Protein AF-0000000085093735 (afdb_homodimer)

Radius of gyration: 30.44 Å; Cα contacts (8 Å, |Δi|>4): 1615; chains: 2; bounding box: 67×92×77 Å

Organism: Talaromyces marneffei (strain ATCC 18224 / CBS 334.59 / QM 7333) (NCBI:txid441960)

InterPro domains:
  IPR000909 Phosphatidylinositol-specific phospholipase C, X domain [PF00388] (88-224)
  IPR000909 Phosphatidylinositol-specific phospholipase C, X domain [SM00148] (54-224)
  IPR017946 PLC-like phosphodiesterase, TIM beta/alpha-barrel domain superfamily [G3DSA:3.20.20.190] (41-381)
  IPR017946 PLC-like phosphodiesterase, TIM beta/alpha-barrel domain superfamily [SSF51695] (45-380)
  IPR051057 Phosphoinositide phospholipase C domain-containing protein [PTHR13593] (45-375)

Foldseek 3Di:
DVVVVVVVVVVVVVVVVVVVVVVVLVVLQVLQCLQANNDDDDDDCQLAVLLVPDQQAFQLQDQAEEADLQRLQNQAPVQCVVCVVQLVLLVDDDDHSLQFHQANDHNNVCNNRNHAEYEFEWFAGSVRPFIAGDRQQRGRDPRNGPLSNVSSVLVSLVSHQLDEHEYEYAYHPNNGPPTDPALSRLVNVLPSCPPPSNVVAAQQAALDTGGSNSGGSHYAYEYQDDNVNDPPVSVVRGHHFYDYVVPDDPLALWDKDQRDPVVRAIEIEGDNAEQDDDAPDALQVSQVVLLVSQVVQQVVQQDPVQSRHAYYYESFYWHVPHVNTGGRLCQQFNPPDPSNVQGHSQSVVLVVLLPSAPGGRHYYHHGHCCPPVCSSVSSSRD/DVVVVVVVVVVVVVVVVVVVVVVVLVVLQVLQCLQANNDDDDDDCQLAVLLVPDQQAFQLQDQAEEADLQRLQNQAPVQCVVCVVQLVLLVADDDHSLQFHQANDHNNVCNNRNHAEYEFEWFAGSVRPFIAGDRQQRGRDPRNGPLSNVSSVLVSLVSHQLDEHEYEYAYHPNNGPPTDPALSRLVNVLPSCPPPSNVVAAQQAALDTGGSNSGGSHYAYEYQDDNVNDPPVSVVRGHHFYDYVVPDDPLALWDKDQRDPVVRAIEIEGDNAEQDDDAPDALQVSQVVLLVSQVVQQVVQQDPVQSRHAYYYESFYWHVPHVNTGGRLCQQFNPPDPSNVQGHSQSVVLVVLLPQAPGGRHYYHHGHCCPPVCSSVSSSRD

Sequence (764 aa):
MWKQLLTIMVLAASVQSSSLSKFALGKVLKDASSIFGEYFKSTNHFSDWMKNYPDDTLLVHMNIPGTHDSSTWNYTQATQNSLRGITNLNQVLLWTPLAYRCQELPFIHMLNMGVRAFDLRIAFDPTNTTLIFYHAQALLSQKAGLDIVLFGFYQWLDDHPSETIFLSIKYEGSTARHAQNNAAVQLSLYEVLTTPAAHAYFVQKKDELGTLGEARGKIILMRRFDLDQLPRWYTENLPGLHFSPNLWIDNGADFTLVYNTEKNLRAYIEDYFMIQTPFGSTVAENIQWKYNATVAHLKKAASSTYKGSLFWTFASSVNLLTLPPIWPQIQALGNGTEYTPNGGVNHMLVQFLKQQRGNRMGIVMFDFYDQPSDLIETFLSLMWKQLLTIMVLAASVQSSSLSKFALGKVLKDASSIFGEYFKSTNHFSDWMKNYPDDTLLVHMNIPGTHDSSTWNYTQATQNSLRGITNLNQVLLWTPLAYRCQELPFIHMLNMGVRAFDLRIAFDPTNTTLIFYHAQALLSQKAGLDIVLFGFYQWLDDHPSETIFLSIKYEGSTARHAQNNAAVQLSLYEVLTTPAAHAYFVQKKDELGTLGEARGKIILMRRFDLDQLPRWYTENLPGLHFSPNLWIDNGADFTLVYNTEKNLRAYIEDYFMIQTPFGSTVAENIQWKYNATVAHLKKAASSTYKGSLFWTFASSVNLLTLPPIWPQIQALGNGTEYTPNGGVNHMLVQFLKQQRGNRMGIVMFDFYDQPSDLIETFLSL

pLDDT: mean 94.49, std 11.69, range [28.7, 98.94]

Secondary structure (DSSP, 8-state):
-HHHHHHHHHHHHHHHHHHHHHHHHHHHHHHHHHHH-S-----STTTTGGGGS-TT-BGGGS-EEEETTGGGGG--HHHHHHTHHHHGGGT-----GGGT---SS-HHHHHHTT--EEEEEEEE-TTSSSEEEEETTEE--SS--HHHHHHHHHHHHHH-TT--EEEEEEEPPSSSTT----HHHHHHHHHHTTSHHHHHHB---BS---BHHHHTTSEEEEEE---TTS-HHHHHT--BEE--TTTSPTT-SSEEEEEETTTTEEEEEE---B--PPTT--HHHHHHHHHHHHHHHHHHHHSGGGTTSEEEEE---BBTTSSS-B-HHHHHH--SSTTSTT-SHHHHHHHHHHT-TT----EEEESSTT-STTHHHHHHT-/-HHHHHHHHHHHHHHHHHHHHHHHHHHHHHHHHHHH-S-----STTTTGGGGS-TT-BGGGS-EEEETTGGGGG--HHHHHHTHHHHGGGT-----GGGT---SS-HHHHHHTT--EEEEEEEE-TTSSSEEEEETTEE--SS--HHHHHHHHHHHHHH-TT--EEEEEEEPPSSSTT----HHHHHHHHHHTTSHHHHHHB---BS---BHHHHTTSEEEEEE---TTS-HHHHHT--BEE--TTTSPTT-SSEEEEEETTTTEEEEEE---B--PPTT--HHHHHHHHHHHHHHHHHHHHSGGGTTSEEEEE---BBTTSSS-B-HHHHHH--SSTTSTT-SHHHHHHHHHHT-TT----EEEESSTT-STTHHHHHHT-

Solvent-accessible surface area (backbone atoms only — not comparable to full-atom values): 39060 Å² total; per-residue (Å²): 122,64,68,60,54,53,52,50,53,54,49,49,47,56,55,50,53,52,47,50,19,45,43,32,31,52,49,38,40,59,48,10,20,76,44,34,29,78,81,73,91,70,86,51,72,41,38,50,51,52,58,78,51,62,46,78,41,48,50,46,59,38,66,38,43,21,27,42,52,36,62,26,27,64,44,39,66,68,46,50,60,72,42,37,78,44,52,54,68,21,63,60,83,76,78,62,39,59,73,56,26,28,28,74,56,31,47,52,52,40,38,48,59,41,39,34,32,38,30,42,31,31,36,63,39,82,74,65,77,45,49,17,40,38,52,51,56,44,73,61,42,88,73,28,24,55,74,38,35,51,51,48,56,52,50,50,23,67,76,33,48,58,31,55,34,37,42,33,41,28,70,46,59,71,44,26,72,81,63,65,91,41,45,68,53,37,50,51,51,51,52,57,62,61,33,73,58,34,58,72,34,32,42,71,51,60,36,60,83,57,31,43,51,76,30,36,38,22,30,44,39,33,29,38,47,71,45,81,67,47,64,67,63,62,54,71,69,46,53,16,34,55,45,43,58,90,74,55,64,82,58,25,50,70,46,75,48,73,41,21,76,92,77,63,38,43,35,41,35,26,45,39,33,67,59,80,66,64,86,74,58,52,70,43,55,52,27,48,52,46,39,48,43,41,49,54,48,36,54,52,39,46,32,77,88,46,56,85,32,37,31,42,36,38,62,39,35,34,31,72,86,41,79,73,58,36,30,31,54,35,32,21,51,22,77,83,42,84,70,22,77,66,39,11,31,40,45,48,44,44,59,56,46,70,72,37,64,80,44,34,48,18,34,39,21,28,34,38,53,75,42,51,78,55,37,50,58,50,60,68,64,57,123,65,67,61,52,54,50,48,51,54,51,48,47,59,54,49,55,53,46,51,21,46,42,32,31,51,50,39,40,58,48,8,20,75,43,35,29,78,80,74,91,68,87,52,72,42,40,51,52,50,60,79,51,62,46,78,40,47,51,48,59,37,66,39,44,22,26,40,52,35,61,24,28,63,44,39,66,68,46,52,60,73,41,38,78,46,50,56,68,21,64,61,83,78,77,63,40,58,73,55,28,27,28,73,55,32,47,52,53,41,38,48,58,41,40,34,31,37,30,43,31,31,37,62,40,80,71,67,77,44,49,18,39,38,51,52,56,44,74,60,43,91,73,30,25,54,73,37,34,50,50,48,56,51,52,50,23,65,75,33,49,59,31,55,36,37,42,33,42,28,69,45,60,69,46,26,72,82,63,68,91,40,45,67,54,38,48,52,52,51,53,55,62,62,33,74,56,34,59,70,34,33,42,72,51,61,35,59,84,57,29,43,50,77,30,36,38,20,30,43,41,33,32,39,48,69,44,80,69,49,63,66,65,62,55,72,72,48,52,17,34,56,44,44,57,91,74,54,64,81,58,25,51,70,46,77,47,70,40,22,75,91,78,65,40,41,34,42,35,25,44,42,33,66,58,80,68,62,85,73,57,51,71,43,54,52,27,47,52,48,40,50,43,40,50,54,45,37,52,52,39,44,32,79,89,45,57,85,32,38,32,41,37,38,62,40,35,33,31,72,85,40,78,73,56,36,32,32,54,36,33,23,51,20,78,82,42,85,70,21,75,67,38,10,31,40,46,48,43,43,62,56,45,72,72,36,63,79,45,36,48,18,33,38,22,29,33,38,54,74,44,52,79,56,36,50,59,49,60,68,65,58

Structure (mmCIF, N/CA/C/O backbone):
data_AF-0000000085093735-model_v1
#
loop_
_entity.id
_entity.type
_entity.pdbx_description
1 polymer 'Phosphatidylinositol-specific phospholipase C X domain-containing protein'
#
loop_
_atom_site.group_PDB
_atom_site.id
_atom_site.type_symbol
_atom_site.label_atom_id
_atom_site.label_alt_id
_atom_site.label_comp_id
_atom_site.label_asym_id
_atom_site.label_entity_id
_atom_site.label_seq_id
_atom_site.pdbx_PDB_ins_code
_atom_site.Cartn_x
_atom_site.Cartn_y
_atom_site.Cartn_z
_atom_site.occupancy
_atom_site.B_iso_or_equiv
_atom_site.auth_seq_id
_atom_site.auth_comp_id
_atom_site.auth_asym_id
_atom_site.auth_atom_id
_atom_site.pdbx_PDB_model_num
ATOM 1 N N . MET A 1 1 ? -42.156 19.672 6.887 1 29.56 1 MET A N 1
ATOM 2 C CA . MET A 1 1 ? -41.062 20.109 6.031 1 29.56 1 MET A CA 1
ATOM 3 C C . MET A 1 1 ? -39.719 19.703 6.629 1 29.56 1 MET A C 1
ATOM 5 O O . MET A 1 1 ? -38.688 19.719 5.934 1 29.56 1 MET A O 1
ATOM 9 N N . TRP A 1 2 ? -39.656 19.406 7.883 1 30.59 2 TRP A N 1
ATOM 10 C CA . TRP A 1 2 ? -38.469 19.062 8.625 1 30.59 2 TRP A CA 1
ATOM 11 C C . TRP A 1 2 ? -38.125 17.594 8.477 1 30.59 2 TRP A C 1
ATOM 13 O O . TRP A 1 2 ? -36.969 17.188 8.625 1 30.59 2 TRP A O 1
ATOM 23 N N . LYS A 1 3 ? -39.094 16.703 8.383 1 45.47 3 LYS A N 1
ATOM 24 C CA . LYS A 1 3 ? -38.812 15.273 8.211 1 45.47 3 LYS A CA 1
ATOM 25 C C . LYS A 1 3 ? -38.156 14.992 6.867 1 45.47 3 LYS A C 1
ATOM 27 O O . LYS A 1 3 ? -37.469 13.984 6.711 1 45.47 3 LYS A O 1
ATOM 32 N N . GLN A 1 4 ? -38.562 15.805 5.988 1 39.88 4 GLN A N 1
ATOM 33 C CA . GLN A 1 4 ? -38 15.586 4.66 1 39.88 4 GLN A CA 1
ATOM 34 C C . GLN A 1 4 ? -36.531 15.953 4.621 1 39.88 4 GLN A C 1
ATOM 36 O O . GLN A 1 4 ? -35.75 15.344 3.887 1 39.88 4 GLN A O 1
ATOM 41 N N . LEU A 1 5 ? -36.062 16.984 5.457 1 41.38 5 LEU A N 1
ATOM 42 C CA . LEU A 1 5 ? -34.656 17.375 5.41 1 41.38 5 LEU A CA 1
ATOM 43 C C . LEU A 1 5 ? -33.781 16.359 6.117 1 41.38 5 LEU A C 1
ATOM 45 O O . LEU A 1 5 ? -32.688 16.062 5.668 1 41.38 5 LEU A O 1
ATOM 49 N N . LEU A 1 6 ? -34.312 15.789 7.129 1 45.19 6 LEU A N 1
ATOM 50 C CA . LEU A 1 6 ? -33.562 14.781 7.871 1 45.19 6 LEU A CA 1
ATOM 51 C C . LEU A 1 6 ? -33.375 13.516 7.039 1 45.19 6 LEU A C 1
ATOM 53 O O . LEU A 1 6 ? -32.344 12.867 7.09 1 45.19 6 LEU A O 1
ATOM 57 N N . THR A 1 7 ? -34.344 13.234 6.324 1 44.53 7 THR A N 1
ATOM 58 C CA . THR A 1 7 ? -34.281 12.023 5.508 1 44.53 7 THR A CA 1
ATOM 59 C C . THR A 1 7 ? -33.312 12.195 4.359 1 44.53 7 THR A C 1
ATOM 61 O O . THR A 1 7 ? -32.594 11.25 4.004 1 44.53 7 THR A O 1
ATOM 64 N N . ILE A 1 8 ? -33.094 13.406 3.926 1 44.59 8 ILE A N 1
ATOM 65 C CA . ILE A 1 8 ? -32.188 13.664 2.807 1 44.59 8 ILE A CA 1
ATOM 66 C C . ILE A 1 8 ? -30.734 13.625 3.289 1 44.59 8 ILE A C 1
ATOM 68 O O . ILE A 1 8 ? -29.859 13.086 2.611 1 44.59 8 ILE A O 1
ATOM 72 N N . MET A 1 9 ? -30.516 14.047 4.523 1 42.81 9 MET A N 1
ATOM 73 C CA . MET A 1 9 ? -29.156 14.078 5.051 1 42.81 9 MET A CA 1
ATOM 74 C C . MET A 1 9 ? -28.672 12.672 5.391 1 42.81 9 MET A C 1
ATOM 76 O O . MET A 1 9 ? -27.5 12.336 5.156 1 42.81 9 MET A O 1
ATOM 80 N N . VAL A 1 10 ? -29.594 11.938 5.922 1 42.66 10 VAL A N 1
ATOM 81 C CA . VAL A 1 10 ? -29.25 10.555 6.242 1 42.66 10 VAL A CA 1
ATOM 82 C C . VAL A 1 10 ? -29.031 9.766 4.953 1 42.66 10 VAL A C 1
ATOM 84 O O . VAL A 1 10 ? -28.109 8.945 4.871 1 42.66 10 VAL A O 1
ATOM 87 N N . LEU A 1 11 ? -29.75 10.094 4.039 1 42.28 11 LEU A N 1
ATOM 88 C CA . LEU A 1 11 ? -29.594 9.383 2.773 1 42.28 11 LEU A CA 1
ATOM 89 C C . LEU A 1 11 ? -28.312 9.805 2.068 1 42.28 11 LEU A C 1
ATOM 91 O O . LEU A 1 11 ? -27.641 8.984 1.451 1 42.28 11 LEU A O 1
ATOM 95 N N . ALA A 1 12 ? -27.953 11.102 2.209 1 40.12 12 ALA A N 1
ATOM 96 C CA . ALA A 1 12 ? -26.719 11.57 1.574 1 40.12 12 ALA A CA 1
ATOM 97 C C . ALA A 1 12 ? -25.5 10.984 2.264 1 40.12 12 ALA A C 1
ATOM 99 O O . ALA A 1 12 ? -24.531 10.586 1.601 1 40.12 12 ALA A O 1
ATOM 100 N N . ALA A 1 13 ? -25.609 10.734 3.57 1 45.69 13 ALA A N 1
ATOM 101 C CA . ALA A 1 13 ? -24.5 10.156 4.316 1 45.69 13 ALA A CA 1
ATOM 102 C C . ALA A 1 13 ? -24.266 8.703 3.912 1 45.69 13 ALA A C 1
ATOM 104 O O . ALA A 1 13 ? -23.125 8.258 3.811 1 45.69 13 ALA A O 1
ATOM 105 N N . SER A 1 14 ? -25.375 7.977 3.795 1 44 14 SER A N 1
ATOM 106 C CA . SER A 1 14 ? -25.266 6.574 3.408 1 44 14 SER A CA 1
ATOM 107 C C . SER A 1 14 ? -24.703 6.43 1.997 1 44 14 SER A C 1
ATOM 109 O O . SER A 1 14 ? -23.906 5.535 1.73 1 44 14 SER A O 1
ATOM 111 N N . VAL A 1 15 ? -25.062 7.352 1.122 1 43.69 15 VAL A N 1
ATOM 112 C CA . VAL A 1 15 ? -24.625 7.312 -0.267 1 43.69 15 VAL A CA 1
ATOM 113 C C . VAL A 1 15 ? -23.156 7.73 -0.35 1 43.69 15 VAL A C 1
ATOM 115 O O . VAL A 1 15 ? -22.375 7.113 -1.075 1 43.69 15 VAL A O 1
ATOM 118 N N . GLN A 1 16 ? -22.656 8.672 0.521 1 47.81 16 GLN A N 1
ATOM 119 C CA . GLN A 1 16 ? -21.281 9.18 0.507 1 47.81 16 GLN A CA 1
ATOM 120 C C . GLN A 1 16 ? -20.312 8.156 1.086 1 47.81 16 GLN A C 1
ATOM 122 O O . GLN A 1 16 ? -19.219 7.965 0.556 1 47.81 16 GLN A O 1
ATOM 127 N N . SER A 1 17 ? -20.688 7.473 2.186 1 52.62 17 SER A N 1
ATOM 128 C CA . SER A 1 17 ? -19.859 6.406 2.742 1 52.62 17 SER A CA 1
ATOM 129 C C . SER A 1 17 ? -19.656 5.281 1.734 1 52.62 17 SER A C 1
ATOM 131 O O . SER A 1 17 ? -18.547 4.742 1.61 1 52.62 17 SER A O 1
ATOM 133 N N . SER A 1 18 ? -20.656 5.117 0.976 1 65.69 18 SER A N 1
ATOM 134 C CA . SER A 1 18 ? -20.578 4.086 -0.053 1 65.69 18 SER A CA 1
ATOM 135 C C . SER A 1 18 ? -19.594 4.473 -1.155 1 65.69 18 SER A C 1
ATOM 137 O O . SER A 1 18 ? -18.828 3.629 -1.638 1 65.69 18 SER A O 1
ATOM 139 N N . SER A 1 19 ? -19.406 5.75 -1.173 1 89.94 19 SER A N 1
ATOM 140 C CA . SER A 1 19 ? -18.531 6.215 -2.244 1 89.94 19 SER A CA 1
ATOM 141 C C . SER A 1 19 ? -17.062 6.102 -1.849 1 89.94 19 SER A C 1
ATOM 143 O O . SER A 1 19 ? -16.219 5.676 -2.652 1 89.94 19 SER A O 1
ATOM 145 N N . LEU A 1 20 ? -16.859 6.219 -0.49 1 96.5 20 LEU A N 1
ATOM 146 C CA . LEU A 1 20 ? -15.453 6.188 -0.087 1 96.5 20 LEU A CA 1
ATOM 147 C C . LEU A 1 20 ? -14.891 4.773 -0.168 1 96.5 20 LEU A C 1
ATOM 149 O O . LEU A 1 20 ? -13.75 4.574 -0.594 1 96.5 20 LEU A O 1
ATOM 153 N N . SER A 1 21 ? -15.766 3.82 0.222 1 97.25 21 SER A N 1
ATOM 154 C CA . SER A 1 21 ? -15.328 2.43 0.139 1 97.25 21 SER A CA 1
ATOM 155 C C . SER A 1 21 ? -15.047 2.021 -1.304 1 97.25 21 SER A C 1
ATOM 157 O O . SER A 1 21 ? -14.125 1.255 -1.568 1 97.25 21 SER A O 1
ATOM 159 N N . LYS A 1 22 ? -15.812 2.549 -2.176 1 97.31 22 LYS A N 1
ATOM 160 C CA . LYS A 1 22 ? -15.578 2.27 -3.59 1 97.31 22 LYS A CA 1
ATOM 161 C C . LYS A 1 22 ? -14.273 2.908 -4.066 1 97.31 22 LYS A C 1
ATOM 163 O O . LYS A 1 22 ? -13.539 2.312 -4.855 1 97.31 22 LYS A O 1
ATOM 168 N N . PHE A 1 23 ? -13.984 4.145 -3.592 1 97.81 23 PHE A N 1
ATOM 169 C CA . PHE A 1 23 ? -12.711 4.789 -3.904 1 97.81 23 PHE A CA 1
ATOM 170 C C . PHE A 1 23 ? -11.547 3.965 -3.383 1 97.81 23 PHE A C 1
ATOM 172 O O . PHE A 1 23 ? -10.516 3.834 -4.055 1 97.81 23 PHE A O 1
ATOM 179 N N . ALA A 1 24 ? -11.734 3.396 -2.195 1 98.06 24 ALA A N 1
ATOM 180 C CA . ALA A 1 24 ? -10.672 2.59 -1.6 1 98.06 24 ALA A CA 1
ATOM 181 C C . ALA A 1 24 ? -10.406 1.334 -2.426 1 98.06 24 ALA A C 1
ATOM 183 O O . ALA A 1 24 ? -9.25 0.978 -2.676 1 98.06 24 ALA A O 1
ATOM 184 N N . LEU A 1 25 ? -11.508 0.669 -2.814 1 98 25 LEU A N 1
ATOM 185 C CA . LEU A 1 25 ? -11.344 -0.514 -3.652 1 98 25 LEU A CA 1
ATOM 186 C C . LEU A 1 25 ? -10.688 -0.154 -4.977 1 98 25 LEU A C 1
ATOM 188 O O . LEU A 1 25 ? -9.773 -0.851 -5.434 1 98 25 LEU A O 1
ATOM 192 N N . GLY A 1 26 ? -11.156 0.934 -5.562 1 97.19 26 GLY A N 1
ATOM 193 C CA . GLY A 1 26 ? -10.531 1.399 -6.793 1 97.19 26 GLY A CA 1
ATOM 194 C C . GLY A 1 26 ? -9.039 1.647 -6.652 1 97.19 26 GLY A C 1
ATOM 195 O O . GLY A 1 26 ? -8.258 1.274 -7.527 1 97.19 26 GLY A O 1
ATOM 196 N N . LYS A 1 27 ? -8.656 2.246 -5.594 1 97 27 LYS A N 1
ATOM 197 C CA . LYS A 1 27 ? -7.25 2.527 -5.336 1 97 27 LYS A CA 1
ATOM 198 C C . LYS A 1 27 ? -6.449 1.235 -5.195 1 97 27 LYS A C 1
ATOM 200 O O . LYS A 1 27 ? -5.367 1.106 -5.77 1 97 27 LYS A O 1
ATOM 205 N N . VAL A 1 28 ? -6.988 0.309 -4.434 1 97.75 28 VAL A N 1
ATOM 206 C CA . VAL A 1 28 ? -6.309 -0.957 -4.18 1 97.75 28 VAL A CA 1
ATOM 207 C C . VAL A 1 28 ? -6.125 -1.713 -5.496 1 97.75 28 VAL A C 1
ATOM 209 O O . VAL A 1 28 ? -5.039 -2.238 -5.77 1 97.75 28 VAL A O 1
ATOM 212 N N . LEU A 1 29 ? -7.148 -1.714 -6.316 1 98.12 29 LEU A N 1
ATOM 213 C CA . LEU A 1 29 ? -7.074 -2.408 -7.598 1 98.12 29 LEU A CA 1
ATOM 214 C C . LEU A 1 29 ? -6.082 -1.726 -8.531 1 98.12 29 LEU A C 1
ATOM 216 O O . LEU A 1 29 ? -5.348 -2.396 -9.266 1 98.12 29 LEU A O 1
ATOM 220 N N . LYS A 1 30 ? -6.082 -0.409 -8.492 1 97.06 30 LYS A N 1
ATOM 221 C CA . LYS A 1 30 ? -5.109 0.325 -9.297 1 97.06 30 LYS A CA 1
ATOM 222 C C . LYS A 1 30 ? -3.682 0.005 -8.859 1 97.06 30 LYS A C 1
ATOM 224 O O . LYS A 1 30 ? -2.807 -0.215 -9.695 1 97.06 30 LYS A O 1
ATOM 229 N N . ASP A 1 31 ? -3.455 -0.003 -7.562 1 96.38 31 ASP A N 1
ATOM 230 C CA . ASP A 1 31 ? -2.129 -0.306 -7.035 1 96.38 31 ASP A CA 1
ATOM 231 C C . ASP A 1 31 ? -1.705 -1.728 -7.395 1 96.38 31 ASP A C 1
ATOM 233 O O . ASP A 1 31 ? -0.514 -2.002 -7.562 1 96.38 31 ASP A O 1
ATOM 237 N N . ALA A 1 32 ? -2.643 -2.646 -7.582 1 98.12 32 ALA A N 1
ATOM 238 C CA . ALA A 1 32 ? -2.369 -4.047 -7.887 1 98.12 32 ALA A CA 1
ATOM 239 C C . ALA A 1 32 ? -2.088 -4.246 -9.375 1 98.12 32 ALA A C 1
ATOM 241 O O . ALA A 1 32 ? -1.616 -5.305 -9.789 1 98.12 32 ALA A O 1
ATOM 242 N N . SER A 1 33 ? -2.324 -3.264 -10.203 1 98 33 SER A N 1
ATOM 243 C CA . SER A 1 33 ? -2.469 -3.438 -11.641 1 98 33 SER A CA 1
ATOM 244 C C . SER A 1 33 ? -1.146 -3.84 -12.289 1 98 33 SER A C 1
ATOM 246 O O . SER A 1 33 ? -1.131 -4.477 -13.344 1 98 33 SER A O 1
ATOM 248 N N . SER A 1 34 ? -0.032 -3.494 -11.633 1 97.12 34 SER A N 1
ATOM 249 C CA . SER A 1 34 ? 1.251 -3.846 -12.234 1 97.12 34 SER A CA 1
ATOM 250 C C . SER A 1 34 ? 1.486 -5.352 -12.188 1 97.12 34 SER A C 1
ATOM 252 O O . SER A 1 34 ? 2.34 -5.871 -12.914 1 97.12 34 SER A O 1
ATOM 254 N N . ILE A 1 35 ? 0.776 -6.043 -11.344 1 98.56 35 ILE A N 1
ATOM 255 C CA . ILE A 1 35 ? 0.849 -7.5 -11.289 1 98.56 35 ILE A CA 1
ATOM 256 C C . ILE A 1 35 ? -0.449 -8.102 -11.828 1 98.56 35 ILE A C 1
ATOM 258 O O . ILE A 1 35 ? -0.427 -8.93 -12.734 1 98.56 35 ILE A O 1
ATOM 262 N N . PHE A 1 36 ? -1.595 -7.574 -11.375 1 98.81 36 PHE A N 1
ATOM 263 C CA . PHE A 1 36 ? -2.895 -8.172 -11.648 1 98.81 36 PHE A CA 1
ATOM 264 C C . PHE A 1 36 ? -3.387 -7.785 -13.039 1 98.81 36 PHE A C 1
ATOM 266 O O . PHE A 1 36 ? -4.203 -8.492 -13.633 1 98.81 36 PHE A O 1
ATOM 273 N N . GLY A 1 37 ? -2.883 -6.707 -13.57 1 98.56 37 GLY A N 1
ATOM 274 C CA . GLY A 1 37 ? -3.477 -6.066 -14.734 1 98.56 37 GLY A CA 1
ATOM 275 C C . GLY A 1 37 ? -4.566 -5.074 -14.375 1 98.56 37 GLY A C 1
ATOM 276 O O . GLY A 1 37 ? -5.164 -5.16 -13.297 1 98.56 37 GLY A O 1
ATOM 277 N N . GLU A 1 38 ? -4.727 -4.07 -15.25 1 97.94 38 GLU A N 1
ATOM 278 C CA . GLU A 1 38 ? -5.867 -3.182 -15.047 1 97.94 38 GLU A CA 1
ATOM 279 C C . GLU A 1 38 ? -7.176 -3.967 -15.016 1 97.94 38 GLU A C 1
ATOM 281 O O . GLU A 1 38 ? -7.527 -4.641 -15.984 1 97.94 38 GLU A O 1
ATOM 286 N N . TYR A 1 39 ? -7.852 -3.809 -13.93 1 97.75 39 TYR A N 1
ATOM 287 C CA . TYR A 1 39 ? -9.047 -4.625 -13.734 1 97.75 39 TYR A CA 1
ATOM 288 C C . TYR A 1 39 ? -10.148 -4.211 -14.703 1 97.75 39 TYR A C 1
ATOM 290 O O . TYR A 1 39 ? -10.391 -3.018 -14.906 1 97.75 39 TYR A O 1
ATOM 298 N N . PHE A 1 40 ? -10.797 -5.125 -15.266 1 96.19 40 PHE A N 1
ATOM 299 C CA . PHE A 1 40 ? -12.016 -4.934 -16.047 1 96.19 40 PHE A CA 1
ATOM 300 C C . PHE A 1 40 ? -12.891 -6.18 -16 1 96.19 40 PHE A C 1
ATOM 302 O O . PHE A 1 40 ? -12.383 -7.305 -15.953 1 96.19 40 PHE A O 1
ATOM 309 N N . LYS A 1 41 ? -14.133 -5.977 -15.969 1 94.06 41 LYS A N 1
ATOM 310 C CA . LYS A 1 41 ? -15.062 -7.098 -15.977 1 94.06 41 LYS A CA 1
ATOM 311 C C . LYS A 1 41 ? -15.336 -7.574 -17.406 1 94.06 41 LYS A C 1
ATOM 313 O O . LYS A 1 41 ? -15.602 -6.766 -18.297 1 94.06 41 LYS A O 1
ATOM 318 N N . SER A 1 42 ? -15.117 -8.781 -17.578 1 93.5 42 SER A N 1
ATOM 319 C CA . SER A 1 42 ? -15.445 -9.438 -18.844 1 93.5 42 SER A CA 1
ATOM 320 C C . SER A 1 42 ? -16.188 -10.758 -18.594 1 93.5 42 SER A C 1
ATOM 322 O O . SER A 1 42 ? -15.82 -11.516 -17.703 1 93.5 42 SER A O 1
ATOM 324 N N . THR A 1 43 ? -17.312 -10.875 -19.359 1 93.56 43 THR A N 1
ATOM 325 C CA . THR A 1 43 ? -18.047 -12.133 -19.266 1 93.56 43 THR A CA 1
ATOM 326 C C . THR A 1 43 ? -18.094 -12.828 -20.609 1 93.56 43 THR A C 1
ATOM 328 O O . THR A 1 43 ? -18.531 -12.234 -21.609 1 93.56 43 THR A O 1
ATOM 331 N N . ASN A 1 44 ? -17.562 -13.984 -20.656 1 95.12 44 ASN A N 1
ATOM 332 C CA . ASN A 1 44 ? -17.547 -14.844 -21.844 1 95.12 44 ASN A CA 1
ATOM 333 C C . ASN A 1 44 ? -17.531 -16.328 -21.469 1 95.12 44 ASN A C 1
ATOM 335 O O . ASN A 1 44 ? -17.656 -16.672 -20.281 1 95.12 44 ASN A O 1
ATOM 339 N N . HIS A 1 45 ? -17.5 -17.172 -22.422 1 94.5 45 HIS A N 1
ATOM 340 C CA . HIS A 1 45 ? -17.547 -18.609 -22.219 1 94.5 45 HIS A CA 1
ATOM 341 C C . HIS A 1 45 ? -16.375 -19.078 -21.344 1 94.5 45 HIS A C 1
ATOM 343 O O . HIS A 1 45 ? -16.531 -19.969 -20.516 1 94.5 45 HIS A O 1
ATOM 349 N N . PHE A 1 46 ? -15.227 -18.484 -21.438 1 96.69 46 PHE A N 1
ATOM 350 C CA . PHE A 1 46 ? -14.023 -18.906 -20.719 1 96.69 46 PHE A CA 1
ATOM 351 C C . PHE A 1 46 ? -14.016 -18.328 -19.297 1 96.69 46 PHE A C 1
ATOM 353 O O . PHE A 1 46 ? -13.508 -18.969 -18.375 1 96.69 46 PHE A O 1
ATOM 360 N N . SER A 1 47 ? -14.609 -17.172 -19.109 1 97.44 47 SER A N 1
ATOM 361 C CA . SER A 1 47 ? -14.578 -16.531 -17.797 1 97.44 47 SER A CA 1
ATOM 362 C C . SER A 1 47 ? -15.539 -17.203 -16.828 1 97.44 47 SER A C 1
ATOM 364 O O . SER A 1 47 ? -15.398 -17.062 -15.609 1 97.44 47 SER A O 1
ATOM 366 N N . ASP A 1 48 ? -16.516 -17.984 -17.375 1 98 48 ASP A N 1
ATOM 367 C CA . ASP A 1 48 ? -17.516 -18.609 -16.5 1 98 48 ASP A CA 1
ATOM 368 C C . ASP A 1 48 ? -17.719 -20.078 -16.859 1 98 48 ASP A C 1
ATOM 370 O O . ASP A 1 48 ? -18.859 -20.578 -16.844 1 98 48 ASP A O 1
ATOM 374 N N . TRP A 1 49 ? -16.688 -20.75 -17.266 1 98.5 49 TRP A N 1
ATOM 375 C CA . TRP A 1 49 ? -16.828 -22.109 -17.766 1 98.5 49 TRP A CA 1
ATOM 376 C C . TRP A 1 49 ? -17.203 -23.078 -16.656 1 98.5 49 TRP A C 1
ATOM 378 O O . TRP A 1 49 ? -17.844 -24.094 -16.906 1 98.5 49 TRP A O 1
ATOM 388 N N . MET A 1 50 ? -16.922 -22.766 -15.422 1 98.62 50 MET A N 1
ATOM 389 C CA . MET A 1 50 ? -17.234 -23.688 -14.328 1 98.62 50 MET A CA 1
ATOM 390 C C . MET A 1 50 ? -18.734 -23.688 -14.023 1 98.62 50 MET A C 1
ATOM 392 O O . MET A 1 50 ? -19.234 -24.594 -13.359 1 98.62 50 MET A O 1
ATOM 396 N N . LYS A 1 51 ? -19.391 -22.688 -14.477 1 97.75 51 LYS A N 1
ATOM 397 C CA . LYS A 1 51 ? -20.844 -22.625 -14.297 1 97.75 51 LYS A CA 1
ATOM 398 C C . LYS A 1 51 ? -21.531 -23.844 -14.906 1 97.75 51 LYS A C 1
ATOM 400 O O . LYS A 1 51 ? -22.641 -24.203 -14.508 1 97.75 51 LYS A O 1
ATOM 405 N N . ASN A 1 52 ? -20.906 -24.453 -15.797 1 97.25 52 ASN A N 1
ATOM 406 C CA . ASN A 1 52 ? -21.469 -25.578 -16.531 1 97.25 52 ASN A CA 1
ATOM 407 C C . ASN A 1 52 ? -21.312 -26.891 -15.758 1 97.25 52 ASN A C 1
ATOM 409 O O . ASN A 1 52 ? -21.797 -27.938 -16.203 1 97.25 52 ASN A O 1
ATOM 413 N N . TYR A 1 53 ? -20.719 -26.906 -14.609 1 98.12 53 TYR A N 1
ATOM 414 C CA . TYR A 1 53 ? -20.531 -28.078 -13.773 1 98.12 53 TYR A CA 1
ATOM 415 C C . TYR A 1 53 ? -21.469 -28.062 -12.578 1 98.12 53 TYR A C 1
ATOM 417 O O . TYR A 1 53 ? -21.719 -27.016 -11.992 1 98.12 53 TYR A O 1
ATOM 425 N N . PRO A 1 54 ? -22 -29.203 -12.211 1 98.25 54 PRO A N 1
ATOM 426 C CA . PRO A 1 54 ? -22.859 -29.266 -11.023 1 98.25 54 PRO A CA 1
ATOM 427 C C . PRO A 1 54 ? -22.094 -29.016 -9.727 1 98.25 54 PRO A C 1
ATOM 429 O O . PRO A 1 54 ? -20.875 -29.234 -9.68 1 98.25 54 PRO A O 1
ATOM 432 N N . ASP A 1 55 ? -22.781 -28.656 -8.75 1 98.5 55 ASP A N 1
ATOM 433 C CA . ASP A 1 55 ? -22.203 -28.297 -7.453 1 98.5 55 ASP A CA 1
ATOM 434 C C . ASP A 1 55 ? -21.547 -29.516 -6.793 1 98.5 55 ASP A C 1
ATOM 436 O O . ASP A 1 55 ? -20.594 -29.375 -6.035 1 98.5 55 ASP A O 1
ATOM 440 N N . ASP A 1 56 ? -21.984 -30.625 -7.105 1 98.5 56 ASP A N 1
ATOM 441 C CA . ASP A 1 56 ? -21.5 -31.812 -6.418 1 98.5 56 ASP A CA 1
ATOM 442 C C . ASP A 1 56 ? -20.25 -32.375 -7.098 1 98.5 56 ASP A C 1
ATOM 444 O O . ASP A 1 56 ? -19.688 -33.375 -6.664 1 98.5 56 ASP A O 1
ATOM 448 N N . THR A 1 57 ? -19.797 -31.688 -8.156 1 98.25 57 THR A N 1
ATOM 449 C CA . THR A 1 57 ? -18.562 -32.094 -8.812 1 98.25 57 THR A CA 1
ATOM 450 C C . THR A 1 57 ? -17.391 -32.031 -7.824 1 98.25 57 THR A C 1
ATOM 452 O O . THR A 1 57 ? -17.156 -31.031 -7.176 1 98.25 57 THR A O 1
ATOM 455 N N . LEU A 1 58 ? -16.719 -33.219 -7.719 1 98.19 58 LEU A N 1
ATOM 456 C CA . LEU A 1 58 ? -15.523 -33.219 -6.887 1 98.19 58 LEU A CA 1
ATOM 457 C C . LEU A 1 58 ? -14.391 -32.469 -7.551 1 98.19 58 LEU A C 1
ATOM 459 O O . LEU A 1 58 ? -14.109 -32.656 -8.734 1 98.19 58 LEU A O 1
ATOM 463 N N . LEU A 1 59 ? -13.742 -31.609 -6.82 1 98.5 59 LEU A N 1
ATOM 464 C CA . LEU A 1 59 ? -12.68 -30.781 -7.367 1 98.5 59 LEU A CA 1
ATOM 465 C C . LEU A 1 59 ? -11.531 -31.625 -7.902 1 98.5 59 LEU A C 1
ATOM 467 O O . LEU A 1 59 ? -10.922 -31.297 -8.922 1 98.5 59 LEU A O 1
ATOM 471 N N . VAL A 1 60 ? -11.273 -32.812 -7.293 1 97.88 60 VAL A N 1
ATOM 472 C CA . VAL A 1 60 ? -10.164 -33.688 -7.695 1 97.88 60 VAL A CA 1
ATOM 473 C C . VAL A 1 60 ? -10.461 -34.312 -9.055 1 97.88 60 VAL A C 1
ATOM 475 O O . VAL A 1 60 ? -9.578 -34.875 -9.695 1 97.88 60 VAL A O 1
ATOM 478 N N . HIS A 1 61 ? -11.719 -34.156 -9.57 1 97.19 61 HIS A N 1
ATOM 479 C CA . HIS A 1 61 ? -12.102 -34.75 -10.852 1 97.19 61 HIS A CA 1
ATOM 480 C C . HIS A 1 61 ? -12.055 -33.719 -11.969 1 97.19 61 HIS A C 1
ATOM 482 O O . HIS A 1 61 ? -12.227 -34.062 -13.141 1 97.19 61 HIS A O 1
ATOM 488 N N . MET A 1 62 ? -11.727 -32.531 -11.625 1 97.94 62 MET A N 1
ATOM 489 C CA . MET A 1 62 ? -11.812 -31.469 -12.602 1 97.94 62 MET A CA 1
ATOM 490 C C . MET A 1 62 ? -10.477 -31.266 -13.312 1 97.94 62 MET A C 1
ATOM 492 O O . MET A 1 62 ? -9.43 -31.625 -12.773 1 97.94 62 MET A O 1
ATOM 496 N N . ASN A 1 63 ? -10.57 -30.828 -14.547 1 98.5 63 ASN A N 1
ATOM 497 C CA . ASN A 1 63 ? -9.414 -30.344 -15.289 1 98.5 63 ASN A CA 1
ATOM 498 C C . ASN A 1 63 ? -9.258 -28.828 -15.141 1 98.5 63 ASN A C 1
ATOM 500 O O . ASN A 1 63 ? -10.078 -28.062 -15.641 1 98.5 63 ASN A O 1
ATOM 504 N N . ILE A 1 64 ? -8.195 -28.406 -14.477 1 98.88 64 ILE A N 1
ATOM 505 C CA . ILE A 1 64 ? -8.008 -27.016 -14.094 1 98.88 64 ILE A CA 1
ATOM 506 C C . ILE A 1 64 ? -6.766 -26.453 -14.773 1 98.88 64 ILE A C 1
ATOM 508 O O . ILE A 1 64 ? -5.637 -26.797 -14.414 1 98.88 64 ILE A O 1
ATOM 512 N N . PRO A 1 65 ? -6.922 -25.578 -15.773 1 98.94 65 PRO A N 1
ATOM 513 C CA . PRO A 1 65 ? -5.742 -24.922 -16.344 1 98.94 65 PRO A CA 1
ATOM 514 C C . PRO A 1 65 ? -5.117 -23.906 -15.375 1 98.94 65 PRO A C 1
ATOM 516 O O . PRO A 1 65 ? -5.832 -23.141 -14.727 1 98.94 65 PRO A O 1
ATOM 519 N N . GLY A 1 66 ? -3.822 -23.922 -15.266 1 98.94 66 GLY A N 1
ATOM 520 C CA . GLY A 1 66 ? -3.074 -23.016 -14.414 1 98.94 66 GLY A CA 1
ATOM 521 C C . GLY A 1 66 ? -1.847 -22.438 -15.094 1 98.94 66 GLY A C 1
ATOM 522 O O . GLY A 1 66 ? -1.545 -22.781 -16.234 1 98.94 66 GLY A O 1
ATOM 523 N N . THR A 1 67 ? -1.217 -21.516 -14.391 1 98.94 67 THR A N 1
ATOM 524 C CA . THR A 1 67 ? -0.003 -20.891 -14.906 1 98.94 67 THR A CA 1
ATOM 525 C C . THR A 1 67 ? 1.122 -20.953 -13.883 1 98.94 67 THR A C 1
ATOM 527 O O . THR A 1 67 ? 0.886 -20.781 -12.68 1 98.94 67 THR A O 1
ATOM 530 N N . HIS A 1 68 ? 2.26 -21.344 -14.375 1 98.62 68 HIS A N 1
ATOM 531 C CA . HIS A 1 68 ? 3.49 -21.328 -13.594 1 98.62 68 HIS A CA 1
ATOM 532 C C . HIS A 1 68 ? 4.078 -19.938 -13.516 1 98.62 68 HIS A C 1
ATOM 534 O O . HIS A 1 68 ? 4.055 -19.188 -14.5 1 98.62 68 HIS A O 1
ATOM 540 N N . ASP A 1 69 ? 4.562 -19.547 -12.289 1 98.38 69 ASP A N 1
ATOM 541 C CA . ASP A 1 69 ? 5.129 -18.219 -12.117 1 98.38 69 ASP A CA 1
ATOM 542 C C . ASP A 1 69 ? 4.246 -17.156 -12.766 1 98.38 69 ASP A C 1
ATOM 544 O O . ASP A 1 69 ? 4.73 -16.344 -13.555 1 98.38 69 ASP A O 1
ATOM 548 N N . SER A 1 70 ? 3.125 -17.062 -12.305 1 98.69 70 SER A N 1
ATOM 549 C CA . SER A 1 70 ? 2.018 -16.406 -13 1 98.69 70 SER A CA 1
ATOM 550 C C . SER A 1 70 ? 2.225 -14.906 -13.07 1 98.69 70 SER A C 1
ATOM 552 O O . SER A 1 70 ? 1.717 -14.242 -13.977 1 98.69 70 SER A O 1
ATOM 554 N N . SER A 1 71 ? 2.982 -14.352 -12.188 1 98.56 71 SER A N 1
ATOM 555 C CA . SER A 1 71 ? 3.088 -12.898 -12.039 1 98.56 71 SER A CA 1
ATOM 556 C C . SER A 1 71 ? 4.16 -12.328 -12.961 1 98.56 71 SER A C 1
ATOM 558 O O . SER A 1 71 ? 4.402 -11.117 -12.961 1 98.56 71 SER A O 1
ATOM 560 N N . THR A 1 72 ? 4.777 -13.062 -13.828 1 98.69 72 THR A N 1
ATOM 561 C CA . THR A 1 72 ? 6.02 -12.664 -14.469 1 98.69 72 THR A CA 1
ATOM 562 C C . THR A 1 72 ? 5.738 -11.977 -15.805 1 98.69 72 THR A C 1
ATOM 564 O O . THR A 1 72 ? 6.668 -11.633 -16.547 1 98.69 72 THR A O 1
ATOM 567 N N . TRP A 1 73 ? 4.508 -11.688 -16.125 1 98.31 73 TRP A N 1
ATOM 568 C CA . TRP A 1 73 ? 4.117 -11.234 -17.453 1 98.31 73 TRP A CA 1
ATOM 569 C C . TRP A 1 73 ? 4.773 -9.898 -17.781 1 98.31 73 TRP A C 1
ATOM 571 O O . TRP A 1 73 ? 5.094 -9.625 -18.938 1 98.31 73 TRP A O 1
ATOM 581 N N . ASN A 1 74 ? 5.004 -9.102 -16.781 1 96.94 74 ASN A N 1
ATOM 582 C CA . ASN A 1 74 ? 5.426 -7.727 -17 1 96.94 74 ASN A CA 1
ATOM 583 C C . ASN A 1 74 ? 6.949 -7.609 -17.047 1 96.94 74 ASN A C 1
ATOM 585 O O . ASN A 1 74 ? 7.484 -6.512 -17.219 1 96.94 74 ASN A O 1
ATOM 589 N N . TYR A 1 75 ? 7.652 -8.664 -16.891 1 98.06 75 TYR A N 1
ATOM 590 C CA . TYR A 1 75 ? 9.086 -8.57 -16.656 1 98.06 75 TYR A CA 1
ATOM 591 C C . TYR A 1 75 ? 9.859 -8.523 -17.969 1 98.06 75 TYR A C 1
ATOM 593 O O . TYR A 1 75 ? 10.492 -9.508 -18.344 1 98.06 75 TYR A O 1
ATOM 601 N N . THR A 1 76 ? 9.93 -7.383 -18.594 1 97.62 76 THR A N 1
ATOM 602 C CA . THR A 1 76 ? 10.703 -7.07 -19.781 1 97.62 76 THR A CA 1
ATOM 603 C C . THR A 1 76 ? 12.008 -6.375 -19.422 1 97.62 76 THR A C 1
ATOM 605 O O . THR A 1 76 ? 12.266 -6.113 -18.234 1 97.62 76 THR A O 1
ATOM 608 N N . GLN A 1 77 ? 12.797 -6.137 -20.469 1 97.56 77 GLN A N 1
ATOM 609 C CA . GLN A 1 77 ? 14.016 -5.375 -20.219 1 97.56 77 GLN A CA 1
ATOM 610 C C . GLN A 1 77 ? 13.703 -3.988 -19.672 1 97.56 77 GLN A C 1
ATOM 612 O O . GLN A 1 77 ? 14.391 -3.504 -18.766 1 97.56 77 GLN A O 1
ATOM 617 N N . ALA A 1 78 ? 12.719 -3.381 -20.172 1 96.62 78 ALA A N 1
ATOM 618 C CA . ALA A 1 78 ? 12.312 -2.059 -19.703 1 96.62 78 ALA A CA 1
ATOM 619 C C . ALA A 1 78 ? 11.93 -2.096 -18.219 1 96.62 78 ALA A C 1
ATOM 621 O O . ALA A 1 78 ? 12.328 -1.217 -17.453 1 96.62 78 ALA A O 1
ATOM 622 N N . THR A 1 79 ? 11.156 -3.119 -17.844 1 96.06 79 THR A N 1
ATOM 623 C CA . THR A 1 79 ? 10.766 -3.277 -16.438 1 96.06 79 THR A CA 1
ATOM 624 C C . THR A 1 79 ? 11.984 -3.525 -15.562 1 96.06 79 THR A C 1
ATOM 626 O O . THR A 1 79 ? 12.133 -2.916 -14.5 1 96.06 79 THR A O 1
ATOM 629 N N . GLN A 1 80 ? 12.836 -4.383 -15.977 1 96.94 80 GLN A N 1
ATOM 630 C CA . GLN A 1 80 ? 14.055 -4.664 -15.234 1 96.94 80 GLN A CA 1
ATOM 631 C C . GLN A 1 80 ? 14.875 -3.395 -15.016 1 96.94 80 GLN A C 1
ATOM 633 O O . GLN A 1 80 ? 15.375 -3.15 -13.914 1 96.94 80 GLN A O 1
ATOM 638 N N . ASN A 1 81 ? 15.016 -2.594 -16.109 1 96.19 81 ASN A N 1
ATOM 639 C CA . ASN A 1 81 ? 15.75 -1.338 -16.016 1 96.19 81 ASN A CA 1
ATOM 640 C C . ASN A 1 81 ? 15.094 -0.365 -15.047 1 96.19 81 ASN A C 1
ATOM 642 O O . ASN A 1 81 ? 15.773 0.272 -14.234 1 96.19 81 ASN A O 1
ATOM 646 N N . SER A 1 82 ? 13.805 -0.297 -15.109 1 93.44 82 SER A N 1
ATOM 647 C CA . SER A 1 82 ? 13.07 0.665 -14.281 1 93.44 82 SER A CA 1
ATOM 648 C C . SER A 1 82 ? 13.148 0.298 -12.805 1 93.44 82 SER A C 1
ATOM 650 O O . SER A 1 82 ? 13.078 1.172 -11.938 1 93.44 82 SER A O 1
ATOM 652 N N . LEU A 1 83 ? 13.344 -0.954 -12.484 1 94.69 83 LEU A N 1
ATOM 653 C CA . LEU A 1 83 ? 13.344 -1.437 -11.109 1 94.69 83 LEU A CA 1
ATOM 654 C C . LEU A 1 83 ? 14.766 -1.626 -10.602 1 94.69 83 LEU A C 1
ATOM 656 O O . LEU A 1 83 ? 14.977 -2.08 -9.469 1 94.69 83 LEU A O 1
ATOM 660 N N . ARG A 1 84 ? 15.734 -1.228 -11.367 1 93.25 84 ARG A N 1
ATOM 661 C CA . ARG A 1 84 ? 17.141 -1.504 -11.047 1 93.25 84 ARG A CA 1
ATOM 662 C C . ARG A 1 84 ? 17.547 -0.832 -9.734 1 93.25 84 ARG A C 1
ATOM 664 O O . ARG A 1 84 ? 18.25 -1.421 -8.922 1 93.25 84 ARG A O 1
ATOM 671 N N . GLY A 1 85 ? 17.109 0.416 -9.555 1 88.38 85 GLY A N 1
ATOM 672 C CA . GLY A 1 85 ? 17.422 1.119 -8.32 1 88.38 85 GLY A CA 1
ATOM 673 C C . GLY A 1 85 ? 16.953 0.378 -7.082 1 88.38 85 GLY A C 1
ATOM 674 O O . GLY A 1 85 ? 17.641 0.383 -6.059 1 88.38 85 GLY A O 1
ATOM 675 N N . ILE A 1 86 ? 15.883 -0.297 -7.195 1 90.88 86 ILE A N 1
ATOM 676 C CA . ILE A 1 86 ? 15.305 -1.038 -6.086 1 90.88 86 ILE A CA 1
ATOM 677 C C . ILE A 1 86 ? 15.984 -2.395 -5.949 1 90.88 86 ILE A C 1
ATOM 679 O O . ILE A 1 86 ? 16.344 -2.811 -4.844 1 90.88 86 ILE A O 1
ATOM 683 N N . THR A 1 87 ? 16.156 -3.072 -7.055 1 93.31 87 THR A N 1
ATOM 684 C CA . THR A 1 87 ? 16.75 -4.406 -7.02 1 93.31 87 THR A CA 1
ATOM 685 C C . THR A 1 87 ? 18.203 -4.348 -6.562 1 93.31 87 THR A C 1
ATOM 687 O O . THR A 1 87 ? 18.719 -5.312 -5.992 1 93.31 87 THR A O 1
ATOM 690 N N . ASN A 1 88 ? 18.875 -3.223 -6.754 1 92.38 88 ASN A N 1
ATOM 691 C CA . ASN A 1 88 ? 20.25 -3.059 -6.285 1 92.38 88 ASN A CA 1
ATOM 692 C C . ASN A 1 88 ? 20.328 -3.125 -4.762 1 92.38 88 ASN A C 1
ATOM 694 O O . ASN A 1 88 ? 21.344 -3.547 -4.211 1 92.38 88 ASN A O 1
ATOM 698 N N . LEU A 1 89 ? 19.297 -2.77 -4.141 1 90.62 89 LEU A N 1
ATOM 699 C CA . LEU A 1 89 ? 19.266 -2.838 -2.686 1 90.62 89 LEU A CA 1
ATOM 700 C C . LEU A 1 89 ? 19.328 -4.285 -2.207 1 90.62 89 LEU A C 1
ATOM 702 O O . LEU A 1 89 ? 19.703 -4.555 -1.065 1 90.62 89 LEU A O 1
ATOM 706 N N . ASN A 1 90 ? 18.922 -5.211 -3.061 1 94.06 90 ASN A N 1
ATOM 707 C CA . ASN A 1 90 ? 18.922 -6.637 -2.746 1 94.06 90 ASN A CA 1
ATOM 708 C C . ASN A 1 90 ? 20.312 -7.246 -2.896 1 94.06 90 ASN A C 1
ATOM 710 O O . ASN A 1 90 ? 20.562 -8.352 -2.416 1 94.06 90 ASN A O 1
ATOM 714 N N . GLN A 1 91 ? 21.203 -6.594 -3.561 1 94.06 91 GLN A N 1
ATOM 715 C CA . GLN A 1 91 ? 22.609 -6.98 -3.703 1 94.06 91 GLN A CA 1
ATOM 716 C C . GLN A 1 91 ? 22.734 -8.359 -4.34 1 94.06 91 GLN A C 1
ATOM 718 O O . GLN A 1 91 ? 23.453 -9.219 -3.83 1 94.06 91 GLN A O 1
ATOM 723 N N . VAL A 1 92 ? 21.953 -8.57 -5.445 1 94.31 92 VAL A N 1
ATOM 724 C CA . VAL A 1 92 ? 22.031 -9.812 -6.203 1 94.31 92 VAL A CA 1
ATOM 725 C C . VAL A 1 92 ? 22.281 -9.508 -7.676 1 94.31 92 VAL A C 1
ATOM 727 O O . VAL A 1 92 ? 22.031 -8.391 -8.141 1 94.31 92 VAL A O 1
ATOM 730 N N . LEU A 1 93 ? 22.844 -10.523 -8.391 1 94.19 93 LEU A N 1
ATOM 731 C CA . LEU A 1 93 ? 23.031 -10.422 -9.836 1 94.19 93 LEU A CA 1
ATOM 732 C C . LEU A 1 93 ? 21.797 -10.891 -10.586 1 94.19 93 LEU A C 1
ATOM 734 O O . LEU A 1 93 ? 21.156 -11.875 -10.195 1 94.19 93 LEU A O 1
ATOM 738 N N . LEU A 1 94 ? 21.5 -10.18 -11.641 1 95.31 94 LEU A N 1
ATOM 739 C CA . LEU A 1 94 ? 20.312 -10.5 -12.438 1 95.31 94 LEU A CA 1
ATOM 740 C C . LEU A 1 94 ? 20.703 -11.086 -13.789 1 95.31 94 LEU A C 1
ATOM 742 O O . LEU A 1 94 ? 21.672 -10.641 -14.398 1 95.31 94 LEU A O 1
ATOM 746 N N . TRP A 1 95 ? 19.953 -12.117 -14.219 1 95.19 95 TRP A N 1
ATOM 747 C CA . TRP A 1 95 ? 20 -12.586 -15.602 1 95.19 95 TRP A CA 1
ATOM 748 C C . TRP A 1 95 ? 19.172 -11.688 -16.516 1 95.19 95 TRP A C 1
ATOM 750 O O . TRP A 1 95 ? 18.578 -10.711 -16.062 1 95.19 95 TRP A O 1
ATOM 760 N N . THR A 1 96 ? 19.234 -12.016 -17.797 1 97.06 96 THR A N 1
ATOM 761 C CA . THR A 1 96 ? 18.328 -11.375 -18.734 1 97.06 96 THR A CA 1
ATOM 762 C C . THR A 1 96 ? 16.875 -11.688 -18.406 1 97.06 96 THR A C 1
ATOM 764 O O . THR A 1 96 ? 16.594 -12.742 -17.828 1 97.06 96 THR A O 1
ATOM 767 N N . PRO A 1 97 ? 15.977 -10.781 -18.719 1 98.06 97 PRO A N 1
ATOM 768 C CA . PRO A 1 97 ? 14.562 -11.016 -18.422 1 98.06 97 PRO A CA 1
ATOM 769 C C . PRO A 1 97 ? 14.031 -12.297 -19.047 1 98.06 97 PRO A C 1
ATOM 771 O O . PRO A 1 97 ? 13.109 -12.914 -18.5 1 98.06 97 PRO A O 1
ATOM 774 N N . LEU A 1 98 ? 14.602 -12.766 -20.062 1 97.81 98 LEU A N 1
ATOM 775 C CA . LEU A 1 98 ? 14.164 -13.961 -20.781 1 97.81 98 LEU A CA 1
ATOM 776 C C . LEU A 1 98 ? 14.25 -15.188 -19.875 1 97.81 98 LEU A C 1
ATOM 778 O O . LEU A 1 98 ? 13.484 -16.141 -20.047 1 97.81 98 LEU A O 1
ATOM 782 N N . ALA A 1 99 ? 15.117 -15.117 -18.938 1 97.75 99 ALA A N 1
ATOM 783 C CA . ALA A 1 99 ? 15.32 -16.25 -18.031 1 97.75 99 ALA A CA 1
ATOM 784 C C . ALA A 1 99 ? 14.211 -16.312 -16.984 1 97.75 99 ALA A C 1
ATOM 786 O O . ALA 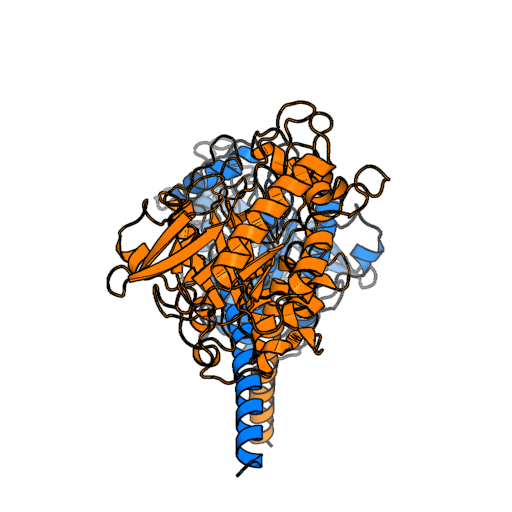A 1 99 ? 14.008 -17.359 -16.359 1 97.75 99 ALA A O 1
ATOM 787 N N . TYR A 1 100 ? 13.5 -15.188 -16.828 1 98.06 100 TYR A N 1
ATOM 788 C CA . TYR A 1 100 ? 12.578 -15.078 -15.695 1 98.06 100 TYR A CA 1
ATOM 789 C C . TYR A 1 100 ? 11.133 -15.094 -16.172 1 98.06 100 TYR A C 1
ATOM 791 O O . TYR A 1 100 ? 10.234 -15.523 -15.438 1 98.06 100 TYR A O 1
ATOM 799 N N . ARG A 1 101 ? 10.883 -14.594 -17.328 1 98.5 101 ARG A N 1
ATOM 800 C CA . ARG A 1 101 ? 9.523 -14.375 -17.812 1 98.5 101 ARG A CA 1
ATOM 801 C C . ARG A 1 101 ? 8.875 -15.688 -18.234 1 98.5 101 ARG A C 1
ATOM 803 O O . ARG A 1 101 ? 9.414 -16.406 -19.078 1 98.5 101 ARG A O 1
ATOM 810 N N . CYS A 1 102 ? 7.68 -15.914 -17.688 1 98.75 102 CYS A N 1
ATOM 811 C CA . CYS A 1 102 ? 7 -17.188 -17.953 1 98.75 102 CYS A CA 1
ATOM 812 C C . CYS A 1 102 ? 5.602 -16.953 -18.5 1 98.75 102 CYS A C 1
ATOM 814 O O . CYS A 1 102 ? 4.891 -17.906 -18.828 1 98.75 102 CYS A O 1
ATOM 816 N N . GLN A 1 103 ? 5.188 -15.742 -18.578 1 98.81 103 GLN A N 1
ATOM 817 C CA . GLN A 1 103 ? 3.85 -15.398 -19.047 1 98.81 103 GLN A CA 1
ATOM 818 C C . GLN A 1 103 ? 3.871 -14.117 -19.875 1 98.81 103 GLN A C 1
ATOM 820 O O . GLN A 1 103 ? 4.77 -13.281 -19.719 1 98.81 103 GLN A O 1
ATOM 825 N N . GLU A 1 104 ? 2.818 -13.969 -20.641 1 98.12 104 GLU A N 1
ATOM 826 C CA . GLU A 1 104 ? 2.74 -12.797 -21.516 1 98.12 104 GLU A CA 1
ATOM 827 C C . GLU A 1 104 ? 1.647 -11.836 -21.047 1 98.12 104 GLU A C 1
ATOM 829 O O . GLU A 1 104 ? 1.735 -10.633 -21.281 1 98.12 104 GLU A O 1
ATOM 834 N N . LEU A 1 105 ? 0.648 -12.359 -20.422 1 98.38 105 LEU A N 1
ATOM 835 C CA . LEU A 1 105 ? -0.517 -11.555 -20.062 1 98.38 105 LEU A CA 1
ATOM 836 C C . LEU A 1 105 ? -0.752 -11.57 -18.562 1 98.38 105 LEU A C 1
ATOM 838 O O . LEU A 1 105 ? -0.381 -12.531 -17.875 1 98.38 105 LEU A O 1
ATOM 842 N N . PRO A 1 106 ? -1.368 -10.531 -18.031 1 98.62 106 PRO A N 1
ATOM 843 C CA . PRO A 1 106 ? -1.572 -10.43 -16.578 1 98.62 106 PRO A CA 1
ATOM 844 C C . PRO A 1 106 ? -2.697 -11.328 -16.078 1 98.62 106 PRO A C 1
ATOM 846 O O . PRO A 1 106 ? -3.381 -11.977 -16.875 1 98.62 106 PRO A O 1
ATOM 849 N N . PHE A 1 107 ? -2.885 -11.336 -14.781 1 98.88 107 PHE A N 1
ATOM 850 C CA . PHE A 1 107 ? -3.83 -12.219 -14.102 1 98.88 107 PHE A CA 1
ATOM 851 C C . PHE A 1 107 ? -5.238 -12.016 -14.648 1 98.88 107 PHE A C 1
ATOM 853 O O . PHE A 1 107 ? -5.973 -12.984 -14.859 1 98.88 107 PHE A O 1
ATOM 860 N N . ILE A 1 108 ? -5.66 -10.758 -14.922 1 98.81 108 ILE A N 1
ATOM 861 C CA . ILE A 1 108 ? -7.027 -10.477 -15.344 1 98.81 108 ILE A CA 1
ATOM 862 C C . ILE A 1 108 ? -7.316 -11.164 -16.672 1 98.81 108 ILE A C 1
ATOM 864 O O . ILE A 1 108 ? -8.391 -11.734 -16.859 1 98.81 108 ILE A O 1
ATOM 868 N N . HIS A 1 109 ? -6.363 -11.211 -17.469 1 98.62 109 HIS A N 1
ATOM 869 C CA . HIS A 1 109 ? -6.535 -11.891 -18.75 1 98.62 109 HIS A CA 1
ATOM 870 C C . HIS A 1 109 ? -6.523 -13.406 -18.578 1 98.62 109 HIS A C 1
ATOM 872 O O . HIS A 1 109 ? -7.305 -14.109 -19.219 1 98.62 109 HIS A O 1
ATOM 878 N N . MET A 1 110 ? -5.621 -13.883 -17.766 1 98.81 110 MET A N 1
ATOM 879 C CA . MET A 1 110 ? -5.574 -15.312 -17.484 1 98.81 110 MET A CA 1
ATOM 880 C C . MET A 1 110 ? -6.934 -15.812 -17 1 98.81 110 MET A C 1
ATOM 882 O O . MET A 1 110 ? -7.438 -16.828 -17.5 1 98.81 110 MET A O 1
ATOM 886 N N . LEU A 1 111 ? -7.473 -15.07 -16.109 1 98.88 111 LEU A N 1
ATOM 887 C CA . LEU A 1 111 ? -8.781 -15.414 -15.562 1 98.88 111 LEU A CA 1
ATOM 888 C C . LEU A 1 111 ? -9.844 -15.398 -16.641 1 98.88 111 LEU A C 1
ATOM 890 O O . LEU A 1 111 ? -10.625 -16.344 -16.766 1 98.88 111 LEU A O 1
ATOM 894 N N . ASN A 1 112 ? -9.859 -14.414 -17.469 1 98.5 112 ASN A N 1
ATOM 895 C CA . ASN A 1 112 ? -10.875 -14.242 -18.5 1 98.5 112 ASN A CA 1
ATOM 896 C C . ASN A 1 112 ? -10.711 -15.25 -19.625 1 98.5 112 ASN A C 1
ATOM 898 O O . ASN A 1 112 ? -11.641 -15.484 -20.406 1 98.5 112 ASN A O 1
ATOM 902 N N . MET A 1 113 ? -9.523 -15.852 -19.625 1 98.25 113 MET A N 1
ATOM 903 C CA . MET A 1 113 ? -9.242 -16.828 -20.688 1 98.25 113 MET A CA 1
ATOM 904 C C . MET A 1 113 ? -9.344 -18.25 -20.156 1 98.25 113 MET A C 1
ATOM 906 O O . MET A 1 113 ? -8.984 -19.203 -20.844 1 98.25 113 MET A O 1
ATOM 910 N N . GLY A 1 114 ? -9.758 -18.375 -18.922 1 98.69 114 GLY A N 1
ATOM 911 C CA . GLY A 1 114 ? -10.148 -19.703 -18.438 1 98.69 114 GLY A CA 1
ATOM 912 C C . GLY A 1 114 ? -9.211 -20.266 -17.406 1 98.69 114 GLY A C 1
ATOM 913 O O . GLY A 1 114 ? -9.516 -21.281 -16.766 1 98.69 114 GLY A O 1
ATOM 914 N N . VAL A 1 115 ? -8.102 -19.625 -17.172 1 98.88 115 VAL A N 1
ATOM 915 C CA . VAL A 1 115 ? -7.141 -20.094 -16.172 1 98.88 115 VAL A CA 1
ATOM 916 C C . VAL A 1 115 ? -7.75 -19.984 -14.781 1 98.88 115 VAL A C 1
ATOM 918 O O . VAL A 1 115 ? -8.43 -19 -14.477 1 98.88 115 VAL A O 1
ATOM 921 N N . ARG A 1 116 ? -7.477 -21.031 -13.914 1 98.94 116 ARG A N 1
ATOM 922 C CA . ARG A 1 116 ? -8.078 -21.031 -12.586 1 98.94 116 ARG A CA 1
ATOM 923 C C . ARG A 1 116 ? -7.059 -21.422 -11.523 1 98.94 116 ARG A C 1
ATOM 925 O O . ARG A 1 116 ? -7.383 -21.469 -10.336 1 98.94 116 ARG A O 1
ATOM 932 N N . ALA A 1 117 ? -5.852 -21.766 -11.867 1 98.94 117 ALA A N 1
ATOM 933 C CA . ALA A 1 117 ? -4.785 -22.047 -10.914 1 98.94 117 ALA A CA 1
ATOM 934 C C . ALA A 1 117 ? -3.578 -21.141 -11.156 1 98.94 117 ALA A C 1
ATOM 936 O O . ALA A 1 117 ? -3.152 -20.969 -12.305 1 98.94 117 ALA A O 1
ATOM 937 N N . PHE A 1 118 ? -3.055 -20.594 -10.07 1 98.94 118 PHE A N 1
ATOM 938 C CA . PHE A 1 118 ? -1.98 -19.625 -10.188 1 98.94 118 PHE A CA 1
ATOM 939 C C . PHE A 1 118 ? -0.845 -19.938 -9.227 1 98.94 118 PHE A C 1
ATOM 941 O O . PHE A 1 118 ? -1.084 -20.266 -8.062 1 98.94 118 PHE A O 1
ATOM 948 N N . ASP A 1 119 ? 0.326 -19.922 -9.742 1 98.88 119 ASP A N 1
ATOM 949 C CA . ASP A 1 119 ? 1.55 -20.062 -8.961 1 98.88 119 ASP A CA 1
ATOM 950 C C . ASP A 1 119 ? 2.125 -18.703 -8.586 1 98.88 119 ASP A C 1
ATOM 952 O O . ASP A 1 119 ? 2.656 -17.984 -9.438 1 98.88 119 ASP A O 1
ATOM 956 N N . LEU A 1 120 ? 2.037 -18.312 -7.305 1 98.88 120 LEU A N 1
ATOM 957 C CA . LEU A 1 120 ? 2.5 -17.016 -6.805 1 98.88 120 LEU A CA 1
ATOM 958 C C . LEU A 1 120 ? 3.77 -17.188 -5.977 1 98.88 120 LEU A C 1
ATOM 960 O O . LEU A 1 120 ? 3.801 -17.969 -5.027 1 98.88 120 LEU A O 1
ATOM 964 N N . ARG A 1 121 ? 4.773 -16.438 -6.363 1 98.75 121 ARG A N 1
ATOM 965 C CA . ARG A 1 121 ? 6.051 -16.453 -5.66 1 98.75 121 ARG A CA 1
ATOM 966 C C . ARG A 1 121 ? 6.285 -15.141 -4.926 1 98.75 121 ARG A C 1
ATOM 968 O O . ARG A 1 121 ? 6.391 -14.086 -5.555 1 98.75 121 ARG A O 1
ATOM 975 N N . ILE A 1 122 ? 6.43 -15.227 -3.568 1 98.75 122 ILE A N 1
ATOM 976 C CA . ILE A 1 122 ? 6.445 -13.992 -2.795 1 98.75 122 ILE A CA 1
ATOM 977 C C . ILE A 1 122 ? 7.637 -13.992 -1.838 1 98.75 122 ILE A C 1
ATOM 979 O O . ILE A 1 122 ? 8.102 -15.055 -1.424 1 98.75 122 ILE A O 1
ATOM 983 N N . ALA A 1 123 ? 8.148 -12.891 -1.499 1 98.44 123 ALA A N 1
ATOM 984 C CA . ALA A 1 123 ? 9.141 -12.602 -0.463 1 98.44 123 ALA A CA 1
ATOM 985 C C . ALA A 1 123 ? 9.07 -11.133 -0.038 1 98.44 123 ALA A C 1
ATOM 987 O O . ALA A 1 123 ? 8.32 -10.344 -0.616 1 98.44 123 ALA A O 1
ATOM 988 N N . PHE A 1 124 ? 9.766 -10.82 0.977 1 96.69 124 PHE A N 1
ATOM 989 C CA . PHE A 1 124 ? 9.797 -9.43 1.428 1 96.69 124 PHE A CA 1
ATOM 990 C C . PHE A 1 124 ? 10.5 -8.547 0.409 1 96.69 124 PHE A C 1
ATOM 992 O O . PHE A 1 124 ? 11.438 -8.984 -0.261 1 96.69 124 PHE A O 1
ATOM 999 N N . ASP A 1 125 ? 10.031 -7.363 0.327 1 94.75 125 ASP A N 1
ATOM 1000 C CA . ASP A 1 125 ? 10.703 -6.344 -0.474 1 94.75 125 ASP A CA 1
ATOM 1001 C C . ASP A 1 125 ? 12.039 -5.945 0.153 1 94.75 125 ASP A C 1
ATOM 1003 O O . ASP A 1 125 ? 12.352 -6.359 1.269 1 94.75 125 ASP A O 1
ATOM 1007 N N . PRO A 1 126 ? 12.805 -5.141 -0.521 1 92.5 126 PRO A N 1
ATOM 1008 C CA . PRO A 1 126 ? 14.148 -4.82 -0.037 1 92.5 126 PRO A CA 1
ATOM 1009 C C . PRO A 1 126 ? 14.141 -4.113 1.316 1 92.5 126 PRO A C 1
ATOM 1011 O O . PRO A 1 126 ? 15.156 -4.078 2.01 1 92.5 126 PRO A O 1
ATOM 1014 N N . THR A 1 127 ? 13.008 -3.512 1.748 1 90.56 127 THR A N 1
ATOM 1015 C CA . THR A 1 127 ? 12.914 -2.84 3.039 1 90.56 127 THR A CA 1
ATOM 1016 C C . THR A 1 127 ? 12.438 -3.809 4.117 1 90.56 127 THR A C 1
ATOM 1018 O O . THR A 1 127 ? 12.344 -3.439 5.293 1 90.56 127 THR A O 1
ATOM 1021 N N . ASN A 1 128 ? 12.039 -5.039 3.732 1 91.69 128 ASN A N 1
ATOM 1022 C CA . ASN A 1 128 ? 11.539 -6.086 4.613 1 91.69 128 ASN A CA 1
ATOM 1023 C C . ASN A 1 128 ? 10.211 -5.68 5.262 1 91.69 128 ASN A C 1
ATOM 1025 O O . ASN A 1 128 ? 9.984 -5.969 6.438 1 91.69 128 ASN A O 1
ATOM 1029 N N . THR A 1 129 ? 9.375 -5.051 4.461 1 89.75 129 THR A N 1
ATOM 1030 C CA . THR A 1 129 ? 8.141 -4.539 5.059 1 89.75 129 THR A CA 1
ATOM 1031 C C . THR A 1 129 ? 6.918 -5.184 4.414 1 89.75 129 THR A C 1
ATOM 1033 O O . THR A 1 129 ? 5.879 -5.332 5.055 1 89.75 129 THR A O 1
ATOM 1036 N N . THR A 1 130 ? 7.043 -5.465 3.195 1 93.69 130 THR A N 1
ATOM 1037 C CA . THR A 1 130 ? 5.883 -5.926 2.445 1 93.69 130 THR A CA 1
ATOM 1038 C C . THR A 1 130 ? 6.227 -7.164 1.621 1 93.69 130 THR A C 1
ATOM 1040 O O . THR A 1 130 ? 7.309 -7.246 1.038 1 93.69 130 THR A O 1
ATOM 1043 N N . LEU A 1 131 ? 5.254 -8.125 1.633 1 98 131 LEU A N 1
ATOM 1044 C CA . LEU A 1 131 ? 5.395 -9.273 0.745 1 98 131 LEU A CA 1
ATOM 1045 C C . LEU A 1 131 ? 5.059 -8.891 -0.693 1 98 131 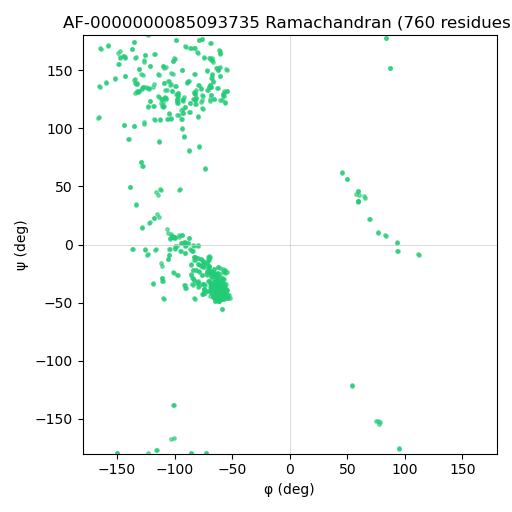LEU A C 1
ATOM 1047 O O . LEU A 1 131 ? 3.934 -8.469 -0.982 1 98 131 LEU A O 1
ATOM 1051 N N . ILE A 1 132 ? 6.055 -9.008 -1.56 1 97.88 132 ILE A N 1
ATOM 1052 C CA . ILE A 1 132 ? 5.859 -8.68 -2.967 1 97.88 132 ILE A CA 1
ATOM 1053 C C . ILE A 1 132 ? 6.207 -9.883 -3.834 1 97.88 132 ILE A C 1
ATOM 1055 O O . ILE A 1 132 ? 6.5 -10.961 -3.314 1 97.88 132 ILE A O 1
ATOM 1059 N N . PHE A 1 133 ? 6.094 -9.758 -5.145 1 98.62 133 PHE A N 1
ATOM 1060 C CA . PHE A 1 133 ? 6.215 -10.875 -6.074 1 98.62 133 PHE A CA 1
ATOM 1061 C C . PHE A 1 133 ? 7.609 -10.914 -6.691 1 98.62 133 PHE A C 1
ATOM 1063 O O . PHE A 1 133 ? 8.164 -9.875 -7.055 1 98.62 133 PHE A O 1
ATOM 1070 N N . TYR A 1 134 ? 8.133 -12.117 -6.75 1 98.44 134 TYR A N 1
ATOM 1071 C CA . TYR A 1 134 ? 9.43 -12.375 -7.359 1 98.44 134 TYR A CA 1
ATOM 1072 C C . TYR A 1 134 ? 9.375 -13.586 -8.281 1 98.44 134 TYR A C 1
ATOM 1074 O O . TYR A 1 134 ? 8.43 -14.375 -8.219 1 98.44 134 TYR A O 1
ATOM 1082 N N . HIS A 1 135 ? 10.25 -13.719 -9.117 1 98.38 135 HIS A N 1
ATOM 1083 C CA . HIS A 1 135 ? 10.766 -14.961 -9.68 1 98.38 135 HIS A CA 1
ATOM 1084 C C . HIS A 1 135 ? 12.281 -15.039 -9.547 1 98.38 135 HIS A C 1
ATOM 1086 O O . HIS A 1 135 ? 13.016 -14.359 -10.266 1 98.38 135 HIS A O 1
ATOM 1092 N N . ALA A 1 136 ? 12.688 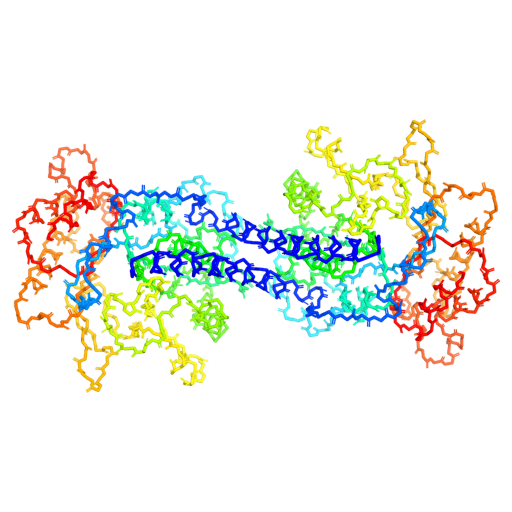-15.852 -8.625 1 96.81 136 ALA A N 1
ATOM 1093 C CA . ALA A 1 136 ? 14.094 -15.828 -8.234 1 96.81 136 ALA A CA 1
ATOM 1094 C C . ALA A 1 136 ? 14.539 -14.414 -7.844 1 96.81 136 ALA A C 1
ATOM 1096 O O . ALA A 1 136 ? 13.898 -13.773 -7.008 1 96.81 136 ALA A O 1
ATOM 1097 N N . GLN A 1 137 ? 15.562 -13.828 -8.516 1 97.12 137 GLN A N 1
ATOM 1098 C CA . GLN A 1 137 ? 16.094 -12.516 -8.188 1 97.12 137 GLN A CA 1
ATOM 1099 C C . GLN A 1 137 ? 15.25 -11.406 -8.82 1 97.12 137 GLN A C 1
ATOM 1101 O O . GLN A 1 137 ? 15.422 -10.227 -8.5 1 97.12 137 GLN A O 1
ATOM 1106 N N . ALA A 1 138 ? 14.375 -11.773 -9.695 1 97.88 138 ALA A N 1
ATOM 1107 C CA . ALA A 1 138 ? 13.594 -10.773 -10.43 1 97.88 138 ALA A CA 1
ATOM 1108 C C . ALA A 1 138 ? 12.445 -10.242 -9.578 1 97.88 138 ALA A C 1
ATOM 1110 O O . ALA A 1 138 ? 11.508 -10.977 -9.258 1 97.88 138 ALA A O 1
ATOM 1111 N N . LEU A 1 139 ? 12.562 -9.016 -9.18 1 97.56 139 LEU A N 1
ATOM 1112 C CA . LEU A 1 139 ? 11.477 -8.297 -8.523 1 97.56 139 LEU A CA 1
ATOM 1113 C C . LEU A 1 139 ? 10.484 -7.75 -9.547 1 97.56 139 LEU A C 1
ATOM 1115 O O . LEU A 1 139 ? 10.867 -7.023 -10.469 1 97.56 139 LEU A O 1
ATOM 1119 N N . LEU A 1 140 ? 9.242 -8.109 -9.305 1 98 140 LEU A N 1
ATOM 1120 C CA . LEU A 1 140 ? 8.305 -7.898 -10.406 1 98 140 LEU A CA 1
ATOM 1121 C C . LEU A 1 140 ? 7.527 -6.598 -10.211 1 98 140 LEU A C 1
ATOM 1123 O O . LEU A 1 140 ? 7.02 -6.027 -11.18 1 98 140 LEU A O 1
ATOM 1127 N N . SER A 1 141 ? 7.359 -6.148 -9.047 1 95.75 141 SER A N 1
ATOM 1128 C CA . SER A 1 141 ? 6.707 -4.887 -8.711 1 95.75 141 SER A CA 1
ATOM 1129 C C . SER A 1 141 ? 6.996 -4.48 -7.266 1 95.75 141 SER A C 1
ATOM 1131 O O . SER A 1 141 ? 6.984 -5.32 -6.363 1 95.75 141 SER A O 1
ATOM 1133 N N . GLN A 1 142 ? 7.289 -3.256 -7.121 1 91.25 142 GLN A N 1
ATOM 1134 C CA . GLN A 1 142 ? 7.461 -2.744 -5.766 1 91.25 142 GLN A CA 1
ATOM 1135 C C . GLN A 1 142 ? 6.125 -2.328 -5.16 1 91.25 142 GLN A C 1
ATOM 1137 O O . GLN A 1 142 ? 5.953 -2.367 -3.941 1 91.25 142 GLN A O 1
ATOM 1142 N N . LYS A 1 143 ? 5.211 -1.999 -5.973 1 89.94 143 LYS A N 1
ATOM 1143 C CA . LYS A 1 143 ? 3.965 -1.399 -5.512 1 89.94 143 LYS A CA 1
ATOM 1144 C C . LYS A 1 143 ? 2.912 -2.469 -5.227 1 89.94 143 LYS A C 1
ATOM 1146 O O . LYS A 1 143 ? 2.156 -2.361 -4.262 1 89.94 143 LYS A O 1
ATOM 1151 N N . ALA A 1 144 ? 2.867 -3.494 -6.016 1 96.38 144 ALA A N 1
ATOM 1152 C CA . ALA A 1 144 ? 1.813 -4.504 -5.926 1 96.38 144 ALA A CA 1
ATOM 1153 C C . ALA A 1 144 ? 2.23 -5.648 -5.012 1 96.38 144 ALA A C 1
ATOM 1155 O O . ALA A 1 144 ? 2.785 -6.648 -5.469 1 96.38 144 ALA A O 1
ATOM 1156 N N . GLY A 1 145 ? 1.866 -5.559 -3.766 1 97 145 GLY A N 1
ATOM 1157 C CA . GLY A 1 145 ? 2.109 -6.625 -2.805 1 97 145 GLY A CA 1
ATOM 1158 C C . GLY A 1 145 ? 1.019 -7.68 -2.793 1 97 145 GLY A C 1
ATOM 1159 O O . GLY A 1 145 ? -0.044 -7.488 -3.389 1 97 145 GLY A O 1
ATOM 1160 N N . LEU A 1 146 ? 1.291 -8.734 -2.135 1 98.75 146 LEU A N 1
ATOM 1161 C CA . LEU A 1 146 ? 0.348 -9.844 -2.047 1 98.75 146 LEU A CA 1
ATOM 1162 C C . LEU A 1 146 ? -0.986 -9.375 -1.472 1 98.75 146 LEU A C 1
ATOM 1164 O O . LEU A 1 146 ? -2.047 -9.75 -1.975 1 98.75 146 LEU A O 1
ATOM 1168 N N . ASP A 1 147 ? -0.934 -8.539 -0.452 1 97.38 147 ASP A N 1
ATOM 1169 C CA . ASP A 1 147 ? -2.133 -8.094 0.25 1 97.38 147 ASP A CA 1
ATOM 1170 C C . ASP A 1 147 ? -3.059 -7.316 -0.684 1 97.38 147 ASP A C 1
ATOM 1172 O O . ASP A 1 147 ? -4.281 -7.387 -0.554 1 97.38 147 ASP A O 1
ATOM 1176 N N . ILE A 1 148 ? -2.49 -6.605 -1.611 1 96.56 148 ILE A N 1
ATOM 1177 C CA . ILE A 1 148 ? -3.32 -5.785 -2.484 1 96.56 148 ILE A CA 1
ATOM 1178 C C . ILE A 1 148 ? -3.713 -6.582 -3.725 1 96.56 148 ILE A C 1
ATOM 1180 O O . ILE A 1 148 ? -4.82 -6.43 -4.246 1 96.56 148 ILE A O 1
ATOM 1184 N N . VAL A 1 149 ? -2.857 -7.426 -4.211 1 98.75 149 VAL A N 1
ATOM 1185 C CA . VAL A 1 149 ? -3.127 -8.219 -5.406 1 98.75 149 VAL A CA 1
ATOM 1186 C C . VAL A 1 149 ? -4.285 -9.18 -5.137 1 98.75 149 VAL A C 1
ATOM 1188 O O . VAL A 1 149 ? -5.102 -9.445 -6.023 1 98.75 149 VAL A O 1
ATOM 1191 N N . LEU A 1 150 ? -4.406 -9.688 -3.926 1 98.88 150 LEU A N 1
ATOM 1192 C CA . LEU A 1 150 ? -5.5 -10.586 -3.564 1 98.88 150 LEU A CA 1
ATOM 1193 C C . LEU A 1 150 ? -6.852 -9.93 -3.811 1 98.88 150 LEU A C 1
ATOM 1195 O O . LEU A 1 150 ? -7.82 -10.602 -4.164 1 98.88 150 LEU A O 1
ATOM 1199 N N . PHE A 1 151 ? -6.945 -8.609 -3.707 1 98.69 151 PHE A N 1
ATOM 1200 C CA . PHE A 1 151 ? -8.211 -7.918 -3.922 1 98.69 151 PHE A CA 1
ATOM 1201 C C . PHE A 1 151 ? -8.641 -8.016 -5.383 1 98.69 151 PHE A C 1
ATOM 1203 O O . PHE A 1 151 ? -9.828 -7.977 -5.688 1 98.69 151 PHE A O 1
ATOM 1210 N N . GLY A 1 152 ? -7.66 -8.133 -6.262 1 98.75 152 GLY A N 1
ATOM 1211 C CA . GLY A 1 152 ? -8.031 -8.414 -7.641 1 98.75 152 GLY A CA 1
ATOM 1212 C C . GLY A 1 152 ? -8.781 -9.727 -7.805 1 98.75 152 GLY A C 1
ATOM 1213 O O . GLY A 1 152 ? -9.805 -9.781 -8.492 1 98.75 152 GLY A O 1
ATOM 1214 N N . PHE A 1 153 ? -8.242 -10.742 -7.176 1 98.88 153 PHE A N 1
ATOM 1215 C CA . PHE A 1 153 ? -8.898 -12.047 -7.223 1 98.88 153 PHE A CA 1
ATOM 1216 C C . PHE A 1 153 ? -10.266 -11.992 -6.547 1 98.88 153 PHE A C 1
ATOM 1218 O O . PHE A 1 153 ? -11.234 -12.562 -7.047 1 98.88 153 PHE A O 1
ATOM 1225 N N . TYR A 1 154 ? -10.352 -11.305 -5.355 1 98.81 154 TYR A N 1
ATOM 1226 C CA . TYR A 1 154 ? -11.625 -11.164 -4.656 1 98.81 154 TYR A CA 1
ATOM 1227 C C . TYR A 1 154 ? -12.672 -10.508 -5.547 1 98.81 154 TYR A C 1
ATOM 1229 O O . TYR A 1 154 ? -13.789 -11.008 -5.676 1 98.81 154 TYR A O 1
ATOM 1237 N N . GLN A 1 155 ? -12.258 -9.43 -6.18 1 98.62 155 GLN A N 1
ATOM 1238 C CA . GLN A 1 155 ? -13.188 -8.703 -7.039 1 98.62 155 GLN A CA 1
ATOM 1239 C C . GLN A 1 155 ? -13.641 -9.57 -8.211 1 98.62 155 GLN A C 1
ATOM 1241 O O . GLN A 1 155 ? -14.82 -9.57 -8.562 1 98.62 155 GLN A O 1
ATOM 1246 N N . TRP A 1 156 ? -12.711 -10.266 -8.773 1 98.69 156 TRP A N 1
ATOM 1247 C CA . TRP A 1 156 ? -13.062 -11.117 -9.906 1 98.69 156 TRP A CA 1
ATOM 1248 C C . TRP A 1 156 ? -14.055 -12.203 -9.492 1 98.69 156 TRP A C 1
ATOM 1250 O O . TRP A 1 156 ? -14.992 -12.508 -10.234 1 98.69 156 TRP A O 1
ATOM 1260 N N . LEU A 1 157 ? -13.906 -12.766 -8.344 1 98.69 157 LEU A N 1
ATOM 1261 C CA . LEU A 1 157 ? -14.812 -13.797 -7.848 1 98.69 157 LEU A CA 1
ATOM 1262 C C . LEU A 1 157 ? -16.188 -13.219 -7.559 1 98.69 157 LEU A C 1
ATOM 1264 O O . LEU A 1 157 ? -17.203 -13.891 -7.746 1 98.69 157 LEU A O 1
ATOM 1268 N N . ASP A 1 158 ? -16.203 -11.984 -7.066 1 97.94 158 ASP A N 1
ATOM 1269 C CA . ASP A 1 158 ? -17.484 -11.32 -6.906 1 97.94 158 ASP A CA 1
ATOM 1270 C C . ASP A 1 158 ? -18.203 -11.18 -8.242 1 97.94 158 ASP A C 1
ATOM 1272 O O . ASP A 1 158 ? -19.422 -11.328 -8.32 1 97.94 158 ASP A O 1
ATOM 1276 N N . ASP A 1 159 ? -17.438 -10.922 -9.234 1 97.88 159 ASP A N 1
ATOM 1277 C CA . ASP A 1 159 ? -18 -10.727 -10.562 1 97.88 159 ASP A CA 1
ATOM 1278 C C . ASP A 1 159 ? -18.328 -12.062 -11.219 1 97.88 159 ASP A C 1
ATOM 1280 O O . ASP A 1 159 ? -19.141 -12.125 -12.148 1 97.88 159 ASP A O 1
ATOM 1284 N N . HIS A 1 160 ? -17.703 -13.133 -10.812 1 98.25 160 HIS A N 1
ATOM 1285 C CA . HIS A 1 160 ? -17.891 -14.477 -11.352 1 98.25 160 HIS A CA 1
ATOM 1286 C C . HIS A 1 160 ? -18.141 -15.484 -10.234 1 98.25 160 HIS A C 1
ATOM 1288 O O . HIS A 1 160 ? -17.344 -16.406 -10.031 1 98.25 160 HIS A O 1
ATOM 1294 N N . PRO A 1 161 ? -19.266 -15.438 -9.609 1 97.69 161 PRO A N 1
ATOM 1295 C CA . PRO A 1 161 ? -19.516 -16.188 -8.375 1 97.69 161 PRO A CA 1
ATOM 1296 C C . PRO A 1 161 ? -19.625 -17.688 -8.609 1 97.69 161 PRO A C 1
ATOM 1298 O O . PRO A 1 161 ? -19.609 -18.469 -7.648 1 97.69 161 PRO A O 1
ATOM 1301 N N . SER A 1 162 ? -19.766 -18.141 -9.844 1 98.38 162 SER A N 1
ATOM 1302 C CA . SER A 1 162 ? -19.859 -19.562 -10.141 1 98.38 162 SER A CA 1
ATOM 1303 C C . SER A 1 162 ? -18.484 -20.219 -10.141 1 98.38 162 SER A C 1
ATOM 1305 O O . SER A 1 162 ? -18.375 -21.453 -10.156 1 98.38 162 SER A O 1
ATOM 1307 N N . GLU A 1 163 ? -17.453 -19.406 -10.125 1 98.81 163 GLU A N 1
ATOM 1308 C CA . GLU A 1 163 ? -16.094 -19.906 -10.344 1 98.81 163 GLU A CA 1
ATOM 1309 C C . GLU A 1 163 ? -15.344 -20.047 -9.016 1 98.81 163 GLU A C 1
ATOM 1311 O O . GLU A 1 163 ? -15.75 -19.484 -8.008 1 98.81 163 GLU A O 1
ATOM 1316 N N . THR A 1 164 ? -14.344 -20.875 -9.031 1 98.88 164 THR A N 1
ATOM 1317 C CA . THR A 1 164 ? -13.336 -20.938 -7.977 1 98.88 164 THR A CA 1
ATOM 1318 C C . THR A 1 164 ? -11.938 -20.797 -8.562 1 98.88 164 THR A C 1
ATOM 1320 O O . THR A 1 164 ? -11.758 -20.828 -9.781 1 98.88 164 THR A O 1
ATOM 1323 N N . ILE A 1 165 ? -10.992 -20.484 -7.668 1 98.81 165 ILE A N 1
ATOM 1324 C CA . ILE A 1 165 ? -9.602 -20.281 -8.062 1 98.81 165 ILE A CA 1
ATOM 1325 C C . ILE A 1 165 ? -8.68 -21.031 -7.102 1 98.81 165 ILE A C 1
ATOM 1327 O O . ILE A 1 165 ? -8.945 -21.094 -5.898 1 98.81 165 ILE A O 1
ATOM 1331 N N . PHE A 1 166 ? -7.656 -21.672 -7.691 1 98.94 166 PHE A N 1
ATOM 1332 C CA . PHE A 1 166 ? -6.566 -22.219 -6.902 1 98.94 166 PHE A CA 1
ATOM 1333 C C . PHE A 1 166 ? -5.383 -21.266 -6.859 1 98.94 166 PHE A C 1
ATOM 1335 O O . PHE A 1 166 ? -4.875 -20.844 -7.906 1 98.94 166 PHE A O 1
ATOM 1342 N N . LEU A 1 167 ? -4.957 -20.844 -5.672 1 98.94 167 LEU A N 1
ATOM 1343 C CA . LEU A 1 167 ? -3.756 -20.031 -5.52 1 98.94 167 LEU A CA 1
ATOM 1344 C C . LEU A 1 167 ? -2.664 -20.797 -4.793 1 98.94 167 LEU A C 1
ATOM 1346 O O . LEU A 1 167 ? -2.801 -21.109 -3.605 1 98.94 167 LEU A O 1
ATOM 1350 N N . SER A 1 168 ? -1.684 -21.172 -5.523 1 98.94 168 SER A N 1
ATOM 1351 C CA . SER A 1 168 ? -0.479 -21.734 -4.93 1 98.94 168 SER A CA 1
ATOM 1352 C C . SER A 1 168 ? 0.518 -20.656 -4.543 1 98.94 168 SER A C 1
ATOM 1354 O O . SER A 1 168 ? 1.022 -19.938 -5.41 1 98.94 168 SER A O 1
ATOM 1356 N N . ILE A 1 169 ? 0.772 -20.5 -3.256 1 98.88 169 ILE A N 1
ATOM 1357 C CA . ILE A 1 169 ? 1.692 -19.469 -2.777 1 98.88 169 ILE A CA 1
ATOM 1358 C C . ILE A 1 169 ? 2.975 -20.125 -2.266 1 98.88 169 ILE A C 1
ATOM 1360 O O . ILE A 1 169 ? 2.924 -21.062 -1.47 1 98.88 169 ILE A O 1
ATOM 1364 N N . LYS A 1 170 ? 4.039 -19.688 -2.766 1 98.62 170 LYS A N 1
ATOM 1365 C CA . LYS A 1 170 ? 5.359 -20.203 -2.404 1 98.62 170 LYS A CA 1
ATOM 1366 C C . LYS A 1 170 ? 6.297 -19.062 -1.991 1 98.62 170 LYS A C 1
ATOM 1368 O O . LYS A 1 170 ? 6.301 -18 -2.607 1 98.62 170 LYS A O 1
ATOM 1373 N N . TYR A 1 171 ? 7.031 -19.297 -0.898 1 98.25 171 TYR A N 1
ATOM 1374 C CA . TYR A 1 171 ? 8.125 -18.375 -0.597 1 98.25 171 TYR A CA 1
ATOM 1375 C C . TYR A 1 171 ? 9.242 -18.5 -1.626 1 98.25 171 TYR A C 1
ATOM 1377 O O . TYR A 1 171 ? 9.688 -19.609 -1.937 1 98.25 171 TYR A O 1
ATOM 1385 N N . GLU A 1 172 ? 9.609 -17.359 -2.158 1 98 172 GLU A N 1
ATOM 1386 C CA . GLU A 1 172 ? 10.695 -17.344 -3.133 1 98 172 GLU A CA 1
ATOM 1387 C C . GLU A 1 172 ? 12.039 -17.078 -2.459 1 98 172 GLU A C 1
ATOM 1389 O O . GLU A 1 172 ? 12.203 -16.078 -1.76 1 98 172 GLU A O 1
ATOM 1394 N N . GLY A 1 173 ? 12.938 -17.938 -2.646 1 94.56 173 GLY A N 1
ATOM 1395 C CA . GLY A 1 173 ? 14.297 -17.75 -2.154 1 94.56 173 GLY A CA 1
ATOM 1396 C C . GLY A 1 173 ? 15.195 -17.047 -3.154 1 94.56 173 GLY A C 1
ATOM 1397 O O . GLY A 1 173 ? 14.789 -16.766 -4.285 1 94.56 173 GLY A O 1
ATOM 1398 N N . SER A 1 174 ? 16.344 -16.656 -2.746 1 92.88 174 SER A N 1
ATOM 1399 C CA . SER A 1 174 ? 17.406 -16.094 -3.572 1 92.88 174 SER A CA 1
ATOM 1400 C C . SER A 1 174 ? 17.031 -14.703 -4.086 1 92.88 174 SER A C 1
ATOM 1402 O O . SER A 1 174 ? 17.578 -14.234 -5.09 1 92.88 174 SER A O 1
ATOM 1404 N N . THR A 1 175 ? 16.109 -14.055 -3.41 1 96.94 175 THR A N 1
ATOM 1405 C CA . THR A 1 175 ? 15.625 -12.758 -3.863 1 96.94 175 THR A CA 1
ATOM 1406 C C . THR A 1 175 ? 16.609 -11.656 -3.475 1 96.94 175 THR A C 1
ATOM 1408 O O . THR A 1 175 ? 16.703 -10.633 -4.16 1 96.94 175 THR A O 1
ATOM 1411 N N . ALA A 1 176 ? 17.266 -11.812 -2.381 1 96.06 176 ALA A N 1
ATOM 1412 C CA . ALA A 1 176 ? 18.25 -10.875 -1.861 1 96.06 176 ALA A CA 1
ATOM 1413 C C . ALA A 1 176 ? 19.406 -11.602 -1.166 1 96.06 176 ALA A C 1
ATOM 1415 O O . ALA A 1 176 ? 19.25 -12.758 -0.753 1 96.06 176 ALA A O 1
ATOM 1416 N N . ARG A 1 177 ? 20.5 -10.898 -0.998 1 94.69 177 ARG A N 1
ATOM 1417 C CA . ARG A 1 177 ? 21.703 -11.492 -0.426 1 94.69 177 ARG A CA 1
ATOM 1418 C C . ARG A 1 177 ? 21.422 -12.094 0.944 1 94.69 177 ARG A C 1
ATOM 1420 O O . ARG A 1 177 ? 21.906 -13.18 1.261 1 94.69 177 ARG A O 1
ATOM 1427 N N . HIS A 1 178 ? 20.578 -11.5 1.735 1 90.94 178 HIS A N 1
ATOM 1428 C CA . HIS A 1 178 ? 20.359 -11.969 3.102 1 90.94 178 HIS A CA 1
ATOM 1429 C C . HIS A 1 178 ? 18.891 -12.328 3.328 1 90.94 178 HIS A C 1
ATOM 1431 O O . HIS A 1 178 ? 18.422 -12.367 4.469 1 90.94 178 HIS A O 1
ATOM 1437 N N . ALA A 1 179 ? 18.188 -12.555 2.223 1 94.06 179 ALA A N 1
ATOM 1438 C CA . ALA A 1 179 ? 16.781 -12.898 2.354 1 94.06 179 ALA A CA 1
ATOM 1439 C C . ALA A 1 179 ? 16.609 -14.281 2.98 1 94.06 179 ALA A C 1
ATOM 1441 O O . ALA A 1 179 ? 17.359 -15.203 2.68 1 94.06 179 ALA A O 1
ATOM 1442 N N . GLN A 1 180 ? 15.688 -14.406 3.93 1 94.75 180 GLN A N 1
ATOM 1443 C CA . GLN A 1 180 ? 15.344 -15.656 4.59 1 94.75 180 GLN A CA 1
ATOM 1444 C C . GLN A 1 180 ? 13.852 -15.734 4.871 1 94.75 180 GLN A C 1
ATOM 1446 O O . GLN A 1 180 ? 13.195 -14.711 5.074 1 94.75 180 GLN A O 1
ATOM 1451 N N . ASN A 1 181 ? 13.383 -16.938 4.766 1 97.44 181 ASN A N 1
ATOM 1452 C CA . ASN A 1 181 ? 12.016 -17.172 5.223 1 97.44 181 ASN A CA 1
ATOM 1453 C C . ASN A 1 181 ? 11.922 -17.172 6.746 1 97.44 181 ASN A C 1
ATOM 1455 O O . ASN A 1 181 ? 11.555 -18.172 7.355 1 97.44 181 ASN A O 1
ATOM 1459 N N . ASN A 1 182 ? 12.195 -16 7.391 1 97.44 182 ASN A N 1
ATOM 1460 C CA . ASN A 1 182 ? 12.258 -15.883 8.844 1 97.44 182 ASN A CA 1
ATOM 1461 C C . ASN A 1 182 ? 10.875 -15.641 9.445 1 97.44 182 ASN A C 1
ATOM 1463 O O . ASN A 1 182 ? 9.875 -15.672 8.742 1 97.44 182 ASN A O 1
ATOM 1467 N N . ALA A 1 183 ? 10.805 -15.508 10.727 1 98.19 183 ALA A N 1
ATOM 1468 C CA . ALA A 1 183 ? 9.555 -15.367 11.461 1 98.19 183 ALA A CA 1
ATOM 1469 C C . ALA A 1 183 ? 8.758 -14.156 10.969 1 98.19 183 ALA A C 1
ATOM 1471 O O . ALA A 1 183 ? 7.531 -14.211 10.883 1 98.19 183 ALA A O 1
ATOM 1472 N N . ALA A 1 184 ? 9.469 -13.078 10.602 1 96.75 184 ALA A N 1
ATOM 1473 C CA . ALA A 1 184 ? 8.797 -11.859 10.141 1 96.75 184 ALA A CA 1
ATOM 1474 C C . ALA A 1 184 ? 8.062 -12.102 8.82 1 96.75 184 ALA A C 1
ATOM 1476 O O . ALA A 1 184 ? 6.918 -11.68 8.656 1 96.75 184 ALA A O 1
ATOM 1477 N N . VAL A 1 185 ? 8.727 -12.766 7.926 1 98.25 185 VAL A N 1
ATOM 1478 C CA . VAL A 1 185 ? 8.125 -13.102 6.641 1 98.25 185 VAL A CA 1
ATOM 1479 C C . VAL A 1 185 ? 6.902 -13.992 6.855 1 98.25 185 VAL A C 1
ATOM 1481 O O . VAL A 1 185 ? 5.832 -13.727 6.301 1 98.25 185 VAL A O 1
ATOM 1484 N N . GLN A 1 186 ? 7.066 -15.031 7.656 1 98.69 186 GLN A N 1
ATOM 1485 C CA . GLN A 1 186 ? 6.008 -16 7.891 1 98.69 186 GLN A CA 1
ATOM 1486 C C . GLN A 1 186 ? 4.816 -15.359 8.594 1 98.69 186 GLN A C 1
ATOM 1488 O O . GLN A 1 186 ? 3.664 -15.656 8.273 1 98.69 186 GLN A O 1
ATOM 1493 N N . LEU A 1 187 ? 5.105 -14.5 9.539 1 98.5 187 LEU A N 1
ATOM 1494 C CA . LEU A 1 187 ? 4.027 -13.805 10.234 1 98.5 187 LEU A CA 1
ATOM 1495 C C . LEU A 1 187 ? 3.268 -12.891 9.273 1 98.5 187 LEU A C 1
ATOM 1497 O O . LEU A 1 187 ? 2.037 -12.836 9.305 1 98.5 187 LEU A O 1
ATOM 1501 N N . SER A 1 188 ? 4.031 -12.172 8.43 1 98 188 SER A N 1
ATOM 1502 C CA . SER A 1 188 ? 3.396 -11.312 7.438 1 98 188 SER A CA 1
ATOM 1503 C C . SER A 1 188 ? 2.492 -12.109 6.508 1 98 188 SER A C 1
ATOM 1505 O O . SER A 1 188 ? 1.391 -11.672 6.172 1 98 188 SER A O 1
ATOM 1507 N N . LEU A 1 189 ? 2.955 -13.227 6.09 1 98.75 189 LEU A N 1
ATOM 1508 C CA . LEU A 1 189 ? 2.168 -14.094 5.227 1 98.75 189 LEU A CA 1
ATOM 1509 C C . LEU A 1 189 ? 0.904 -14.57 5.938 1 98.75 189 LEU A C 1
ATOM 1511 O O . LEU A 1 189 ? -0.189 -14.516 5.371 1 98.75 189 LEU A O 1
ATOM 1515 N N . TYR A 1 190 ? 1.049 -15.016 7.176 1 98.69 190 TYR A N 1
ATOM 1516 C CA . TYR A 1 190 ? -0.09 -15.43 7.988 1 98.69 190 TYR A CA 1
ATOM 1517 C C . TYR A 1 190 ? -1.118 -14.312 8.094 1 98.69 190 TYR A C 1
ATOM 1519 O O . TYR A 1 190 ? -2.318 -14.547 7.926 1 98.69 190 TYR A O 1
ATOM 1527 N N . GLU A 1 191 ? -0.661 -13.148 8.352 1 98 191 GLU A N 1
ATOM 1528 C CA . GLU A 1 191 ? -1.546 -12 8.547 1 98 191 GLU A CA 1
ATOM 1529 C C . GLU A 1 191 ? -2.32 -11.68 7.277 1 98 191 GLU A C 1
ATOM 1531 O O . GLU A 1 191 ? -3.52 -11.391 7.328 1 98 191 GLU A O 1
ATOM 1536 N N . VAL A 1 192 ? -1.669 -11.727 6.156 1 98.31 192 VAL A N 1
ATOM 1537 C CA . VAL A 1 192 ? -2.303 -11.43 4.879 1 98.31 192 VAL A CA 1
ATOM 1538 C C . VAL A 1 192 ? -3.389 -12.461 4.582 1 98.31 192 VAL A C 1
ATOM 1540 O O . VAL A 1 192 ? -4.438 -12.125 4.023 1 98.31 192 VAL A O 1
ATOM 1543 N N . LEU A 1 193 ? -3.193 -13.664 5.043 1 98.62 193 LEU A N 1
ATOM 1544 C CA . LEU A 1 193 ? -4.074 -14.773 4.68 1 98.62 193 LEU A CA 1
ATOM 1545 C C . LEU A 1 193 ? -5.168 -14.961 5.73 1 98.62 193 LEU A C 1
ATOM 1547 O O . LEU A 1 193 ? -5.992 -15.867 5.617 1 98.62 193 LEU A O 1
ATOM 1551 N N . THR A 1 194 ? -5.203 -14.117 6.777 1 98 194 THR A N 1
ATOM 1552 C CA . THR A 1 194 ? -6.203 -14.289 7.828 1 98 194 THR A CA 1
ATOM 1553 C C . THR A 1 194 ? -6.941 -12.984 8.086 1 98 194 THR A C 1
ATOM 1555 O O . THR A 1 194 ? -7.531 -12.797 9.156 1 98 194 THR A O 1
ATOM 1558 N N . THR A 1 195 ? -6.82 -12.031 7.207 1 97.38 195 THR A N 1
ATOM 1559 C CA . THR A 1 195 ? -7.637 -10.82 7.301 1 97.38 195 THR A CA 1
ATOM 1560 C C . THR A 1 195 ? -9.117 -11.172 7.199 1 97.38 195 THR A C 1
ATOM 1562 O O . THR A 1 195 ? -9.477 -12.266 6.754 1 97.38 195 THR A O 1
ATOM 1565 N N . PRO A 1 196 ? -10.023 -10.234 7.535 1 96 196 PRO A N 1
ATOM 1566 C CA . PRO A 1 196 ? -11.453 -10.477 7.332 1 96 196 PRO A CA 1
ATOM 1567 C C . PRO A 1 196 ? -11.805 -10.758 5.875 1 96 196 PRO A C 1
ATOM 1569 O O . PRO A 1 196 ? -12.633 -11.625 5.59 1 96 196 PRO A O 1
ATOM 1572 N N . ALA A 1 197 ? -11.164 -10.055 4.996 1 97.69 197 ALA A N 1
ATOM 1573 C CA . ALA A 1 197 ? -11.391 -10.305 3.574 1 97.69 197 ALA A CA 1
ATOM 1574 C C . ALA A 1 197 ? -10.953 -11.719 3.188 1 97.69 197 ALA A C 1
ATOM 1576 O O . ALA A 1 197 ? -11.68 -12.43 2.5 1 97.69 197 ALA A O 1
ATOM 1577 N N . ALA A 1 198 ? -9.75 -12.094 3.648 1 98.19 198 ALA A N 1
ATOM 1578 C CA . ALA A 1 198 ? -9.266 -13.438 3.342 1 98.19 198 ALA A CA 1
ATOM 1579 C C . ALA A 1 198 ? -10.219 -14.5 3.869 1 98.19 198 ALA A C 1
ATOM 1581 O O . ALA A 1 198 ? -10.523 -15.477 3.176 1 98.19 198 ALA A O 1
ATOM 1582 N N . HIS A 1 199 ? -10.719 -14.297 5.062 1 97.75 199 HIS A N 1
ATOM 1583 C CA . HIS A 1 199 ? -11.656 -15.258 5.637 1 97.75 199 HIS A CA 1
ATOM 1584 C C . HIS A 1 199 ? -12.906 -15.383 4.777 1 97.75 199 HIS A C 1
ATOM 1586 O O . HIS A 1 199 ? -13.461 -16.484 4.641 1 97.75 199 HIS A O 1
ATOM 1592 N N . ALA A 1 200 ? -13.312 -14.297 4.215 1 97.88 200 ALA A N 1
ATOM 1593 C CA . ALA A 1 200 ? -14.539 -14.281 3.42 1 97.88 200 ALA A CA 1
ATOM 1594 C C . ALA A 1 200 ? -14.312 -14.922 2.053 1 97.88 200 ALA A C 1
ATOM 1596 O O . ALA A 1 200 ? -15.227 -15.531 1.494 1 97.88 200 ALA A O 1
ATOM 1597 N N . TYR A 1 201 ? -13.078 -14.914 1.517 1 98.62 201 TYR A N 1
ATOM 1598 C CA . TYR A 1 201 ? -12.906 -15.258 0.108 1 98.62 201 TYR A CA 1
ATOM 1599 C C . TYR A 1 201 ? -12.07 -16.531 -0.049 1 98.62 201 TYR A C 1
ATOM 1601 O O . TYR A 1 201 ? -11.883 -17.016 -1.164 1 98.62 201 TYR A O 1
ATOM 1609 N N . PHE A 1 202 ? -11.578 -17.062 1.021 1 98.75 202 PHE A N 1
ATOM 1610 C CA . PHE A 1 202 ? -10.891 -18.344 0.972 1 98.75 202 PHE A CA 1
ATOM 1611 C C . PHE A 1 202 ? -11.781 -19.453 1.522 1 98.75 202 PHE A C 1
ATOM 1613 O O . PHE A 1 202 ? -12.492 -19.25 2.512 1 98.75 202 PHE A O 1
ATOM 1620 N N . VAL A 1 203 ? -11.766 -20.562 0.842 1 98.75 203 VAL A N 1
ATOM 1621 C CA . VAL A 1 203 ? -12.352 -21.75 1.444 1 98.75 203 VAL A CA 1
ATOM 1622 C C . VAL A 1 203 ? -11.656 -22.062 2.77 1 98.75 203 VAL A C 1
ATOM 1624 O O . VAL A 1 203 ? -10.43 -22.094 2.84 1 98.75 203 VAL A O 1
ATOM 1627 N N . GLN A 1 204 ? -12.406 -22.25 3.803 1 97.81 204 GLN A N 1
ATOM 1628 C CA . GLN A 1 204 ? -11.836 -22.359 5.141 1 97.81 204 GLN A CA 1
ATOM 1629 C C . GLN A 1 204 ? -11.516 -23.812 5.484 1 97.81 204 GLN A C 1
ATOM 1631 O O . GLN A 1 204 ? -10.906 -24.094 6.52 1 97.81 204 GLN A O 1
ATOM 1636 N N . LYS A 1 205 ? -11.781 -24.703 4.582 1 96.06 205 LYS A N 1
ATOM 1637 C CA . LYS A 1 205 ? -11.469 -26.125 4.789 1 96.06 205 LYS A CA 1
ATOM 1638 C C . LYS A 1 205 ? -9.961 -26.344 4.824 1 96.06 205 LYS A C 1
ATOM 1640 O O . LYS A 1 205 ? -9.211 -25.75 4.047 1 96.06 205 LYS A O 1
ATOM 1645 N N . LYS A 1 206 ? -9.57 -27.266 5.695 1 96.31 206 LYS A N 1
ATOM 1646 C CA . LYS A 1 206 ? -8.156 -27.547 5.879 1 96.31 206 LYS A CA 1
ATOM 1647 C C . LYS A 1 206 ? -7.797 -28.938 5.359 1 96.31 206 LYS A C 1
ATOM 1649 O O . LYS A 1 206 ? -8.461 -29.922 5.699 1 96.31 206 LYS A O 1
ATOM 1654 N N . ASP A 1 207 ? -6.844 -28.969 4.484 1 97.25 207 ASP A N 1
ATOM 1655 C CA . ASP A 1 207 ? -6.168 -30.172 4.012 1 97.25 207 ASP A CA 1
ATOM 1656 C C . ASP A 1 207 ? -7.156 -31.141 3.381 1 97.25 207 ASP A C 1
ATOM 1658 O O . ASP A 1 207 ? -7.062 -32.344 3.594 1 97.25 207 ASP A O 1
ATOM 1662 N N . GLU A 1 208 ? -8.07 -30.594 2.711 1 97.19 208 GLU A N 1
ATOM 1663 C CA . GLU A 1 208 ? -9.039 -31.406 1.967 1 97.19 208 GLU A CA 1
ATOM 1664 C C . GLU A 1 208 ? -9.703 -30.578 0.866 1 97.19 208 GLU A C 1
ATOM 1666 O O . GLU A 1 208 ? -10.016 -29.406 1.062 1 97.19 208 GLU A O 1
ATOM 1671 N N . LEU A 1 209 ? -9.859 -31.234 -0.242 1 97.88 209 LEU A N 1
ATOM 1672 C CA . LEU A 1 209 ? -10.617 -30.641 -1.33 1 97.88 209 LEU A CA 1
ATOM 1673 C C . LEU A 1 209 ? -12.055 -31.141 -1.329 1 97.88 209 LEU A C 1
ATOM 1675 O O . LEU A 1 209 ? -12.297 -32.344 -1.22 1 97.88 209 LEU A O 1
ATOM 1679 N N . GLY A 1 210 ? -13.023 -30.297 -1.396 1 97.75 210 GLY A N 1
ATOM 1680 C CA . GLY A 1 210 ? -14.43 -30.656 -1.469 1 97.75 210 GLY A CA 1
ATOM 1681 C C . GLY A 1 210 ? -14.992 -30.578 -2.875 1 97.75 210 GLY A C 1
ATOM 1682 O O . GLY A 1 210 ? -14.383 -31.062 -3.824 1 97.75 210 GLY A O 1
ATOM 1683 N N . THR A 1 211 ? -16.172 -30.047 -2.924 1 98.69 211 THR A N 1
ATOM 1684 C CA . THR A 1 211 ? -16.875 -29.953 -4.195 1 98.69 211 THR A CA 1
ATOM 1685 C C . THR A 1 211 ? -16.766 -28.531 -4.773 1 98.69 211 THR A C 1
ATOM 1687 O O . THR A 1 211 ? -16.391 -27.594 -4.07 1 98.69 211 THR A O 1
ATOM 1690 N N . LEU A 1 212 ? -17.016 -28.484 -6.078 1 98.81 212 LEU A N 1
ATOM 1691 C CA . LEU A 1 212 ? -17.062 -27.188 -6.73 1 98.81 212 LEU A CA 1
ATOM 1692 C C . LEU A 1 212 ? -18.078 -26.266 -6.055 1 98.81 212 LEU A C 1
ATOM 1694 O O . LEU A 1 212 ? -17.812 -25.078 -5.848 1 98.81 212 LEU A O 1
ATOM 1698 N N . GLY A 1 213 ? -19.203 -26.797 -5.68 1 98.75 213 GLY A N 1
ATOM 1699 C CA . GLY A 1 213 ? -20.234 -26.016 -5.012 1 98.75 213 GLY A CA 1
ATOM 1700 C C . GLY A 1 213 ? -19.75 -25.359 -3.729 1 98.75 213 GLY A C 1
ATOM 1701 O O . GLY A 1 213 ? -20.078 -24.219 -3.445 1 98.75 213 GLY A O 1
ATOM 1702 N N . GLU A 1 214 ? -18.969 -26.078 -2.988 1 98.38 214 GLU A N 1
ATOM 1703 C CA . GLU A 1 214 ? -18.438 -25.578 -1.722 1 98.38 214 GLU A CA 1
ATOM 1704 C C . GLU A 1 214 ? -17.422 -24.469 -1.949 1 98.38 214 GLU A C 1
ATOM 1706 O O . GLU A 1 214 ? -17.203 -23.625 -1.076 1 98.38 214 GLU A O 1
ATOM 1711 N N . ALA A 1 215 ? -16.844 -24.484 -3.152 1 98.81 215 ALA A N 1
ATOM 1712 C CA . ALA A 1 215 ? -15.703 -23.609 -3.385 1 98.81 215 ALA A CA 1
ATOM 1713 C C . ALA A 1 215 ? -16.094 -22.406 -4.242 1 98.81 215 ALA A C 1
ATOM 1715 O O . ALA A 1 215 ? -15.312 -21.469 -4.41 1 98.81 215 ALA A O 1
ATOM 1716 N N . ARG A 1 216 ? -17.359 -22.391 -4.824 1 98.75 216 ARG A N 1
ATOM 1717 C CA . ARG A 1 216 ? -17.766 -21.297 -5.703 1 98.75 216 ARG A CA 1
ATOM 1718 C C . ARG A 1 216 ? -17.641 -19.953 -5 1 98.75 216 ARG A C 1
ATOM 1720 O O . ARG A 1 216 ? -18 -19.812 -3.83 1 98.75 216 ARG A O 1
ATOM 1727 N N . GLY A 1 217 ? -17 -19 -5.676 1 98.56 217 GLY A N 1
ATOM 1728 C CA . GLY A 1 217 ? -16.859 -17.641 -5.156 1 98.56 217 GLY A CA 1
ATOM 1729 C C . GLY A 1 217 ? -15.688 -17.5 -4.199 1 98.56 217 GLY A C 1
ATOM 1730 O O . GLY A 1 217 ? -15.508 -16.438 -3.592 1 98.56 217 GLY A O 1
ATOM 1731 N N . LYS A 1 218 ? -14.867 -18.578 -4.098 1 98.81 218 LYS A N 1
ATOM 1732 C CA . LYS A 1 218 ? -13.781 -18.547 -3.119 1 98.81 218 LYS A CA 1
ATOM 1733 C C . LYS A 1 218 ? -12.484 -19.094 -3.711 1 98.81 218 LYS A C 1
ATOM 1735 O O . LYS A 1 218 ? -12.492 -19.672 -4.805 1 98.81 218 LYS A O 1
ATOM 1740 N N . ILE A 1 219 ? -11.469 -18.859 -2.969 1 98.94 219 ILE A N 1
ATOM 1741 C CA . ILE A 1 219 ? -10.133 -19.297 -3.352 1 98.94 219 ILE A CA 1
ATOM 1742 C C . ILE A 1 219 ? -9.75 -20.547 -2.555 1 98.94 219 ILE A C 1
ATOM 1744 O O . ILE A 1 219 ? -10 -20.625 -1.351 1 98.94 219 ILE A O 1
ATOM 1748 N N . ILE A 1 220 ? -9.273 -21.516 -3.225 1 98.94 220 ILE A N 1
ATOM 1749 C CA . ILE A 1 220 ? -8.617 -22.641 -2.58 1 98.94 220 ILE A CA 1
ATOM 1750 C C . ILE A 1 220 ? -7.121 -22.375 -2.459 1 98.94 220 ILE A C 1
ATOM 1752 O O . ILE A 1 220 ? -6.426 -22.234 -3.467 1 98.94 220 ILE A O 1
ATOM 1756 N N . LEU A 1 221 ? -6.648 -22.328 -1.222 1 98.88 221 LEU A N 1
ATOM 1757 C CA . LEU A 1 221 ? -5.25 -22.016 -0.946 1 98.88 221 LEU A CA 1
ATOM 1758 C C . LEU A 1 221 ? -4.391 -23.281 -0.993 1 98.88 221 LEU A C 1
ATOM 1760 O O . LEU A 1 221 ? -4.695 -24.266 -0.323 1 98.88 221 LEU A O 1
ATOM 1764 N N . MET A 1 222 ? -3.424 -23.281 -1.836 1 98.81 222 MET A N 1
ATOM 1765 C CA . MET A 1 222 ? -2.365 -24.281 -1.842 1 98.81 222 MET A CA 1
ATOM 1766 C C . MET A 1 222 ? -1.067 -23.703 -1.282 1 98.81 222 MET A C 1
ATOM 1768 O O . MET A 1 222 ? -0.449 -22.844 -1.901 1 98.81 222 MET A O 1
ATOM 1772 N N . ARG A 1 223 ? -0.703 -24.234 -0.14 1 98.69 223 ARG A N 1
ATOM 1773 C CA . ARG A 1 223 ? 0.405 -23.656 0.619 1 98.69 223 ARG A CA 1
ATOM 1774 C C . ARG A 1 223 ? 1.717 -24.359 0.287 1 98.69 223 ARG A C 1
ATOM 1776 O O . ARG A 1 223 ? 2.025 -25.422 0.854 1 98.69 223 ARG A O 1
ATOM 1783 N N . ARG A 1 224 ? 2.475 -23.766 -0.545 1 98.56 224 ARG A N 1
ATOM 1784 C CA . ARG A 1 224 ? 3.846 -24.234 -0.737 1 98.56 224 ARG A CA 1
ATOM 1785 C C . ARG A 1 224 ? 4.816 -23.438 0.124 1 98.56 224 ARG A C 1
ATOM 1787 O O . ARG A 1 224 ? 5.824 -22.922 -0.375 1 98.56 224 ARG A O 1
ATOM 1794 N N . PHE A 1 225 ? 4.477 -23.281 1.364 1 98.44 225 PHE A N 1
ATOM 1795 C CA . PHE A 1 225 ? 5.25 -22.609 2.402 1 98.44 225 PHE A CA 1
ATOM 1796 C C . PHE A 1 225 ? 4.977 -23.234 3.768 1 98.44 225 PHE A C 1
ATOM 1798 O O . PHE A 1 225 ? 3.953 -23.891 3.961 1 98.44 225 PHE A O 1
ATOM 1805 N N . ASP A 1 226 ? 5.914 -23.078 4.625 1 98 226 ASP A N 1
ATOM 1806 C CA . ASP A 1 226 ? 5.777 -23.453 6.031 1 98 226 ASP A CA 1
ATOM 1807 C C . ASP A 1 226 ? 5.73 -22.203 6.918 1 98 226 ASP A C 1
ATOM 1809 O O . ASP A 1 226 ? 6.16 -21.125 6.508 1 98 226 ASP A O 1
ATOM 1813 N N . LEU A 1 227 ? 5.105 -22.328 8.062 1 98.38 227 LEU A N 1
ATOM 1814 C CA . LEU A 1 227 ? 5.188 -21.328 9.117 1 98.38 227 LEU A CA 1
ATOM 1815 C C . LEU A 1 227 ? 5.938 -21.891 10.328 1 98.38 227 LEU A C 1
ATOM 1817 O O . LEU A 1 227 ? 5.465 -21.766 11.461 1 98.38 227 LEU A O 1
ATOM 1821 N N . ASP A 1 228 ? 7.07 -22.5 10.031 1 98 228 ASP A N 1
ATOM 1822 C CA . ASP A 1 228 ? 7.773 -23.297 11.031 1 98 228 ASP A CA 1
ATOM 1823 C C . ASP A 1 228 ? 8.672 -22.422 11.906 1 98 228 ASP A C 1
ATOM 1825 O O . ASP A 1 228 ? 9.305 -22.922 12.844 1 98 228 ASP A O 1
ATOM 1829 N N . GLN A 1 229 ? 8.812 -21.141 11.617 1 98.19 229 GLN A N 1
ATOM 1830 C CA . GLN A 1 229 ? 9.523 -20.188 12.484 1 98.19 229 GLN A CA 1
ATOM 1831 C C . GLN A 1 229 ? 8.57 -19.531 13.469 1 98.19 229 GLN A C 1
ATOM 1833 O O . GLN A 1 229 ? 8.969 -18.625 14.211 1 98.19 229 GLN A O 1
ATOM 1838 N N . LEU A 1 230 ? 7.273 -19.938 13.43 1 98.5 230 LEU A N 1
ATOM 1839 C CA . LEU A 1 230 ? 6.227 -19.453 14.32 1 98.5 230 LEU A CA 1
ATOM 1840 C C . LEU A 1 230 ? 5.68 -20.609 15.172 1 98.5 230 LEU A C 1
ATOM 1842 O O . LEU A 1 230 ? 5.887 -21.781 14.852 1 98.5 230 LEU A O 1
ATOM 1846 N N . PRO A 1 231 ? 4.934 -20.281 16.297 1 98.19 231 PRO A N 1
ATOM 1847 C CA . PRO A 1 231 ? 4.242 -21.344 17.047 1 98.19 231 PRO A CA 1
ATOM 1848 C C . PRO A 1 231 ? 3.311 -22.172 16.156 1 98.19 231 PRO A C 1
ATOM 1850 O O . PRO A 1 231 ? 2.729 -21.641 15.203 1 98.19 231 PRO A O 1
ATOM 1853 N N . ARG A 1 232 ? 3.109 -23.391 16.484 1 96.44 232 ARG A N 1
ATOM 1854 C CA . ARG A 1 232 ? 2.41 -24.391 15.688 1 96.44 232 ARG A CA 1
ATOM 1855 C C . ARG A 1 232 ? 0.981 -23.953 15.391 1 96.44 232 ARG A C 1
ATOM 1857 O O . ARG A 1 232 ? 0.424 -24.297 14.344 1 96.44 232 ARG A O 1
ATOM 1864 N N . TRP A 1 233 ? 0.446 -23.188 16.266 1 96.44 233 TRP A N 1
ATOM 1865 C CA . TRP A 1 233 ? -0.949 -22.797 16.125 1 96.44 233 TRP A CA 1
ATOM 1866 C C . TRP A 1 233 ? -1.154 -21.984 14.852 1 96.44 233 TRP A C 1
ATOM 1868 O O . TRP A 1 233 ? -2.229 -22.016 14.25 1 96.44 233 TRP A O 1
ATOM 1878 N N . TYR A 1 234 ? -0.1 -21.234 14.359 1 97.31 234 TYR A N 1
ATOM 1879 C CA . TYR A 1 234 ? -0.21 -20.469 13.117 1 97.31 234 TYR A CA 1
ATOM 1880 C C . TYR A 1 234 ? -0.467 -21.391 11.93 1 97.31 234 TYR A C 1
ATOM 1882 O O . TYR A 1 234 ? -1.339 -21.125 11.102 1 97.31 234 TYR A O 1
ATOM 1890 N N . THR A 1 235 ? 0.27 -22.5 11.883 1 96.44 235 THR A N 1
ATOM 1891 C CA . THR A 1 235 ? 0.075 -23.484 10.82 1 96.44 235 THR A CA 1
ATOM 1892 C C . THR A 1 235 ? -1.294 -24.156 10.945 1 96.44 235 THR A C 1
ATOM 1894 O O . THR A 1 235 ? -1.99 -24.344 9.945 1 96.44 235 THR A O 1
ATOM 1897 N N . GLU A 1 236 ? -1.696 -24.422 12.117 1 95.38 236 GLU A N 1
ATOM 1898 C CA . GLU A 1 236 ? -2.926 -25.172 12.383 1 95.38 236 GLU A CA 1
ATOM 1899 C C . GLU A 1 236 ? -4.156 -24.328 12.062 1 95.38 236 GLU A C 1
ATOM 1901 O O . GLU A 1 236 ? -5.215 -24.859 11.734 1 95.38 236 GLU A O 1
ATOM 1906 N N . ASN A 1 237 ? -3.994 -23.031 12.078 1 96.12 237 ASN A N 1
ATOM 1907 C CA . ASN A 1 237 ? -5.152 -22.156 11.922 1 96.12 237 ASN A CA 1
ATOM 1908 C C . ASN A 1 237 ? -5.227 -21.578 10.508 1 96.12 237 ASN A C 1
ATOM 1910 O O . ASN A 1 237 ? -6.055 -20.703 10.234 1 96.12 237 ASN A O 1
ATOM 1914 N N . LEU A 1 238 ? -4.426 -22 9.617 1 97.62 238 LEU A N 1
ATOM 1915 C CA . LEU A 1 238 ? -4.496 -21.578 8.227 1 97.62 238 LEU A CA 1
ATOM 1916 C C . LEU A 1 238 ? -5.246 -22.594 7.379 1 97.62 238 LEU A C 1
ATOM 1918 O O . LEU A 1 238 ? -4.996 -23.797 7.48 1 97.62 238 LEU A O 1
ATOM 1922 N N . PRO A 1 239 ? -6.238 -22.172 6.602 1 98 239 PRO A N 1
ATOM 1923 C CA . PRO A 1 239 ? -6.93 -23.109 5.707 1 98 239 PRO A CA 1
ATOM 1924 C C . PRO A 1 239 ? -6.074 -23.516 4.512 1 98 239 PRO A C 1
ATOM 1926 O O . PRO A 1 239 ? -4.922 -23.094 4.395 1 98 239 PRO A O 1
ATOM 1929 N N . GLY A 1 240 ? -6.668 -24.359 3.662 1 98.44 240 GLY A N 1
ATOM 1930 C CA . GLY A 1 240 ? -6.02 -24.75 2.418 1 98.44 240 GLY A CA 1
ATOM 1931 C C . GLY A 1 240 ? -5.25 -26.047 2.521 1 98.44 240 GLY A C 1
ATOM 1932 O O . GLY A 1 240 ? -5.371 -26.766 3.516 1 98.44 240 GLY A O 1
ATOM 1933 N N . LEU A 1 241 ? -4.574 -26.375 1.463 1 98.69 241 LEU A N 1
ATOM 1934 C CA . LEU A 1 241 ? -3.771 -27.578 1.347 1 98.69 241 LEU A CA 1
ATOM 1935 C C . LEU A 1 241 ? -2.303 -27.297 1.635 1 98.69 241 LEU A C 1
ATOM 1937 O O . LEU A 1 241 ? -1.716 -26.391 1.034 1 98.69 241 LEU A O 1
ATOM 1941 N N . HIS A 1 242 ? -1.763 -28.062 2.537 1 98.19 242 HIS A N 1
ATOM 1942 C CA . HIS A 1 242 ? -0.382 -27.812 2.934 1 98.19 242 HIS A CA 1
ATOM 1943 C C . HIS A 1 242 ? 0.583 -28.719 2.17 1 98.19 242 HIS A C 1
ATOM 1945 O O . HIS A 1 242 ? 0.546 -29.938 2.32 1 98.19 242 HIS A O 1
ATOM 1951 N N . PHE A 1 243 ? 1.345 -28.109 1.335 1 98.31 243 PHE A N 1
ATOM 1952 C CA . PHE A 1 243 ? 2.434 -28.75 0.614 1 98.31 243 PHE A CA 1
ATOM 1953 C C . PHE A 1 243 ? 3.781 -28.203 1.058 1 98.31 243 PHE A C 1
ATOM 1955 O O . PHE A 1 243 ? 4.328 -27.297 0.421 1 98.31 243 PHE A O 1
ATOM 1962 N N . SER A 1 244 ? 4.355 -28.781 2.059 1 97.56 244 SER A N 1
ATOM 1963 C CA . SER A 1 244 ? 5.578 -28.281 2.672 1 97.56 244 SER A CA 1
ATOM 1964 C C . SER A 1 244 ? 6.738 -28.281 1.68 1 97.56 244 SER A C 1
ATOM 1966 O O . SER A 1 244 ? 7 -29.297 1.027 1 97.56 244 SER A O 1
ATOM 1968 N N . PRO A 1 245 ? 7.457 -27.156 1.694 1 97.06 245 PRO A N 1
ATOM 1969 C CA . PRO A 1 245 ? 8.641 -27.125 0.836 1 97.06 245 PRO A CA 1
ATOM 1970 C C . PRO A 1 245 ? 9.688 -28.156 1.239 1 97.06 245 PRO A C 1
ATOM 1972 O O . PRO A 1 245 ? 10.461 -28.625 0.396 1 97.06 245 PRO A O 1
ATOM 1975 N N . ASN A 1 246 ? 9.703 -28.578 2.459 1 96.06 246 ASN A N 1
ATOM 1976 C CA . ASN A 1 246 ? 10.672 -29.562 2.949 1 96.06 246 ASN A CA 1
ATOM 1977 C C . ASN A 1 246 ? 10.398 -30.953 2.389 1 96.06 246 ASN A C 1
ATOM 1979 O O . ASN A 1 246 ? 11.281 -31.812 2.395 1 96.06 246 ASN A O 1
ATOM 1983 N N . LEU A 1 247 ? 9.211 -31.172 1.909 1 97.56 247 LEU A N 1
ATOM 1984 C CA . LEU A 1 247 ? 8.836 -32.469 1.367 1 97.56 247 LEU A CA 1
ATOM 1985 C C . LEU A 1 247 ? 8.766 -32.438 -0.155 1 97.56 247 LEU A C 1
ATOM 1987 O O . LEU A 1 247 ? 8.656 -33.469 -0.808 1 97.56 247 LEU A O 1
ATOM 1991 N N . TRP A 1 248 ? 8.789 -31.219 -0.7 1 98.19 248 TRP A N 1
ATOM 1992 C CA . TRP A 1 248 ? 8.703 -31.031 -2.146 1 98.19 248 TRP A CA 1
ATOM 1993 C C . TRP A 1 248 ? 9.984 -31.531 -2.824 1 98.19 248 TRP A C 1
ATOM 1995 O O . TRP A 1 248 ? 11.078 -31.078 -2.496 1 98.19 248 TRP A O 1
ATOM 2005 N N . ILE A 1 249 ? 9.859 -32.438 -3.756 1 98 249 ILE A N 1
ATOM 2006 C CA . ILE A 1 249 ? 11.039 -32.969 -4.43 1 98 249 ILE A CA 1
ATOM 2007 C C . ILE A 1 249 ? 11.477 -32 -5.535 1 98 249 ILE A C 1
ATOM 2009 O O . ILE A 1 249 ? 10.727 -31.766 -6.484 1 98 249 ILE A O 1
ATOM 2013 N N . ASP A 1 250 ? 12.703 -31.562 -5.383 1 96.5 250 ASP A N 1
ATOM 2014 C CA . ASP A 1 250 ? 13.266 -30.625 -6.348 1 96.5 250 ASP A CA 1
ATOM 2015 C C . ASP A 1 250 ? 13.43 -31.266 -7.719 1 96.5 250 ASP A C 1
ATOM 2017 O O . ASP A 1 250 ? 14.016 -32.344 -7.84 1 96.5 250 ASP A O 1
ATOM 2021 N N . ASN A 1 251 ? 12.844 -30.625 -8.727 1 97.94 251 ASN A N 1
ATOM 2022 C CA . ASN A 1 251 ? 12.938 -31.047 -10.117 1 97.94 251 ASN A CA 1
ATOM 2023 C C . ASN A 1 251 ? 12.383 -32.469 -10.32 1 97.94 251 ASN A C 1
ATOM 2025 O O . ASN A 1 251 ? 12.914 -33.219 -11.125 1 97.94 251 ASN A O 1
ATOM 2029 N N . GLY A 1 252 ? 11.32 -32.812 -9.602 1 98.12 252 GLY A N 1
ATOM 2030 C CA . GLY A 1 252 ? 10.742 -34.125 -9.664 1 98.12 252 GLY A CA 1
ATOM 2031 C C . GLY A 1 252 ? 9.789 -34.312 -10.828 1 98.12 252 GLY A C 1
ATOM 2032 O O . GLY A 1 252 ? 8.875 -33.531 -11.031 1 98.12 252 GLY A O 1
ATOM 2033 N N . ALA A 1 253 ? 9.984 -35.406 -11.562 1 98.06 253 ALA A N 1
ATOM 2034 C CA . ALA A 1 253 ? 9.141 -35.719 -12.719 1 98.06 253 ALA A CA 1
ATOM 2035 C C . ALA A 1 253 ? 7.867 -36.438 -12.289 1 98.06 253 ALA A C 1
ATOM 2037 O O . ALA A 1 253 ? 6.902 -36.531 -13.055 1 98.06 253 ALA A O 1
ATOM 2038 N N . ASP A 1 254 ? 7.875 -37.031 -11.18 1 98.38 254 ASP A N 1
ATOM 2039 C CA . ASP A 1 254 ? 6.758 -37.75 -10.602 1 98.38 254 ASP A CA 1
ATOM 2040 C C . ASP A 1 254 ? 6.988 -38.062 -9.117 1 98.38 254 ASP A C 1
ATOM 2042 O O . ASP A 1 254 ? 7.855 -38.844 -8.766 1 98.38 254 ASP A O 1
ATOM 2046 N N . PHE A 1 255 ? 6.258 -37.375 -8.273 1 98.56 255 PHE A N 1
ATOM 2047 C CA . PHE A 1 255 ? 6.348 -37.656 -6.836 1 98.56 255 PHE A CA 1
ATOM 2048 C C . PHE A 1 255 ? 5 -37.406 -6.164 1 98.56 255 PHE A C 1
ATOM 2050 O O . PHE A 1 255 ? 4.062 -36.906 -6.789 1 98.56 255 PHE A O 1
ATOM 2057 N N . THR A 1 256 ? 4.922 -37.906 -4.934 1 98.38 256 THR A N 1
ATOM 2058 C CA . THR A 1 256 ? 3.648 -37.875 -4.223 1 98.38 256 THR A CA 1
ATOM 2059 C C . THR A 1 256 ? 3.803 -37.156 -2.873 1 98.38 256 THR A C 1
ATOM 2061 O O . THR A 1 256 ? 4.801 -37.375 -2.178 1 98.38 256 THR A O 1
ATOM 2064 N N . LEU A 1 257 ? 2.916 -36.312 -2.549 1 98.5 257 LEU A N 1
ATOM 2065 C CA . LEU A 1 257 ? 2.799 -35.688 -1.226 1 98.5 257 LEU A CA 1
ATOM 2066 C C . LEU A 1 257 ? 1.454 -36.031 -0.59 1 98.5 257 LEU A C 1
ATOM 2068 O O . LEU A 1 257 ? 0.424 -36.031 -1.268 1 98.5 257 LEU A O 1
ATOM 2072 N N . VAL A 1 258 ? 1.477 -36.375 0.678 1 97.62 258 VAL A N 1
ATOM 2073 C CA . VAL A 1 258 ? 0.256 -36.594 1.449 1 97.62 258 VAL A CA 1
ATOM 2074 C C . VAL A 1 258 ? -0.139 -35.281 2.152 1 97.62 258 VAL A C 1
ATOM 2076 O O . VAL A 1 258 ? 0.602 -34.781 3 1 97.62 258 VAL A O 1
ATOM 2079 N N . TYR A 1 259 ? -1.304 -34.75 1.78 1 96.69 259 TYR A N 1
ATOM 2080 C CA . TYR A 1 259 ? -1.685 -33.469 2.371 1 96.69 259 TYR A CA 1
ATOM 2081 C C . TYR A 1 259 ? -2.762 -33.656 3.432 1 96.69 259 TYR A C 1
ATOM 2083 O O . TYR A 1 259 ? -3.162 -32.688 4.098 1 96.69 259 TYR A O 1
ATOM 2091 N N . ASN A 1 260 ? -3.246 -34.844 3.623 1 97.12 260 ASN A N 1
ATOM 2092 C CA . ASN A 1 260 ? -4.102 -35.25 4.727 1 97.12 260 ASN A CA 1
ATOM 2093 C C . ASN A 1 260 ? -3.781 -36.688 5.172 1 97.12 260 ASN A C 1
ATOM 2095 O O . ASN A 1 260 ? -4.223 -37.656 4.547 1 97.12 260 ASN A O 1
ATOM 2099 N N . THR A 1 261 ? -3.119 -36.781 6.207 1 95.5 261 THR A N 1
ATOM 2100 C CA . THR A 1 261 ? -2.629 -38.094 6.664 1 95.5 261 THR A CA 1
ATOM 2101 C C . THR A 1 261 ? -3.777 -38.938 7.184 1 95.5 261 THR A C 1
ATOM 2103 O O . THR A 1 261 ? -3.82 -40.156 6.934 1 95.5 261 THR A O 1
ATOM 2106 N N . GLU A 1 262 ? -4.668 -38.375 7.875 1 96.25 262 GLU A N 1
ATOM 2107 C CA . GLU A 1 262 ? -5.777 -39.094 8.469 1 96.25 262 GLU A CA 1
ATOM 2108 C C . GLU A 1 262 ? -6.645 -39.75 7.391 1 96.25 262 GLU A C 1
ATOM 2110 O O . GLU A 1 262 ? -7.051 -40.906 7.523 1 96.25 262 GLU A O 1
ATOM 2115 N N . LYS A 1 263 ? -6.895 -39.062 6.324 1 96.25 263 LYS A N 1
ATOM 2116 C CA . LYS A 1 263 ? -7.762 -39.562 5.262 1 96.25 263 LYS A CA 1
ATOM 2117 C C . LYS A 1 263 ? -6.945 -40.125 4.102 1 96.25 263 LYS A C 1
ATOM 2119 O O . LYS A 1 263 ? -7.508 -40.562 3.105 1 96.25 263 LYS A O 1
ATOM 2124 N N . ASN A 1 264 ? -5.688 -40 4.199 1 96.12 264 ASN A N 1
ATOM 2125 C CA . ASN A 1 264 ? -4.742 -40.469 3.186 1 96.12 264 ASN A CA 1
ATOM 2126 C C . ASN A 1 264 ? -5.008 -39.781 1.837 1 96.12 264 ASN A C 1
ATOM 2128 O O . ASN A 1 264 ? -5.09 -40.469 0.812 1 96.12 264 ASN A O 1
ATOM 2132 N N . LEU A 1 265 ? -5.25 -38.5 1.9 1 97.44 265 LEU A N 1
ATOM 2133 C CA . LEU A 1 265 ? -5.395 -37.719 0.672 1 97.44 265 LEU A CA 1
ATOM 2134 C C . LEU A 1 265 ? -4.031 -37.344 0.111 1 97.44 265 LEU A C 1
ATOM 2136 O O . LEU A 1 265 ? -3.174 -36.844 0.842 1 97.44 265 LEU A O 1
ATOM 2140 N N . ARG A 1 266 ? -3.848 -37.562 -1.246 1 97.69 266 ARG A N 1
ATOM 2141 C CA . ARG A 1 266 ? -2.537 -37.438 -1.873 1 97.69 266 ARG A CA 1
ATOM 2142 C C . ARG A 1 266 ? -2.604 -36.531 -3.096 1 97.69 266 ARG A C 1
ATOM 2144 O O . ARG A 1 266 ? -3.635 -36.469 -3.766 1 97.69 266 ARG A O 1
ATOM 2151 N N . ALA A 1 267 ? -1.512 -35.875 -3.234 1 98.62 267 ALA A N 1
ATOM 2152 C CA . ALA A 1 267 ? -1.26 -35.125 -4.48 1 98.62 267 ALA A CA 1
ATOM 2153 C C . ALA A 1 267 ? -0.112 -35.781 -5.258 1 98.62 267 ALA A C 1
ATOM 2155 O O . ALA A 1 267 ? 0.972 -36 -4.711 1 98.62 267 ALA A O 1
ATOM 2156 N N . TYR A 1 268 ? -0.427 -36.156 -6.461 1 98.75 268 TYR A N 1
ATOM 2157 C CA . TYR A 1 268 ? 0.605 -36.562 -7.398 1 98.75 268 TYR A CA 1
ATOM 2158 C C . TYR A 1 268 ? 1.094 -35.406 -8.242 1 98.75 268 TYR A C 1
ATOM 2160 O O . TYR A 1 268 ? 0.294 -34.719 -8.875 1 98.75 268 TYR A O 1
ATOM 2168 N N . ILE A 1 269 ? 2.455 -35.219 -8.234 1 98.88 269 ILE A N 1
ATOM 2169 C CA . ILE A 1 269 ? 2.975 -33.938 -8.734 1 98.88 269 ILE A CA 1
ATOM 2170 C C . ILE A 1 269 ? 4.105 -34.188 -9.727 1 98.88 269 ILE A C 1
ATOM 2172 O O . ILE A 1 269 ? 4.941 -35.094 -9.508 1 98.88 269 ILE A O 1
ATOM 2176 N N . GLU A 1 270 ? 4.098 -33.562 -10.867 1 98.88 270 GLU A N 1
ATOM 2177 C CA . GLU A 1 270 ? 5.223 -33.438 -11.781 1 98.88 270 GLU A CA 1
ATOM 2178 C C . GLU A 1 270 ? 5.738 -32 -11.805 1 98.88 270 GLU A C 1
ATOM 2180 O O . GLU A 1 270 ? 4.996 -31.062 -12.133 1 98.88 270 GLU A O 1
ATOM 2185 N N . ASP A 1 271 ? 6.988 -31.766 -11.422 1 98.75 271 ASP A N 1
ATOM 2186 C CA . ASP A 1 271 ? 7.641 -30.453 -11.43 1 98.75 271 ASP A CA 1
ATOM 2187 C C . ASP A 1 271 ? 9.078 -30.562 -11.938 1 98.75 271 ASP A C 1
ATOM 2189 O O . ASP A 1 271 ? 10.016 -30.125 -11.273 1 98.75 271 ASP A O 1
ATOM 2193 N N . TYR A 1 272 ? 9.211 -31.25 -13.094 1 98.5 272 TYR A N 1
ATOM 2194 C CA . TYR A 1 272 ? 10.484 -31.375 -13.789 1 98.5 272 TYR A CA 1
ATOM 2195 C C . TYR A 1 272 ? 10.805 -30.109 -14.578 1 98.5 272 TYR A C 1
ATOM 2197 O O . TYR A 1 272 ? 10.617 -30.062 -15.797 1 98.5 272 TYR A O 1
ATOM 2205 N N . PHE A 1 273 ? 11.383 -29.141 -13.898 1 98.06 273 PHE A N 1
ATOM 2206 C CA . PHE A 1 273 ? 11.453 -27.797 -14.453 1 98.06 273 PHE A CA 1
ATOM 2207 C C . PHE A 1 273 ? 12.836 -27.516 -15.023 1 98.06 273 PHE A C 1
ATOM 2209 O O . PHE A 1 273 ? 13.008 -26.594 -15.828 1 98.06 273 PHE A O 1
ATOM 2216 N N . MET A 1 274 ? 13.828 -28.188 -14.57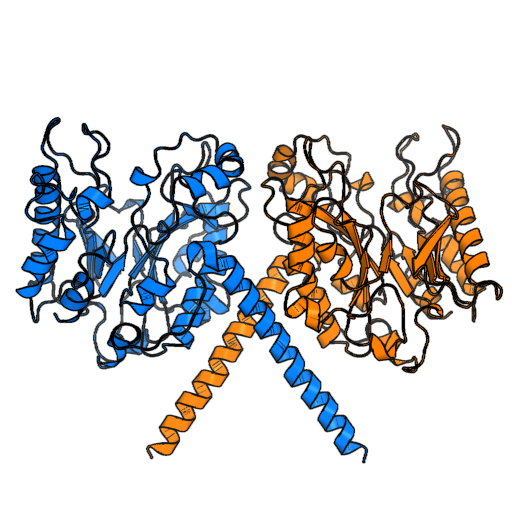 1 96.88 274 MET A N 1
ATOM 2217 C CA . MET A 1 274 ? 15.188 -28.047 -15.086 1 96.88 274 MET A CA 1
ATOM 2218 C C . MET A 1 274 ? 15.57 -29.266 -15.93 1 96.88 274 MET A C 1
ATOM 2220 O O . MET A 1 274 ? 15.953 -30.312 -15.391 1 96.88 274 MET A O 1
ATOM 2224 N N . ILE A 1 275 ? 15.633 -29.062 -17.219 1 96.25 275 ILE A N 1
ATOM 2225 C CA . ILE A 1 275 ? 15.906 -30.172 -18.125 1 96.25 275 ILE A CA 1
ATOM 2226 C C . ILE A 1 275 ? 17.391 -30.516 -18.078 1 96.25 275 ILE A C 1
ATOM 2228 O O . ILE A 1 275 ? 18.25 -29.625 -18.172 1 96.25 275 ILE A O 1
ATOM 2232 N N . GLN A 1 276 ? 17.641 -31.734 -18 1 92 276 GLN A N 1
ATOM 2233 C CA . GLN A 1 276 ? 19 -32.188 -17.781 1 92 276 GLN A CA 1
ATOM 2234 C C . GLN A 1 276 ? 19.516 -32.969 -18.984 1 92 276 GLN A C 1
ATOM 2236 O O . GLN A 1 276 ? 20.078 -34.062 -18.812 1 92 276 GLN A O 1
ATOM 2241 N N . THR A 1 277 ? 19.266 -32.531 -20.109 1 92.31 277 THR A N 1
ATOM 2242 C CA . THR A 1 277 ? 19.844 -33.125 -21.297 1 92.31 277 THR A CA 1
ATOM 2243 C C . THR A 1 277 ? 21.359 -32.906 -21.328 1 92.31 277 THR A C 1
ATOM 2245 O O . THR A 1 277 ? 21.875 -31.984 -20.688 1 92.31 277 THR A O 1
ATOM 2248 N N . PRO A 1 278 ? 22.078 -33.812 -22.109 1 90.62 278 PRO A N 1
ATOM 2249 C CA . PRO A 1 278 ? 23.516 -33.562 -22.234 1 90.62 278 PRO A CA 1
ATOM 2250 C C . PRO A 1 278 ? 23.844 -32.219 -22.859 1 90.62 278 PRO A C 1
ATOM 2252 O O . PRO A 1 278 ? 23.062 -31.703 -23.656 1 90.62 278 PRO A O 1
ATOM 2255 N N . PHE A 1 279 ? 25.031 -31.781 -22.438 1 87.88 279 PHE A N 1
ATOM 2256 C CA . PHE A 1 279 ? 25.516 -30.531 -23.016 1 87.88 279 PHE A CA 1
ATOM 2257 C C . PHE A 1 279 ? 25.531 -30.609 -24.547 1 87.88 279 PHE A C 1
ATOM 2259 O O . PHE A 1 279 ? 25.938 -31.625 -25.109 1 87.88 279 PHE A O 1
ATOM 2266 N N . GLY A 1 280 ? 25.016 -29.641 -25.203 1 83.94 280 GLY A N 1
ATOM 2267 C CA . GLY A 1 280 ? 25.031 -29.578 -26.656 1 83.94 280 GLY A CA 1
ATOM 2268 C C . GLY A 1 280 ? 23.781 -30.172 -27.281 1 83.94 280 GLY A C 1
ATOM 2269 O O . GLY A 1 280 ? 23.609 -30.141 -28.5 1 83.94 280 GLY A O 1
ATOM 2270 N N . SER A 1 281 ? 22.875 -30.609 -26.406 1 91.75 281 SER A N 1
ATOM 2271 C CA . SER A 1 281 ? 21.609 -31.109 -26.938 1 91.75 281 SER A CA 1
ATOM 2272 C C . SER A 1 281 ? 20.828 -30.016 -27.641 1 91.75 281 SER A C 1
ATOM 2274 O O . SER A 1 281 ? 20.969 -28.828 -27.328 1 91.75 281 SER A O 1
ATOM 2276 N N . THR A 1 282 ? 20.047 -30.469 -28.578 1 94.25 282 THR A N 1
ATOM 2277 C CA . THR A 1 282 ? 19.266 -29.516 -29.375 1 94.25 282 THR A CA 1
ATOM 2278 C C . THR A 1 282 ? 18.094 -28.969 -28.562 1 94.25 282 THR A C 1
ATOM 2280 O O . THR A 1 282 ? 17.703 -29.547 -27.562 1 94.25 282 THR A O 1
ATOM 2283 N N . VAL A 1 283 ? 17.594 -27.859 -29.031 1 96.25 283 VAL A N 1
ATOM 2284 C CA . VAL A 1 283 ? 16.391 -27.266 -28.438 1 96.25 283 VAL A CA 1
ATOM 2285 C C . VAL A 1 283 ? 15.242 -28.266 -28.516 1 96.25 283 VAL A C 1
ATOM 2287 O O . VAL A 1 283 ? 14.5 -28.453 -27.547 1 96.25 283 VAL A O 1
ATOM 2290 N N . ALA A 1 284 ? 15.109 -28.953 -29.594 1 96.75 284 ALA A N 1
ATOM 2291 C CA . ALA A 1 284 ? 14.039 -29.922 -29.797 1 96.75 284 ALA A CA 1
ATOM 2292 C C . ALA A 1 284 ? 14.133 -31.078 -28.797 1 96.75 284 ALA A C 1
ATOM 2294 O O . ALA A 1 284 ? 13.109 -31.562 -28.312 1 96.75 284 ALA A O 1
ATOM 2295 N N . GLU A 1 285 ? 15.305 -31.469 -28.531 1 96.62 285 GLU A N 1
ATOM 2296 C CA . GLU A 1 285 ? 15.5 -32.562 -27.578 1 96.62 285 GLU A CA 1
ATOM 2297 C C . GLU A 1 285 ? 15.062 -32.125 -26.172 1 96.62 285 GLU A C 1
ATOM 2299 O O . GLU A 1 285 ? 14.461 -32.906 -25.438 1 96.62 285 GLU A O 1
ATOM 2304 N N . ASN A 1 286 ? 15.461 -30.953 -25.797 1 97.12 286 ASN A N 1
ATOM 2305 C CA . ASN A 1 286 ? 15.055 -30.438 -24.5 1 97.12 286 ASN A CA 1
ATOM 2306 C C . ASN A 1 286 ? 13.531 -30.344 -24.375 1 97.12 286 ASN A C 1
ATOM 2308 O O . ASN A 1 286 ? 12.961 -30.766 -23.375 1 97.12 286 ASN A O 1
ATOM 2312 N N . ILE A 1 287 ? 12.914 -29.844 -25.391 1 98.25 287 ILE A N 1
ATOM 2313 C CA . ILE A 1 287 ? 11.453 -29.734 -25.438 1 98.25 287 ILE A CA 1
ATOM 2314 C C . ILE A 1 287 ? 10.836 -31.125 -25.328 1 98.25 287 ILE A C 1
ATOM 2316 O O . ILE A 1 287 ? 9.891 -31.344 -24.578 1 98.25 287 ILE A O 1
ATOM 2320 N N . GLN A 1 288 ? 11.422 -32.062 -26.047 1 97.94 288 GLN A N 1
ATOM 2321 C CA . GLN A 1 288 ? 10.898 -33.438 -26.047 1 97.94 288 GLN A CA 1
ATOM 2322 C C . GLN A 1 288 ? 10.977 -34.062 -24.672 1 97.94 288 GLN A C 1
ATOM 2324 O O . GLN A 1 288 ? 10.055 -34.781 -24.25 1 97.94 288 GLN A O 1
ATOM 2329 N N . TRP A 1 289 ? 12.031 -33.812 -23.969 1 98.12 289 TRP A N 1
ATOM 2330 C CA . TRP A 1 289 ? 12.18 -34.406 -22.641 1 98.12 289 TRP A CA 1
ATOM 2331 C C . TRP A 1 289 ? 11.102 -33.875 -21.703 1 98.12 289 TRP A C 1
ATOM 2333 O O . TRP A 1 289 ? 10.523 -34.656 -20.938 1 98.12 289 TRP A O 1
ATOM 2343 N N . LYS A 1 290 ? 10.922 -32.625 -21.75 1 98.62 290 LYS A N 1
ATOM 2344 C CA . LYS A 1 290 ? 9.859 -32.094 -20.906 1 98.62 290 LYS A CA 1
ATOM 2345 C C . LYS A 1 290 ? 8.492 -32.625 -21.328 1 98.62 290 LYS A C 1
ATOM 2347 O O . LYS A 1 290 ? 7.688 -33 -20.484 1 98.62 290 LYS A O 1
ATOM 2352 N N . TYR A 1 291 ? 8.258 -32.594 -22.609 1 98.69 291 TYR A N 1
ATOM 2353 C CA . TYR A 1 291 ? 7.008 -33.156 -23.125 1 98.69 291 TYR A CA 1
ATOM 2354 C C . TYR A 1 291 ? 6.785 -34.562 -22.625 1 98.69 291 TYR A C 1
ATOM 2356 O O . TYR A 1 291 ? 5.688 -34.906 -22.172 1 98.69 291 TYR A O 1
ATOM 2364 N N . ASN A 1 292 ? 7.793 -35.375 -22.672 1 98.75 292 ASN A N 1
ATOM 2365 C CA . ASN A 1 292 ? 7.695 -36.75 -22.25 1 98.75 292 ASN A CA 1
ATOM 2366 C C . ASN A 1 292 ? 7.324 -36.875 -20.781 1 98.75 292 ASN A C 1
ATOM 2368 O O . ASN A 1 292 ? 6.457 -37.656 -20.406 1 98.75 292 ASN A O 1
ATOM 2372 N N . ALA A 1 293 ? 7.996 -36.125 -19.984 1 98.75 293 ALA A N 1
ATOM 2373 C CA . ALA A 1 293 ? 7.707 -36.156 -18.547 1 98.75 293 ALA A CA 1
ATOM 2374 C C . ALA A 1 293 ? 6.277 -35.688 -18.281 1 98.75 293 ALA A C 1
ATOM 2376 O O . ALA A 1 293 ? 5.57 -36.312 -17.469 1 98.75 293 ALA A O 1
ATOM 2377 N N . THR A 1 294 ? 5.875 -34.656 -18.953 1 98.88 294 THR A N 1
ATOM 2378 C CA . THR A 1 294 ? 4.539 -34.094 -18.766 1 98.88 294 THR A CA 1
ATOM 2379 C C . THR A 1 294 ? 3.469 -35.094 -19.188 1 98.88 294 THR A C 1
ATOM 2381 O O . THR A 1 294 ? 2.537 -35.375 -18.422 1 98.88 294 THR A O 1
ATOM 2384 N N . VAL A 1 295 ? 3.646 -35.688 -20.328 1 98.81 295 VAL A N 1
ATOM 2385 C CA . VAL A 1 295 ? 2.658 -36.625 -20.875 1 98.81 295 VAL A CA 1
ATOM 2386 C C . VAL A 1 295 ? 2.6 -37.875 -20 1 98.81 295 VAL A C 1
ATOM 2388 O O . VAL A 1 295 ? 1.519 -38.438 -19.766 1 98.81 295 VAL A O 1
ATOM 2391 N N . ALA A 1 296 ? 3.725 -38.312 -19.594 1 98.81 296 ALA A N 1
ATOM 2392 C CA . ALA A 1 296 ? 3.734 -39.469 -18.719 1 98.81 296 ALA A CA 1
ATOM 2393 C C . ALA A 1 296 ? 2.887 -39.219 -17.469 1 98.81 296 ALA A C 1
ATOM 2395 O O . ALA A 1 296 ? 2.121 -40.094 -17.047 1 98.81 296 ALA A O 1
ATOM 2396 N N . HIS A 1 297 ? 3.045 -38.125 -16.906 1 98.81 297 HIS A N 1
ATOM 2397 C CA . HIS A 1 297 ? 2.301 -37.781 -15.703 1 98.81 297 HIS A CA 1
ATOM 2398 C C . HIS A 1 297 ? 0.818 -37.594 -16 1 98.81 297 HIS A C 1
ATOM 2400 O O . HIS A 1 297 ? -0.035 -37.969 -15.188 1 98.81 297 HIS A O 1
ATOM 2406 N N . LEU A 1 298 ? 0.503 -37 -17.141 1 98.81 298 LEU A N 1
ATOM 2407 C CA . LEU A 1 298 ? -0.89 -36.812 -17.531 1 98.81 298 LEU A CA 1
ATOM 2408 C C . LEU A 1 298 ? -1.569 -38.125 -17.812 1 98.81 298 LEU A C 1
ATOM 2410 O O . LEU A 1 298 ? -2.752 -38.312 -17.516 1 98.81 298 LEU A O 1
ATOM 2414 N N . LYS A 1 299 ? -0.846 -39.062 -18.375 1 98.5 299 LYS A N 1
ATOM 2415 C CA . LYS A 1 299 ? -1.396 -40.375 -18.578 1 98.5 299 LYS A CA 1
ATOM 2416 C C . LYS A 1 299 ? -1.704 -41.062 -17.234 1 98.5 299 LYS A C 1
ATOM 2418 O O . LYS A 1 299 ? -2.711 -41.75 -17.109 1 98.5 299 LYS A O 1
ATOM 2423 N N . LYS A 1 300 ? -0.84 -40.844 -16.328 1 98.38 300 LYS A N 1
ATOM 2424 C CA . LYS A 1 300 ? -1.1 -41.312 -14.969 1 98.38 300 LYS A CA 1
ATOM 2425 C C . LYS A 1 300 ? -2.367 -40.688 -14.398 1 98.38 300 LYS A C 1
ATOM 2427 O O . LYS A 1 300 ? -3.178 -41.375 -13.773 1 98.38 300 LYS A O 1
ATOM 2432 N N . ALA A 1 301 ? -2.535 -39.469 -14.602 1 98.38 301 ALA A N 1
ATOM 2433 C CA . ALA A 1 301 ? -3.705 -38.75 -14.109 1 98.38 301 ALA A CA 1
ATOM 2434 C C . ALA A 1 301 ? -4.988 -39.312 -14.727 1 98.38 301 ALA A C 1
ATOM 2436 O O . ALA A 1 301 ? -6.039 -39.312 -14.078 1 98.38 301 ALA A O 1
ATOM 2437 N N . ALA A 1 302 ? -4.926 -39.719 -15.953 1 97.19 302 ALA A N 1
ATOM 2438 C CA . ALA A 1 302 ? -6.086 -40.188 -16.703 1 97.19 302 ALA A CA 1
ATOM 2439 C C . ALA A 1 302 ? -6.469 -41.625 -16.266 1 97.19 302 ALA A C 1
ATOM 2441 O O . ALA A 1 302 ? -7.566 -42.094 -16.562 1 97.19 302 ALA A O 1
ATOM 2442 N N . SER A 1 303 ? -5.582 -42.188 -15.562 1 95.06 303 SER A N 1
ATOM 2443 C CA . SER A 1 303 ? -5.801 -43.562 -15.172 1 95.06 303 SER A CA 1
ATOM 2444 C C . SER A 1 303 ? -6.898 -43.688 -14.117 1 95.06 303 SER A C 1
ATOM 2446 O O . SER A 1 303 ? -7.031 -42.812 -13.258 1 95.06 303 SER A O 1
ATOM 2448 N N . SER A 1 304 ? -7.656 -44.812 -14.094 1 92.19 304 SER A N 1
ATOM 2449 C CA . SER A 1 304 ? -8.711 -45.062 -13.117 1 92.19 304 SER A CA 1
ATOM 2450 C C . SER A 1 304 ? -8.133 -45.438 -11.758 1 92.19 304 SER A C 1
ATOM 2452 O O . SER A 1 304 ? -8.82 -45.344 -10.742 1 92.19 304 SER A O 1
ATOM 2454 N N . THR A 1 305 ? -6.898 -45.75 -11.758 1 92.88 305 THR A N 1
ATOM 2455 C CA . THR A 1 305 ? -6.219 -46.156 -10.539 1 92.88 305 THR A CA 1
ATOM 2456 C C . THR A 1 305 ? -6.168 -45.031 -9.523 1 92.88 305 THR A C 1
ATOM 2458 O O . THR A 1 305 ? -6.227 -45.281 -8.312 1 92.88 305 THR A O 1
ATOM 2461 N N . TYR A 1 306 ? -6.129 -43.781 -10.023 1 92.81 306 TYR A N 1
ATOM 2462 C CA . TYR A 1 306 ? -5.883 -42.656 -9.148 1 92.81 306 TYR A CA 1
ATOM 2463 C C . TYR A 1 306 ? -7.074 -41.688 -9.141 1 92.81 306 TYR A C 1
ATOM 2465 O O . TYR A 1 306 ? -6.918 -40.5 -8.898 1 92.81 306 TYR A O 1
ATOM 2473 N N . LYS A 1 307 ? -8.25 -42.125 -9.477 1 87.12 307 LYS A N 1
ATOM 2474 C CA . LYS A 1 307 ? -9.422 -41.312 -9.758 1 87.12 307 LYS A CA 1
ATOM 2475 C C . LYS A 1 307 ? -9.734 -40.406 -8.586 1 87.12 307 LYS A C 1
ATOM 2477 O O . LYS A 1 307 ? -10.234 -39.281 -8.789 1 87.12 307 LYS A O 1
ATOM 2482 N N . GLY A 1 308 ? -9.391 -40.594 -7.402 1 91.38 308 GLY A N 1
ATOM 2483 C CA . GLY A 1 308 ? -9.758 -39.75 -6.266 1 91.38 308 GLY A CA 1
ATOM 2484 C C . GLY A 1 308 ? -8.609 -38.906 -5.762 1 91.38 308 GLY A C 1
ATOM 2485 O O . GLY A 1 308 ? -8.75 -38.188 -4.773 1 91.38 308 GLY A O 1
ATOM 2486 N N . SER A 1 309 ? -7.547 -38.812 -6.531 1 96.69 309 SER A N 1
ATOM 2487 C CA . SER A 1 309 ? -6.355 -38.094 -6.07 1 96.69 309 SER A CA 1
ATOM 2488 C C . SER A 1 309 ? -6.168 -36.781 -6.824 1 96.69 309 SER A C 1
ATOM 2490 O O . SER A 1 309 ? -6.668 -36.625 -7.938 1 96.69 309 SER A O 1
ATOM 2492 N N . LEU A 1 310 ? -5.535 -35.844 -6.133 1 98.31 310 LEU A N 1
ATOM 2493 C CA . LEU A 1 310 ? -5.172 -34.594 -6.77 1 98.31 310 LEU A CA 1
ATOM 2494 C C . LEU A 1 310 ? -3.955 -34.781 -7.672 1 98.31 310 LEU A C 1
ATOM 2496 O O . LEU A 1 310 ? -2.945 -35.344 -7.254 1 98.31 310 LEU A O 1
ATOM 2500 N N . PHE A 1 311 ? -4.062 -34.438 -8.906 1 98.75 311 PHE A N 1
ATOM 2501 C CA . PHE A 1 311 ? -2.922 -34.406 -9.82 1 98.75 311 PHE A CA 1
ATOM 2502 C C . PHE A 1 311 ? -2.533 -32.969 -10.141 1 98.75 311 PHE A C 1
ATOM 2504 O O . PHE A 1 311 ? -3.4 -32.125 -10.383 1 98.75 311 PHE A O 1
ATOM 2511 N N . TRP A 1 312 ? -1.292 -32.625 -10.086 1 98.88 312 TRP A N 1
ATOM 2512 C CA . TRP A 1 312 ? -0.702 -31.297 -10.289 1 98.88 312 TRP A CA 1
ATOM 2513 C C . TRP A 1 312 ? 0.535 -31.391 -11.172 1 98.88 312 TRP A C 1
ATOM 2515 O O . TRP A 1 312 ? 1.604 -31.797 -10.719 1 98.88 312 TRP A O 1
ATOM 2525 N N . THR A 1 313 ? 0.37 -31.031 -12.453 1 98.94 313 THR A N 1
ATOM 2526 C CA . THR A 1 313 ? 1.403 -31.203 -13.469 1 98.94 313 THR A CA 1
ATOM 2527 C C . THR A 1 313 ? 1.907 -29.859 -13.969 1 98.94 313 THR A C 1
ATOM 2529 O O . THR A 1 313 ? 1.113 -29 -14.367 1 98.94 313 THR A O 1
ATOM 2532 N N . PHE A 1 314 ? 3.188 -29.641 -13.945 1 98.88 314 PHE A N 1
ATOM 2533 C CA . PHE A 1 314 ? 3.795 -28.453 -14.516 1 98.88 314 PHE A CA 1
ATOM 2534 C C . PHE A 1 314 ? 4.332 -28.734 -15.914 1 98.88 314 PHE A C 1
ATOM 2536 O O . PHE A 1 314 ? 5.207 -29.594 -16.094 1 98.88 314 PHE A O 1
ATOM 2543 N N . ALA A 1 315 ? 3.863 -27.969 -16.844 1 98.81 315 ALA A N 1
ATOM 2544 C CA . ALA A 1 315 ? 4.352 -28.109 -18.219 1 98.81 315 ALA A CA 1
ATOM 2545 C C . ALA A 1 315 ? 5.551 -27.203 -18.469 1 98.81 315 ALA A C 1
ATOM 2547 O O . ALA A 1 315 ? 6.141 -27.219 -19.547 1 98.81 315 ALA A O 1
ATOM 2548 N N . SER A 1 316 ? 5.953 -26.453 -17.484 1 98.56 316 SER A N 1
ATOM 2549 C CA . SER A 1 316 ? 7.004 -25.438 -17.562 1 98.56 316 SER A CA 1
ATOM 2550 C C . SER A 1 316 ? 8.383 -26.062 -17.406 1 98.56 316 SER A C 1
ATOM 2552 O O . SER A 1 316 ? 8.547 -27.047 -16.672 1 98.56 316 SER A O 1
ATOM 2554 N N . SER A 1 317 ? 9.375 -25.469 -18.109 1 98.38 317 SER A N 1
ATOM 2555 C CA . SER A 1 317 ? 10.758 -25.875 -17.906 1 98.38 317 SER A CA 1
ATOM 2556 C C . SER A 1 317 ? 11.727 -24.844 -18.5 1 98.38 317 SER A C 1
ATOM 2558 O O . SER A 1 317 ? 11.305 -23.891 -19.141 1 98.38 317 SER A O 1
ATOM 2560 N N . VAL A 1 318 ? 12.961 -25.062 -18.141 1 97.25 318 VAL A N 1
ATOM 2561 C CA . VAL A 1 318 ? 14.062 -24.281 -18.672 1 97.25 318 VAL A CA 1
ATOM 2562 C C . VAL A 1 318 ? 15.312 -25.141 -18.781 1 97.25 318 VAL A C 1
ATOM 2564 O O . VAL A 1 318 ? 15.375 -26.234 -18.203 1 97.25 318 VAL A O 1
ATOM 2567 N N . ASN A 1 319 ? 16.234 -24.719 -19.562 1 96.44 319 ASN A N 1
ATOM 2568 C CA . ASN A 1 319 ? 17.625 -25.156 -19.531 1 96.44 319 ASN A CA 1
ATOM 2569 C C . ASN A 1 319 ? 18.594 -23.984 -19.766 1 96.44 319 ASN A C 1
ATOM 2571 O O . ASN A 1 319 ? 19.047 -23.75 -20.875 1 96.44 319 ASN A O 1
ATOM 2575 N N . LEU A 1 320 ? 19 -23.359 -18.672 1 91.62 320 LEU A N 1
ATOM 2576 C CA . LEU A 1 320 ? 19.734 -22.094 -18.75 1 91.62 320 LEU A CA 1
ATOM 2577 C C . LEU A 1 320 ? 21.234 -22.344 -18.938 1 91.62 320 LEU A C 1
ATOM 2579 O O . LEU A 1 320 ? 21.969 -21.438 -19.312 1 91.62 320 LEU A O 1
ATOM 2583 N N . LEU A 1 321 ? 21.641 -23.531 -18.656 1 88 321 LEU A N 1
ATOM 2584 C CA . LEU A 1 321 ? 23.078 -23.797 -18.641 1 88 321 LEU A CA 1
ATOM 2585 C C . LEU A 1 321 ? 23.562 -24.344 -19.969 1 88 321 LEU A C 1
ATOM 2587 O O . LEU A 1 321 ? 24.766 -24.484 -20.188 1 88 321 LEU A O 1
ATOM 2591 N N . THR A 1 322 ? 22.625 -24.594 -20.844 1 89.75 322 THR A N 1
ATOM 2592 C CA . THR A 1 322 ? 23.031 -25.031 -22.188 1 89.75 322 THR A CA 1
ATOM 2593 C C . THR A 1 322 ? 23.375 -23.828 -23.062 1 89.75 322 THR A C 1
ATOM 2595 O O . THR A 1 322 ? 23.25 -22.672 -22.625 1 89.75 322 THR A O 1
ATOM 2598 N N . LEU A 1 323 ? 24.016 -24.156 -24.328 1 87.75 323 LEU A N 1
ATOM 2599 C CA . LEU A 1 323 ? 24.406 -23.094 -25.234 1 87.75 323 LEU A CA 1
ATOM 2600 C C . LEU A 1 323 ? 23.766 -23.281 -26.609 1 87.75 323 LEU A C 1
ATOM 2602 O O . LEU A 1 323 ? 24.031 -24.281 -27.281 1 87.75 323 LEU A O 1
ATOM 2606 N N . PRO A 1 324 ? 23.016 -22.375 -27 1 89.94 324 PRO A N 1
ATOM 2607 C CA . PRO A 1 324 ? 22.5 -21.219 -26.25 1 89.94 324 PRO A CA 1
ATOM 2608 C C . PRO A 1 324 ? 21.5 -21.609 -25.172 1 89.94 324 PRO A C 1
ATOM 2610 O O . PRO A 1 324 ? 20.906 -22.703 -25.234 1 89.94 324 PRO A O 1
ATOM 2613 N N . PRO A 1 325 ? 21.297 -20.688 -24.188 1 93.31 325 PRO A N 1
ATOM 2614 C CA . PRO A 1 325 ? 20.312 -21.016 -23.141 1 93.31 325 PRO A CA 1
ATOM 2615 C C . PRO A 1 325 ? 18.906 -21.234 -23.703 1 93.31 325 PRO A C 1
ATOM 2617 O O . PRO A 1 325 ? 18.5 -20.547 -24.641 1 93.31 325 PRO A O 1
ATOM 2620 N N . ILE A 1 326 ? 18.25 -22.109 -23.109 1 96.38 326 ILE A N 1
ATOM 2621 C CA . ILE A 1 326 ? 16.859 -22.375 -23.469 1 96.38 326 ILE A CA 1
ATOM 2622 C C . ILE A 1 326 ? 15.93 -21.75 -22.422 1 96.38 326 ILE A C 1
ATOM 2624 O O . ILE A 1 326 ? 15.812 -22.25 -21.312 1 96.38 326 ILE A O 1
ATOM 2628 N N . TRP A 1 327 ? 15.289 -20.703 -22.859 1 97.19 327 TRP A N 1
ATOM 2629 C CA . TRP A 1 327 ? 14.422 -19.906 -22 1 97.19 327 TRP A CA 1
ATOM 2630 C C . TRP A 1 327 ? 13.055 -20.562 -21.828 1 97.19 327 TRP A C 1
ATOM 2632 O O . TRP A 1 327 ? 12.695 -21.453 -22.609 1 97.19 327 TRP A O 1
ATOM 2642 N N . PRO A 1 328 ? 12.289 -20.062 -20.797 1 98.38 328 PRO A N 1
ATOM 2643 C CA . PRO A 1 328 ? 10.938 -20.609 -20.609 1 98.38 328 PRO A CA 1
ATOM 2644 C C . PRO A 1 328 ? 10.086 -20.516 -21.875 1 98.38 328 PRO A C 1
ATOM 2646 O O . PRO A 1 328 ? 9.375 -21.453 -22.203 1 98.38 328 PRO A O 1
ATOM 2649 N N . GLN A 1 329 ? 10.234 -19.422 -22.547 1 98.44 329 GLN A N 1
ATOM 2650 C CA . GLN A 1 329 ? 9.422 -19.219 -23.734 1 98.44 329 GLN A CA 1
ATOM 2651 C C . GLN A 1 329 ? 9.789 -20.234 -24.828 1 98.44 329 GLN A C 1
ATOM 2653 O O . GLN A 1 329 ? 8.914 -20.734 -25.531 1 98.44 329 GLN A O 1
ATOM 2658 N N . ILE A 1 330 ? 11.039 -20.484 -24.953 1 98.06 330 ILE A N 1
ATOM 2659 C CA . ILE A 1 330 ? 11.5 -21.422 -25.969 1 98.06 330 ILE A CA 1
ATOM 2660 C C . ILE A 1 330 ? 10.977 -22.828 -25.641 1 98.06 330 ILE A C 1
ATOM 2662 O O . ILE A 1 330 ? 10.516 -23.547 -26.531 1 98.06 330 ILE A O 1
ATOM 2666 N N . GLN A 1 331 ? 11.031 -23.219 -24.391 1 98.38 331 GLN A N 1
ATOM 2667 C CA . GLN A 1 331 ? 10.508 -24.516 -23.969 1 98.38 331 GLN A CA 1
ATOM 2668 C C . GLN A 1 331 ? 9.016 -24.625 -24.266 1 98.38 331 GLN A C 1
ATOM 2670 O O . GLN A 1 331 ? 8.547 -25.656 -24.781 1 98.38 331 GLN A O 1
ATOM 2675 N N . ALA A 1 332 ? 8.297 -23.562 -24.047 1 98.81 332 ALA A N 1
ATOM 2676 C CA . ALA A 1 332 ? 6.836 -23.578 -24.125 1 98.81 332 ALA A CA 1
ATOM 2677 C C . ALA A 1 332 ? 6.375 -23.5 -25.578 1 98.81 332 ALA A C 1
ATOM 2679 O O . ALA A 1 332 ? 5.406 -24.156 -25.969 1 98.81 332 ALA A O 1
ATOM 2680 N N . LEU A 1 333 ? 7.141 -22.688 -26.453 1 98.5 333 LEU A N 1
ATOM 2681 C CA . LEU A 1 333 ? 6.578 -22.312 -27.734 1 98.5 333 LEU A CA 1
ATOM 2682 C C . LEU A 1 333 ? 7.5 -22.734 -28.875 1 98.5 333 LEU A C 1
ATOM 2684 O O . LEU A 1 333 ? 7.129 -22.641 -30.047 1 98.5 333 LEU A O 1
ATOM 2688 N N . GLY A 1 334 ? 8.625 -23.156 -28.547 1 97.31 334 GLY A N 1
ATOM 2689 C CA . GLY A 1 334 ? 9.641 -23.344 -29.578 1 97.31 334 GLY A CA 1
ATOM 2690 C C . GLY A 1 334 ? 10.383 -22.062 -29.906 1 97.31 334 GLY A C 1
ATOM 2691 O O . GLY A 1 334 ? 10.109 -21.016 -29.328 1 97.31 334 GLY A O 1
ATOM 2692 N N . ASN A 1 335 ? 11.352 -22.188 -30.812 1 88.88 335 ASN A N 1
ATOM 2693 C CA . ASN A 1 335 ? 12.141 -21.016 -31.172 1 88.88 335 ASN A CA 1
ATOM 2694 C C . ASN A 1 335 ? 11.68 -20.406 -32.5 1 88.88 335 ASN A C 1
ATOM 2696 O O . ASN A 1 335 ? 12.312 -19.5 -33 1 88.88 335 ASN A O 1
ATOM 2700 N N . GLY A 1 336 ? 10.602 -20.953 -33.031 1 87.69 336 GLY A N 1
ATOM 2701 C CA . GLY A 1 336 ? 9.992 -20.391 -34.25 1 87.69 336 GLY A CA 1
ATOM 2702 C C . GLY A 1 336 ? 10.742 -20.719 -35.5 1 87.69 336 GLY A C 1
ATOM 2703 O O . GLY A 1 336 ? 10.5 -20.125 -36.562 1 87.69 336 GLY A O 1
ATOM 2704 N N . THR A 1 337 ? 11.695 -21.625 -35.406 1 90.38 337 THR A N 1
ATOM 2705 C CA . THR A 1 337 ? 12.516 -22 -36.562 1 90.38 337 THR A CA 1
ATOM 2706 C C . THR A 1 337 ? 12.289 -23.469 -36.938 1 90.38 337 THR A C 1
ATOM 2708 O O . THR A 1 337 ? 11.477 -24.156 -36.312 1 90.38 337 THR A O 1
ATOM 2711 N N . GLU A 1 338 ? 13.055 -23.875 -37.938 1 90.94 338 GLU A N 1
ATOM 2712 C CA . GLU A 1 338 ? 12.977 -25.266 -38.406 1 90.94 338 GLU A CA 1
ATOM 2713 C C . GLU A 1 338 ? 13.555 -26.219 -37.344 1 90.94 338 GLU A C 1
ATOM 2715 O O . GLU A 1 338 ? 13.336 -27.422 -37.406 1 90.94 338 GLU A O 1
ATOM 2720 N N . TYR A 1 339 ? 14.18 -25.656 -36.375 1 90.75 339 TYR A N 1
ATOM 2721 C CA . TYR A 1 339 ? 14.82 -26.484 -35.375 1 90.75 339 TYR A CA 1
ATOM 2722 C C . TYR A 1 339 ? 13.82 -26.938 -34.312 1 90.75 339 TYR A C 1
ATOM 2724 O O . TYR A 1 339 ? 14.117 -27.812 -33.5 1 90.75 339 TYR A O 1
ATOM 2732 N N . THR A 1 340 ? 12.68 -26.359 -34.281 1 95.75 340 THR A N 1
ATOM 2733 C CA . THR A 1 340 ? 11.555 -26.797 -33.469 1 95.75 340 THR A CA 1
ATOM 2734 C C . THR A 1 340 ? 10.297 -26.953 -34.312 1 95.75 340 THR A C 1
ATOM 2736 O O . THR A 1 340 ? 9.312 -26.25 -34.125 1 95.75 340 THR A O 1
ATOM 2739 N N . PRO A 1 341 ? 10.352 -27.906 -35.156 1 93.38 341 PRO A N 1
ATOM 2740 C CA . PRO A 1 341 ? 9.289 -28.016 -36.156 1 93.38 341 PRO A CA 1
ATOM 2741 C C . PRO A 1 341 ? 7.918 -28.281 -35.531 1 93.38 341 PRO A C 1
ATOM 2743 O O . PRO A 1 341 ? 6.891 -27.922 -36.094 1 93.38 341 PRO A O 1
ATOM 2746 N N . ASN A 1 342 ? 7.836 -28.875 -34.406 1 95.31 342 ASN A N 1
ATOM 2747 C CA . ASN A 1 342 ? 6.574 -29.188 -33.75 1 95.31 342 ASN A CA 1
ATOM 2748 C C . ASN A 1 342 ? 6.188 -28.125 -32.719 1 95.31 342 ASN A C 1
ATOM 2750 O O . ASN A 1 342 ? 5.285 -28.344 -31.906 1 95.31 342 ASN A O 1
ATOM 2754 N N . GLY A 1 343 ? 6.973 -27.031 -32.719 1 97.44 343 GLY A N 1
ATOM 2755 C CA . GLY A 1 343 ? 6.762 -26.016 -31.672 1 97.44 343 GLY A CA 1
ATOM 2756 C C . GLY A 1 343 ? 7.344 -26.406 -30.328 1 97.44 343 GLY A C 1
ATOM 2757 O O . GLY A 1 343 ? 8.398 -27.031 -30.266 1 97.44 343 GLY A O 1
ATOM 2758 N N . GLY A 1 344 ? 6.77 -25.859 -29.266 1 98.56 344 GLY A N 1
ATOM 2759 C CA . GLY A 1 344 ? 7.195 -26.188 -27.922 1 98.56 344 GLY A CA 1
ATOM 2760 C C . GLY A 1 344 ? 6.273 -27.188 -27.234 1 98.56 344 GLY A C 1
ATOM 2761 O O . GLY A 1 344 ? 5.473 -27.859 -27.891 1 98.56 344 GLY A O 1
ATOM 2762 N N . VAL A 1 345 ? 6.469 -27.297 -25.938 1 98.81 345 VAL A N 1
ATOM 2763 C CA . VAL A 1 345 ? 5.703 -28.234 -25.125 1 98.81 345 VAL A CA 1
ATOM 2764 C C . VAL A 1 345 ? 4.211 -27.969 -25.297 1 98.81 345 VAL A C 1
ATOM 2766 O O . VAL A 1 345 ? 3.414 -28.906 -25.391 1 98.81 345 VAL A O 1
ATOM 2769 N N . ASN A 1 346 ? 3.818 -26.672 -25.391 1 98.88 346 ASN A N 1
ATOM 2770 C CA . ASN A 1 346 ? 2.41 -26.312 -25.516 1 98.88 346 ASN A CA 1
ATOM 2771 C C . ASN A 1 346 ? 1.783 -26.875 -26.781 1 98.88 346 ASN A C 1
ATOM 2773 O O . ASN A 1 346 ? 0.694 -27.453 -26.734 1 98.88 346 ASN A O 1
ATOM 2777 N N . HIS A 1 347 ? 2.449 -26.688 -27.906 1 98.56 347 HIS A N 1
ATOM 2778 C CA . HIS A 1 347 ? 1.946 -27.188 -29.188 1 98.56 347 HIS A CA 1
ATOM 2779 C C . HIS A 1 347 ? 1.798 -28.703 -29.172 1 98.56 347 HIS A C 1
ATOM 2781 O O . HIS A 1 347 ? 0.791 -29.234 -29.641 1 98.56 347 HIS A O 1
ATOM 2787 N N . MET A 1 348 ? 2.756 -29.312 -28.656 1 98.69 348 MET A N 1
ATOM 2788 C CA . MET A 1 348 ? 2.742 -30.766 -28.594 1 98.69 348 MET A CA 1
ATOM 2789 C C . MET A 1 348 ? 1.642 -31.266 -27.656 1 98.69 348 MET A C 1
ATOM 2791 O O . MET A 1 348 ? 0.982 -32.25 -27.938 1 98.69 348 MET A O 1
ATOM 2795 N N . LEU A 1 349 ? 1.432 -30.562 -26.609 1 98.81 349 LEU A N 1
ATOM 2796 C CA . LEU A 1 349 ? 0.39 -30.953 -25.656 1 98.81 349 LEU A CA 1
ATOM 2797 C C . LEU A 1 349 ? -0.994 -30.797 -26.281 1 98.81 349 LEU A C 1
ATOM 2799 O O . LEU A 1 349 ? -1.906 -31.562 -25.984 1 98.81 349 LEU A O 1
ATOM 2803 N N . VAL A 1 350 ? -1.168 -29.766 -27.094 1 98.69 350 VAL A N 1
ATOM 2804 C CA . VAL A 1 350 ? -2.459 -29.594 -27.766 1 98.69 350 VAL A CA 1
ATOM 2805 C C . VAL A 1 350 ? -2.826 -30.859 -28.516 1 98.69 350 VAL A C 1
ATOM 2807 O O . VAL A 1 350 ? -3.955 -31.344 -28.422 1 98.69 350 VAL A O 1
ATOM 2810 N N . GLN A 1 351 ? -1.893 -31.422 -29.203 1 98.19 351 GLN A N 1
ATOM 2811 C CA . GLN A 1 351 ? -2.129 -32.625 -29.969 1 98.19 351 GLN A CA 1
ATOM 2812 C C . GLN A 1 351 ? -2.436 -33.812 -29.047 1 98.19 351 GLN A C 1
ATOM 2814 O O . GLN A 1 351 ? -3.35 -34.594 -29.328 1 98.19 351 GLN A O 1
ATOM 2819 N N . PHE A 1 352 ? -1.706 -33.906 -28.062 1 98.5 352 PHE A N 1
ATOM 2820 C CA . PHE A 1 352 ? -1.929 -34.969 -27.078 1 98.5 352 PHE A CA 1
ATOM 2821 C C . PHE A 1 352 ? -3.305 -34.812 -26.438 1 98.5 352 PHE A C 1
ATOM 2823 O O . PHE A 1 352 ? -4.055 -35.781 -26.359 1 98.5 352 PHE A O 1
ATOM 2830 N N . LEU A 1 353 ? -3.67 -33.625 -26.047 1 98.69 353 LEU A N 1
ATOM 2831 C CA . LEU A 1 353 ? -4.895 -33.344 -25.312 1 98.69 353 LEU A CA 1
ATOM 2832 C C . LEU A 1 353 ? -6.125 -33.594 -26.172 1 98.69 353 LEU A C 1
ATOM 2834 O O . LEU A 1 353 ? -7.164 -34.031 -25.672 1 98.69 353 LEU A O 1
ATOM 2838 N N . LYS A 1 354 ? -6.008 -33.375 -27.438 1 98 354 LYS A N 1
ATOM 2839 C CA . LYS A 1 354 ? -7.113 -33.594 -28.359 1 98 354 LYS A CA 1
ATOM 2840 C C . LYS A 1 354 ? -7.543 -35.062 -28.328 1 98 354 LYS A C 1
ATOM 2842 O O . LYS A 1 354 ? -8.695 -35.375 -28.625 1 98 354 LYS A O 1
ATOM 2847 N N . GLN A 1 355 ? -6.688 -35.875 -27.875 1 97.69 355 GLN A N 1
ATOM 2848 C CA . GLN A 1 355 ? -6.965 -37.281 -27.844 1 97.69 355 GLN A CA 1
ATOM 2849 C C . GLN A 1 355 ? -7.398 -37.75 -26.453 1 97.69 355 GLN A C 1
ATOM 2851 O O . GLN A 1 355 ? -7.578 -38.938 -26.203 1 97.69 355 GLN A O 1
ATOM 2856 N N . GLN A 1 356 ? -7.574 -36.844 -25.562 1 97.56 356 GLN A N 1
ATOM 2857 C CA . GLN A 1 356 ? -7.832 -37.219 -24.172 1 97.56 356 GLN A CA 1
ATOM 2858 C C . GLN A 1 356 ? -9.234 -36.781 -23.75 1 97.56 356 GLN A C 1
ATOM 2860 O O . GLN A 1 356 ? -9.492 -36.562 -22.562 1 97.56 356 GLN A O 1
ATOM 2865 N N . ARG A 1 357 ? -10.141 -36.656 -24.688 1 96.38 357 ARG A N 1
ATOM 2866 C CA . ARG A 1 357 ? -11.508 -36.281 -24.344 1 96.38 357 ARG A CA 1
ATOM 2867 C C . ARG A 1 357 ? -12.125 -37.25 -23.359 1 96.38 357 ARG A C 1
ATOM 2869 O O . ARG A 1 357 ? -12.062 -38.469 -23.547 1 96.38 357 ARG A O 1
ATOM 2876 N N . GLY A 1 358 ? -12.656 -36.688 -22.266 1 95.44 358 GLY A N 1
ATOM 2877 C CA . GLY A 1 358 ? -13.305 -37.531 -21.25 1 95.44 358 GLY A CA 1
ATOM 2878 C C . GLY A 1 358 ? -12.375 -37.938 -20.125 1 95.44 358 GLY A C 1
ATOM 2879 O O . GLY A 1 358 ? -12.812 -38.5 -19.125 1 95.44 358 GLY A O 1
ATOM 2880 N N . ASN A 1 359 ? -11.125 -37.594 -20.25 1 97 359 ASN A N 1
ATOM 2881 C CA . ASN A 1 359 ? -10.148 -38 -19.234 1 97 359 ASN A CA 1
ATOM 2882 C C . ASN A 1 359 ? -9.797 -36.844 -18.312 1 97 359 ASN A C 1
ATOM 2884 O O . ASN A 1 359 ? -9.766 -35.688 -18.734 1 97 359 ASN A O 1
ATOM 2888 N N . ARG A 1 360 ? -9.539 -37.219 -17.125 1 97.19 360 ARG A N 1
ATOM 2889 C CA . ARG A 1 360 ? -9.094 -36.281 -16.109 1 97.19 360 ARG A CA 1
ATOM 2890 C C . ARG A 1 360 ? -7.594 -36.031 -16.219 1 97.19 360 ARG A C 1
ATOM 2892 O O . ARG A 1 360 ? -6.809 -36.969 -16.297 1 97.19 360 ARG A O 1
ATOM 2899 N N . MET A 1 361 ? -7.203 -34.75 -16.25 1 97.94 361 MET A N 1
ATOM 2900 C CA . MET A 1 361 ? -5.801 -34.344 -16.281 1 97.94 361 MET A CA 1
ATOM 2901 C C . MET A 1 361 ? -5.383 -33.656 -14.977 1 97.94 361 MET A C 1
ATOM 2903 O O . MET A 1 361 ? -4.191 -33.562 -14.68 1 97.94 361 MET A O 1
ATOM 2907 N N . GLY A 1 362 ? -6.367 -33.219 -14.156 1 98.56 362 GLY A N 1
ATOM 2908 C CA . GLY A 1 362 ? -6.055 -32.438 -12.953 1 98.56 362 GLY A CA 1
ATOM 2909 C C . GLY A 1 362 ? -5.66 -31.016 -13.234 1 98.56 362 GLY A C 1
ATOM 2910 O O . GLY A 1 362 ? -6.211 -30.375 -14.133 1 98.56 362 GLY A O 1
ATOM 2911 N N . ILE A 1 363 ? -4.828 -30.438 -12.336 1 98.88 363 ILE A N 1
ATOM 2912 C CA . ILE A 1 363 ? -4.285 -29.109 -12.531 1 98.88 363 ILE A CA 1
ATOM 2913 C C . ILE A 1 363 ? -3.064 -29.172 -13.445 1 98.88 363 ILE A C 1
ATOM 2915 O O . ILE A 1 363 ? -2.127 -29.922 -13.18 1 98.88 363 ILE A O 1
ATOM 2919 N N . VAL A 1 364 ? -3.07 -28.469 -14.477 1 98.94 364 VAL A N 1
ATOM 2920 C CA . VAL A 1 364 ? -1.915 -28.391 -15.359 1 98.94 364 VAL A CA 1
ATOM 2921 C C . VAL A 1 364 ? -1.445 -26.953 -15.477 1 98.94 364 VAL A C 1
ATOM 2923 O O . VAL A 1 364 ? -2.219 -26.062 -15.859 1 98.94 364 VAL A O 1
ATOM 2926 N N . MET A 1 365 ? -0.222 -26.719 -15.156 1 98.94 365 MET A N 1
ATOM 2927 C CA . MET A 1 365 ? 0.373 -25.391 -15.133 1 98.94 365 MET A CA 1
ATOM 2928 C C . MET A 1 365 ? 1.153 -25.125 -16.422 1 98.94 365 MET A C 1
ATOM 2930 O O . MET A 1 365 ? 2.102 -25.844 -16.734 1 98.94 365 MET A O 1
ATOM 2934 N N . PHE A 1 366 ? 0.827 -24.031 -17.094 1 98.94 366 PHE A N 1
ATOM 2935 C CA . PHE A 1 366 ? 1.444 -23.75 -18.375 1 98.94 366 PHE A CA 1
ATOM 2936 C C . PHE A 1 366 ? 2.307 -22.484 -18.297 1 98.94 366 PHE A C 1
ATOM 2938 O O . PHE A 1 366 ? 1.989 -21.562 -17.547 1 98.94 366 PHE A O 1
ATOM 2945 N N . ASP A 1 367 ? 3.393 -22.422 -19.031 1 98.88 367 ASP A N 1
ATOM 2946 C CA . ASP A 1 367 ? 4.062 -21.188 -19.438 1 98.88 367 ASP A CA 1
ATOM 2947 C C . ASP A 1 367 ? 3.5 -20.672 -20.75 1 98.88 367 ASP A C 1
ATOM 2949 O O . ASP A 1 367 ? 3.215 -21.453 -21.672 1 98.88 367 ASP A O 1
ATOM 2953 N N . PHE A 1 368 ? 3.346 -19.359 -20.797 1 98.69 368 PHE A N 1
ATOM 2954 C CA . PHE A 1 368 ? 2.855 -18.734 -22.016 1 98.69 368 PHE A CA 1
ATOM 2955 C C . PHE A 1 368 ? 1.593 -19.438 -22.5 1 98.69 368 PHE A C 1
ATOM 2957 O O . PHE A 1 368 ? 1.514 -19.859 -23.672 1 98.69 368 PHE A O 1
ATOM 2964 N N . TYR A 1 369 ? 0.68 -19.453 -21.609 1 98.62 369 TYR A N 1
ATOM 2965 C CA . TYR A 1 369 ? -0.545 -20.25 -21.719 1 98.62 369 TYR A CA 1
ATOM 2966 C C . TYR A 1 369 ? -1.362 -19.797 -22.938 1 98.62 369 TYR A C 1
ATOM 2968 O O . TYR A 1 369 ? -2.213 -20.547 -23.422 1 98.62 369 TYR A O 1
ATOM 2976 N N . ASP A 1 370 ? -1.195 -18.562 -23.375 1 98.31 370 ASP A N 1
ATOM 2977 C CA . ASP A 1 370 ? -2.035 -17.953 -24.391 1 98.31 370 ASP A CA 1
ATOM 2978 C C . ASP A 1 370 ? -1.62 -18.406 -25.781 1 98.31 370 ASP A C 1
ATOM 2980 O O . ASP A 1 370 ? -2.283 -18.094 -26.781 1 98.31 370 ASP A O 1
ATOM 2984 N N . GLN A 1 371 ? -0.571 -19.25 -25.828 1 97.88 371 GLN A N 1
ATOM 2985 C CA . GLN A 1 371 ? -0.084 -19.75 -27.109 1 97.88 371 GLN A CA 1
ATOM 2986 C C . GLN A 1 371 ? 0.186 -21.25 -27.031 1 97.88 371 GLN A C 1
ATOM 2988 O O . GLN A 1 371 ? 0.77 -21.734 -26.062 1 97.88 371 GLN A O 1
ATOM 2993 N N . PRO A 1 372 ? -0.106 -22.031 -28.062 1 97.69 372 PRO A N 1
ATOM 2994 C CA . PRO A 1 372 ? -0.943 -21.609 -29.188 1 97.69 372 PRO A CA 1
ATOM 2995 C C . PRO A 1 372 ? -2.359 -21.219 -28.75 1 97.69 372 PRO A C 1
ATOM 2997 O O . PRO A 1 372 ? -2.775 -21.531 -27.641 1 97.69 372 PRO A O 1
ATOM 3000 N N . SER A 1 373 ? -3.104 -20.578 -29.531 1 97.06 373 SER A N 1
ATOM 3001 C CA . SER A 1 373 ? -4.348 -19.906 -29.172 1 97.06 373 SER A CA 1
ATOM 3002 C C . SER A 1 373 ? -5.41 -20.922 -28.75 1 97.06 373 SER A C 1
ATOM 3004 O O . SER A 1 373 ? -6.355 -20.562 -28.031 1 97.06 373 SER A O 1
ATOM 3006 N N . ASP A 1 374 ? -5.312 -22.125 -29.109 1 97.88 374 ASP A N 1
ATOM 3007 C CA . ASP A 1 374 ? -6.355 -23.094 -28.812 1 97.88 374 ASP A CA 1
ATOM 3008 C C . ASP A 1 374 ? -5.957 -23.984 -27.625 1 97.88 374 ASP A C 1
ATOM 3010 O O . ASP A 1 374 ? -6.629 -24.969 -27.328 1 97.88 374 ASP A O 1
ATOM 3014 N N . LEU A 1 375 ? -4.852 -23.703 -26.969 1 98.62 375 LEU A N 1
ATOM 3015 C CA . LEU A 1 375 ? -4.352 -24.531 -25.891 1 98.62 375 LEU A CA 1
ATOM 3016 C C . LEU A 1 375 ? -5.383 -24.641 -24.766 1 98.62 375 LEU A C 1
ATOM 3018 O O . LEU A 1 375 ? -5.801 -25.734 -24.406 1 98.62 375 LEU A O 1
ATOM 3022 N N . ILE A 1 376 ? -5.816 -23.516 -24.25 1 98.69 376 ILE A N 1
ATOM 3023 C CA . ILE A 1 376 ? -6.723 -23.5 -23.094 1 98.69 376 ILE A CA 1
ATOM 3024 C C . ILE A 1 376 ? -8.086 -24.031 -23.516 1 98.69 376 ILE A C 1
ATOM 3026 O O . ILE A 1 376 ? -8.711 -24.812 -22.781 1 98.69 376 ILE A O 1
ATOM 3030 N N . GLU A 1 377 ? -8.516 -23.641 -24.703 1 98.12 377 GLU A N 1
ATOM 3031 C CA . GLU A 1 377 ? -9.789 -24.156 -25.203 1 98.12 377 GLU A CA 1
ATOM 3032 C C . GLU A 1 377 ? -9.766 -25.688 -25.312 1 98.12 377 GLU A C 1
ATOM 3034 O O . GLU A 1 377 ? -10.727 -26.359 -24.938 1 98.12 377 GLU A O 1
ATOM 3039 N N . THR A 1 378 ? -8.719 -26.188 -25.875 1 98.62 378 THR A N 1
ATOM 3040 C CA . THR A 1 378 ? -8.57 -27.641 -26 1 98.62 378 THR A CA 1
ATOM 3041 C C . THR A 1 378 ? -8.578 -28.297 -24.625 1 98.62 378 THR A C 1
ATOM 3043 O O . THR A 1 378 ? -9.258 -29.312 -24.422 1 98.62 378 THR A O 1
ATOM 3046 N N . PHE A 1 379 ? -7.887 -27.75 -23.719 1 98.62 379 PHE A N 1
ATOM 3047 C CA . PHE A 1 379 ? -7.805 -28.297 -22.359 1 98.62 379 PHE A CA 1
ATOM 3048 C C . PHE A 1 379 ? -9.18 -28.312 -21.703 1 98.62 379 PHE A C 1
ATOM 3050 O O . PHE A 1 379 ? -9.562 -29.312 -21.094 1 98.62 379 PHE A O 1
ATOM 3057 N N . LEU A 1 380 ? -9.945 -27.25 -21.875 1 98.06 380 LEU A N 1
ATOM 3058 C CA . LEU A 1 380 ? -11.242 -27.125 -21.234 1 98.06 380 LEU A CA 1
ATOM 3059 C C . LEU A 1 380 ? -12.281 -28.016 -21.922 1 98.06 380 LEU A C 1
ATOM 3061 O O . LEU A 1 380 ? -13.344 -28.281 -21.359 1 98.06 380 LEU A O 1
ATOM 3065 N N . SER A 1 381 ? -11.969 -28.469 -23.125 1 96.81 381 SER A N 1
ATOM 3066 C CA . SER A 1 381 ? -12.922 -29.281 -23.875 1 96.81 381 SER A CA 1
ATOM 3067 C C . SER A 1 381 ? -12.805 -30.766 -23.5 1 96.81 381 SER A C 1
ATOM 3069 O O . SER A 1 381 ? -13.586 -31.594 -23.984 1 96.81 381 SER A O 1
ATOM 3071 N N . LEU A 1 382 ? -11.859 -31.062 -22.688 1 96.12 382 LEU A N 1
ATOM 3072 C CA . LEU A 1 382 ? -11.656 -32.469 -22.312 1 96.12 382 LEU A CA 1
ATOM 3073 C C . LEU A 1 382 ? -12.867 -33 -21.578 1 96.12 382 LEU A C 1
ATOM 3075 O O . LEU A 1 382 ? -13.547 -32.281 -20.859 1 96.12 382 LEU A O 1
ATOM 3079 N N . MET B 1 1 ? -41.906 -19.438 -8.383 1 29.55 1 MET B N 1
ATOM 3080 C CA . MET B 1 1 ? -40.844 -19.906 -7.512 1 29.55 1 MET B CA 1
ATOM 3081 C C . MET B 1 1 ? -39.469 -19.5 -8.07 1 29.55 1 MET B C 1
ATOM 3083 O O . MET B 1 1 ? -38.469 -19.547 -7.352 1 29.55 1 MET B O 1
ATOM 3087 N N . TRP B 1 2 ? -39.406 -19.188 -9.312 1 28.7 2 TRP B N 1
ATOM 3088 C CA . TRP B 1 2 ? -38.188 -18.859 -10.023 1 28.7 2 TRP B CA 1
ATOM 3089 C C . TRP B 1 2 ? -37.844 -17.375 -9.852 1 28.7 2 TRP B C 1
ATOM 3091 O O . TRP B 1 2 ? -36.656 -17 -9.961 1 28.7 2 TRP B O 1
ATOM 3101 N N . LYS B 1 3 ? -38.781 -16.516 -9.766 1 43.31 3 LYS B N 1
ATOM 3102 C CA . LYS B 1 3 ? -38.531 -15.086 -9.586 1 43.31 3 LYS B CA 1
ATOM 3103 C C . LYS B 1 3 ? -37.875 -14.812 -8.227 1 43.31 3 LYS B C 1
ATOM 3105 O O . LYS B 1 3 ? -37.156 -13.812 -8.062 1 43.31 3 LYS B O 1
ATOM 3110 N N . GLN B 1 4 ? -38.281 -15.609 -7.34 1 38.75 4 GLN B N 1
ATOM 3111 C CA . GLN B 1 4 ? -37.75 -15.414 -6 1 38.75 4 GLN B CA 1
ATOM 3112 C C . GLN B 1 4 ? -36.281 -15.805 -5.93 1 38.75 4 GLN B C 1
ATOM 3114 O O . GLN B 1 4 ? -35.5 -15.242 -5.148 1 38.75 4 GLN B O 1
ATOM 3119 N N . LEU B 1 5 ? -35.844 -16.797 -6.734 1 39.41 5 LEU B N 1
ATOM 3120 C CA . LEU B 1 5 ? -34.469 -17.219 -6.68 1 39.41 5 LEU B CA 1
ATOM 3121 C C . LEU B 1 5 ? -33.562 -16.188 -7.355 1 39.41 5 LEU B C 1
ATOM 3123 O O . LEU B 1 5 ? -32.438 -15.914 -6.879 1 39.41 5 LEU B O 1
ATOM 3127 N N . LEU B 1 6 ? -34 -15.641 -8.383 1 45.19 6 LEU B N 1
ATOM 3128 C CA . LEU B 1 6 ? -33.219 -14.641 -9.102 1 45.19 6 LEU B CA 1
ATOM 3129 C C . LEU B 1 6 ? -33.094 -13.367 -8.273 1 45.19 6 LEU B C 1
ATOM 3131 O O . LEU B 1 6 ? -32.031 -12.711 -8.305 1 45.19 6 LEU B O 1
ATOM 3135 N N . THR B 1 7 ? -34.094 -13.109 -7.57 1 43.69 7 THR B N 1
ATOM 3136 C CA . THR B 1 7 ? -34.062 -11.898 -6.754 1 43.69 7 THR B CA 1
ATOM 3137 C C . THR B 1 7 ? -33.125 -12.055 -5.574 1 43.69 7 THR B C 1
ATOM 3139 O O . THR B 1 7 ? -32.438 -11.102 -5.184 1 43.69 7 THR B O 1
ATOM 3142 N N . ILE B 1 8 ? -32.906 -13.281 -5.141 1 44.19 8 ILE B N 1
ATOM 3143 C CA . ILE B 1 8 ? -32.062 -13.523 -3.988 1 44.19 8 ILE B CA 1
ATOM 3144 C C . ILE B 1 8 ? -30.594 -13.5 -4.422 1 44.19 8 ILE B C 1
ATOM 3146 O O . ILE B 1 8 ? -29.734 -12.938 -3.725 1 44.19 8 ILE B O 1
ATOM 3150 N N . MET B 1 9 ? -30.312 -13.938 -5.641 1 43.62 9 MET B N 1
ATOM 3151 C CA . MET B 1 9 ? -28.938 -13.969 -6.133 1 43.62 9 MET B CA 1
ATOM 3152 C C . MET B 1 9 ? -28.438 -12.562 -6.453 1 43.62 9 MET B C 1
ATOM 3154 O O . MET B 1 9 ? -27.281 -12.234 -6.18 1 43.62 9 MET B O 1
ATOM 3158 N N . VAL B 1 10 ? -29.328 -11.812 -7.055 1 42.34 10 VAL B N 1
ATOM 3159 C CA . VAL B 1 10 ? -29 -10.43 -7.363 1 42.34 10 VAL B CA 1
ATOM 3160 C C . VAL B 1 10 ? -28.812 -9.641 -6.066 1 42.34 10 VAL B C 1
ATOM 3162 O O . VAL B 1 10 ? -27.906 -8.82 -5.949 1 42.34 10 VAL B O 1
ATOM 3165 N N . LEU B 1 11 ? -29.672 -9.945 -5.176 1 44.84 11 LEU B N 1
ATOM 3166 C CA . LEU B 1 11 ? -29.578 -9.242 -3.9 1 44.84 11 LEU B CA 1
ATOM 3167 C C . LEU B 1 11 ? -28.312 -9.641 -3.154 1 44.84 11 LEU B C 1
ATOM 3169 O O . LEU B 1 11 ? -27.672 -8.805 -2.527 1 44.84 11 LEU B O 1
ATOM 3173 N N . ALA B 1 12 ? -27.969 -10.93 -3.268 1 43.22 12 ALA B N 1
ATOM 3174 C CA . ALA B 1 12 ? -26.766 -11.398 -2.572 1 43.22 12 ALA B CA 1
ATOM 3175 C C . ALA B 1 12 ? -25.5 -10.82 -3.201 1 43.22 12 ALA B C 1
ATOM 3177 O O . ALA B 1 12 ? -24.547 -10.477 -2.496 1 43.22 12 ALA B O 1
ATOM 3178 N N . ALA B 1 13 ? -25.531 -10.625 -4.547 1 43 13 ALA B N 1
ATOM 3179 C CA . ALA B 1 13 ? -24.406 -10.031 -5.254 1 43 13 ALA B CA 1
ATOM 3180 C C . ALA B 1 13 ? -24.188 -8.586 -4.816 1 43 13 ALA B C 1
ATOM 3182 O O . ALA B 1 13 ? -23.047 -8.141 -4.664 1 43 13 ALA B O 1
ATOM 3183 N N . SER B 1 14 ? -25.234 -7.844 -4.793 1 43.25 14 SER B N 1
ATOM 3184 C CA . SER B 1 14 ? -25.156 -6.441 -4.387 1 43.25 14 SER B CA 1
ATOM 3185 C C . SER B 1 14 ? -24.656 -6.312 -2.953 1 43.25 14 SER B C 1
ATOM 3187 O O . SER B 1 14 ? -23.859 -5.422 -2.648 1 43.25 14 SER B O 1
ATOM 3189 N N . VAL B 1 15 ? -25 -7.273 -2.094 1 43.81 15 VAL B N 1
ATOM 3190 C CA . VAL B 1 15 ? -24.594 -7.254 -0.69 1 43.81 15 VAL B CA 1
ATOM 3191 C C . VAL B 1 15 ? -23.125 -7.66 -0.564 1 43.81 15 VAL B C 1
ATOM 3193 O O . VAL B 1 15 ? -22.375 -7.047 0.197 1 43.81 15 VAL B O 1
ATOM 3196 N N . GLN B 1 16 ? -22.609 -8.57 -1.422 1 47.25 16 GLN B N 1
ATOM 3197 C CA . GLN B 1 16 ? -21.234 -9.062 -1.37 1 47.25 16 GLN B CA 1
ATOM 3198 C C . GLN B 1 16 ? -20.266 -8.031 -1.92 1 47.25 16 GLN B C 1
ATOM 3200 O O . GLN B 1 16 ? -19.172 -7.848 -1.365 1 47.25 16 GLN B O 1
ATOM 3205 N N . SER B 1 17 ? -20.594 -7.367 -3.043 1 52.62 17 SER B N 1
ATOM 3206 C CA . SER B 1 17 ? -19.766 -6.297 -3.58 1 52.62 17 SER B CA 1
ATOM 3207 C C . SER B 1 17 ? -19.594 -5.172 -2.564 1 52.62 17 SER B C 1
ATOM 3209 O O . SER B 1 17 ? -18.484 -4.637 -2.41 1 52.62 17 SER B O 1
ATOM 3211 N N . SER B 1 18 ? -20.594 -5.027 -1.815 1 66.12 18 SER B N 1
ATOM 3212 C CA . SER B 1 18 ? -20.562 -3.998 -0.781 1 66.12 18 SER B CA 1
ATOM 3213 C C . SER B 1 18 ? -19.594 -4.379 0.343 1 66.12 18 SER B C 1
ATOM 3215 O O . SER B 1 18 ? -18.859 -3.535 0.85 1 66.12 18 SER B O 1
ATOM 3217 N N . SER B 1 19 ? -19.391 -5.66 0.342 1 89.94 19 SER B N 1
ATOM 3218 C CA . SER B 1 19 ? -18.547 -6.121 1.436 1 89.94 19 SER B CA 1
ATOM 3219 C C . SER B 1 19 ? -17.062 -6.004 1.079 1 89.94 19 SER B C 1
ATOM 3221 O O . SER B 1 19 ? -16.25 -5.574 1.903 1 89.94 19 SER B O 1
ATOM 3223 N N . LEU B 1 20 ? -16.828 -6.125 -0.27 1 96.56 20 LEU B N 1
ATOM 3224 C CA . LEU B 1 20 ? -15.414 -6.086 -0.634 1 96.56 20 LEU B CA 1
ATOM 3225 C C . LEU B 1 20 ? -14.867 -4.668 -0.54 1 96.56 20 LEU B C 1
ATOM 3227 O O . LEU B 1 20 ? -13.734 -4.465 -0.083 1 96.56 20 LEU B O 1
ATOM 3231 N N . SER B 1 21 ? -15.727 -3.727 -0.96 1 97.31 21 SER B N 1
ATOM 3232 C CA . SER B 1 21 ? -15.305 -2.332 -0.864 1 97.31 21 SER B CA 1
ATOM 3233 C C . SER B 1 21 ? -15.062 -1.926 0.586 1 97.31 21 SER B C 1
ATOM 3235 O O . SER B 1 21 ? -14.148 -1.152 0.875 1 97.31 21 SER B O 1
ATOM 3237 N N . LYS B 1 22 ? -15.844 -2.461 1.445 1 97.25 22 LYS B N 1
ATOM 3238 C CA . LYS B 1 22 ? -15.648 -2.182 2.865 1 97.25 22 LYS B CA 1
ATOM 3239 C C . LYS B 1 22 ? -14.352 -2.814 3.375 1 97.25 22 LYS B C 1
ATOM 3241 O O . LYS B 1 22 ? -13.641 -2.217 4.188 1 97.25 22 LYS B O 1
ATOM 3246 N N . PHE B 1 23 ? -14.039 -4.051 2.908 1 97.81 23 PHE B N 1
ATOM 3247 C CA . PHE B 1 23 ? -12.781 -4.688 3.254 1 97.81 23 PHE B CA 1
ATOM 3248 C C . PHE B 1 23 ? -11.602 -3.857 2.766 1 97.81 23 PHE B C 1
ATOM 3250 O O . PHE B 1 23 ? -10.594 -3.721 3.469 1 97.81 23 PHE B O 1
ATOM 3257 N N . ALA B 1 24 ? -11.758 -3.291 1.574 1 98.06 24 ALA B N 1
ATOM 3258 C CA . ALA B 1 24 ? -10.688 -2.475 1.01 1 98.06 24 ALA B CA 1
ATOM 3259 C C . ALA B 1 24 ? -10.461 -1.218 1.844 1 98.06 24 ALA B C 1
ATOM 3261 O O . ALA B 1 24 ? -9.312 -0.853 2.127 1 98.06 24 ALA B O 1
ATOM 3262 N N . LEU B 1 25 ? -11.57 -0.56 2.207 1 98 25 LEU B N 1
ATOM 3263 C CA . LEU B 1 25 ? -11.438 0.625 3.047 1 98 25 LEU B CA 1
ATOM 3264 C C . LEU B 1 25 ? -10.812 0.27 4.391 1 98 25 LEU B C 1
ATOM 3266 O O . LEU B 1 25 ? -9.922 0.975 4.875 1 98 25 LEU B O 1
ATOM 3270 N N . GLY B 1 26 ? -11.289 -0.828 4.961 1 97.25 26 GLY B N 1
ATOM 3271 C CA . GLY B 1 26 ? -10.703 -1.289 6.207 1 97.25 26 GLY B CA 1
ATOM 3272 C C . GLY B 1 26 ? -9.203 -1.527 6.105 1 97.25 26 GLY B C 1
ATOM 3273 O O . GLY B 1 26 ? -8.445 -1.148 7.004 1 97.25 26 GLY B O 1
ATOM 3274 N N . LYS B 1 27 ? -8.789 -2.121 5.062 1 97.06 27 LYS B N 1
ATOM 3275 C CA . LYS B 1 27 ? -7.375 -2.393 4.84 1 97.06 27 LYS B CA 1
ATOM 3276 C C . LYS B 1 27 ? -6.578 -1.096 4.719 1 97.06 27 LYS B C 1
ATOM 3278 O O . LYS B 1 27 ? -5.516 -0.958 5.324 1 97.06 27 LYS B O 1
ATOM 3283 N N . VAL B 1 28 ? -7.098 -0.17 3.938 1 97.75 28 VAL B N 1
ATOM 3284 C CA . VAL B 1 28 ? -6.422 1.103 3.703 1 97.75 28 VAL B CA 1
ATOM 3285 C C . VAL B 1 28 ? -6.277 1.861 5.02 1 97.75 28 VAL B C 1
ATOM 3287 O O . VAL B 1 28 ? -5.207 2.393 5.324 1 97.75 28 VAL B O 1
ATOM 3290 N N . LEU B 1 29 ? -7.32 1.853 5.824 1 98.12 29 LEU B N 1
ATOM 3291 C CA . LEU B 1 29 ? -7.289 2.547 7.105 1 98.12 29 LEU B CA 1
ATOM 3292 C C . LEU B 1 29 ? -6.312 1.872 8.07 1 98.12 29 LEU B C 1
ATOM 3294 O O . LEU B 1 29 ? -5.605 2.549 8.812 1 98.12 29 LEU B O 1
ATOM 3298 N N . LYS B 1 30 ? -6.305 0.555 8.023 1 97.12 30 LYS B N 1
ATOM 3299 C CA . LYS B 1 30 ? -5.348 -0.172 8.852 1 97.12 30 LYS B CA 1
ATOM 3300 C C . LYS B 1 30 ? -3.914 0.157 8.453 1 97.12 30 LYS B C 1
ATOM 3302 O O . LYS B 1 30 ? -3.061 0.385 9.32 1 97.12 30 LYS B O 1
ATOM 3307 N N . ASP B 1 31 ? -3.652 0.165 7.168 1 96.44 31 ASP B N 1
ATOM 3308 C CA . ASP B 1 31 ? -2.314 0.476 6.676 1 96.44 31 ASP B CA 1
ATOM 3309 C C . ASP B 1 31 ? -1.908 1.9 7.047 1 96.44 31 ASP B C 1
ATOM 3311 O O . ASP B 1 31 ? -0.725 2.184 7.242 1 96.44 31 ASP B O 1
ATOM 3315 N N . ALA B 1 32 ? -2.85 2.818 7.207 1 98.12 32 ALA B N 1
ATOM 3316 C CA . ALA B 1 32 ? -2.596 4.223 7.516 1 98.12 32 ALA B CA 1
ATOM 3317 C C . ALA B 1 32 ? -2.357 4.422 9.008 1 98.12 32 ALA B C 1
ATOM 3319 O O . ALA B 1 32 ? -1.904 5.484 9.438 1 98.12 32 ALA B O 1
ATOM 3320 N N . SER B 1 33 ? -2.607 3.438 9.828 1 98 33 SER B N 1
ATOM 3321 C CA . SER B 1 33 ? -2.791 3.613 11.266 1 98 33 SER B CA 1
ATOM 3322 C C . SER B 1 33 ? -1.489 4.023 11.945 1 98 33 SER B C 1
ATOM 3324 O O . SER B 1 33 ? -1.506 4.66 13 1 98 33 SER B O 1
ATOM 3326 N N . SER B 1 34 ? -0.359 3.686 11.312 1 97.19 34 SER B N 1
ATOM 3327 C CA . SER B 1 34 ? 0.905 4.043 11.953 1 97.19 34 SER B CA 1
ATOM 3328 C C . SER B 1 34 ? 1.134 5.551 11.914 1 97.19 34 SER B C 1
ATOM 3330 O O . SER B 1 34 ? 1.966 6.078 12.656 1 97.19 34 SER B O 1
ATOM 3332 N N . ILE B 1 35 ? 0.441 6.238 11.055 1 98.56 35 ILE B N 1
ATOM 3333 C CA . ILE B 1 35 ? 0.506 7.695 11 1 98.56 35 ILE B CA 1
ATOM 3334 C C . ILE B 1 35 ? -0.809 8.289 11.5 1 98.56 35 ILE B C 1
ATOM 3336 O O . ILE B 1 35 ? -0.816 9.117 12.414 1 98.56 35 ILE B O 1
ATOM 3340 N N . PHE B 1 36 ? -1.938 7.746 11.023 1 98.81 36 PHE B N 1
ATOM 3341 C CA . PHE B 1 36 ? -3.248 8.336 11.266 1 98.81 36 PHE B CA 1
ATOM 3342 C C . PHE B 1 36 ? -3.773 7.949 12.641 1 98.81 36 PHE B C 1
ATOM 3344 O O . PHE B 1 36 ? -4.609 8.648 13.211 1 98.81 36 PHE B O 1
ATOM 3351 N N . GLY B 1 37 ? -3.275 6.875 13.188 1 98.56 37 GLY B N 1
ATOM 3352 C CA . GLY B 1 37 ? -3.896 6.23 14.336 1 98.56 37 GLY B CA 1
ATOM 3353 C C . GLY B 1 37 ? -4.973 5.23 13.945 1 98.56 37 GLY B C 1
ATOM 3354 O O . GLY B 1 37 ? -5.535 5.312 12.852 1 98.56 37 GLY B O 1
ATOM 3355 N N . GLU B 1 38 ? -5.156 4.227 14.82 1 97.94 38 GLU B N 1
ATOM 3356 C CA . GLU B 1 38 ? -6.289 3.336 14.594 1 97.94 38 GLU B CA 1
ATOM 3357 C C . GLU B 1 38 ? -7.602 4.113 14.523 1 97.94 38 GLU B C 1
ATOM 3359 O O . GLU B 1 38 ? -7.98 4.793 15.477 1 97.94 38 GLU B O 1
ATOM 3364 N N . TYR B 1 39 ? -8.242 3.949 13.43 1 97.69 39 TYR B N 1
ATOM 3365 C CA . TYR B 1 39 ? -9.438 4.758 13.203 1 97.69 39 TYR B CA 1
ATOM 3366 C C . TYR B 1 39 ? -10.562 4.34 14.133 1 97.69 39 TYR B C 1
ATOM 3368 O O . TYR B 1 39 ? -10.797 3.145 14.336 1 97.69 39 TYR B O 1
ATOM 3376 N N . PHE B 1 40 ? -11.234 5.246 14.68 1 96.19 40 PHE B N 1
ATOM 3377 C CA . PHE B 1 40 ? -12.461 5.055 15.43 1 96.19 40 PHE B CA 1
ATOM 3378 C C . PHE B 1 40 ? -13.344 6.293 15.359 1 96.19 40 PHE B C 1
ATOM 3380 O O . PHE B 1 40 ? -12.844 7.418 15.32 1 96.19 40 PHE B O 1
ATOM 3387 N N . LYS B 1 41 ? -14.57 6.074 15.281 1 94.06 41 LYS B N 1
ATOM 3388 C CA . LYS B 1 41 ? -15.516 7.188 15.266 1 94.06 41 LYS B CA 1
ATOM 3389 C C . LYS B 1 41 ? -15.828 7.668 16.688 1 94.06 41 LYS B C 1
ATOM 3391 O O . LYS B 1 41 ? -16.109 6.859 17.562 1 94.06 41 LYS B O 1
ATOM 3396 N N . SER B 1 42 ? -15.625 8.891 16.859 1 93.44 42 SER B N 1
ATOM 3397 C CA . SER B 1 42 ? -15.992 9.547 18.109 1 93.44 42 SER B CA 1
ATOM 3398 C C . SER B 1 42 ? -16.719 10.859 17.859 1 93.44 42 SER B C 1
ATOM 3400 O O . SER B 1 42 ? -16.328 11.625 16.984 1 93.44 42 SER B O 1
ATOM 3402 N N . THR B 1 43 ? -17.875 10.961 18.578 1 93.62 43 THR B N 1
ATOM 3403 C CA . THR B 1 43 ? -18.609 12.219 18.469 1 93.62 43 THR B CA 1
ATOM 3404 C C . THR B 1 43 ? -18.703 12.914 19.828 1 93.62 43 THR B C 1
ATOM 3406 O O . THR B 1 43 ? -19.141 12.312 20.812 1 93.62 43 THR B O 1
ATOM 3409 N N . ASN B 1 44 ? -18.156 14.086 19.875 1 95 44 ASN B N 1
ATOM 3410 C CA . ASN B 1 44 ? -18.188 14.945 21.047 1 95 44 ASN B CA 1
ATOM 3411 C C . ASN B 1 44 ? -18.172 16.422 20.672 1 95 44 ASN B C 1
ATOM 3413 O O . ASN B 1 44 ? -18.266 16.766 19.5 1 95 44 ASN B O 1
ATOM 3417 N N . HIS B 1 45 ? -18.188 17.266 21.641 1 94.44 45 HIS B N 1
ATOM 3418 C CA . HIS B 1 45 ? -18.234 18.703 21.422 1 94.44 45 HIS B CA 1
ATOM 3419 C C . HIS B 1 45 ? -17.047 19.188 20.594 1 94.44 45 HIS B C 1
ATOM 3421 O O . HIS B 1 45 ? -17.188 20.078 19.766 1 94.44 45 HIS B O 1
ATOM 3427 N N . PHE B 1 46 ? -15.883 18.594 20.703 1 96.69 46 PHE B N 1
ATOM 3428 C CA . PHE B 1 46 ? -14.672 19.016 20.016 1 96.69 46 PHE B CA 1
ATOM 3429 C C . PHE B 1 46 ? -14.625 18.453 18.594 1 96.69 46 PHE B C 1
ATOM 3431 O O . PHE B 1 46 ? -14.094 19.094 17.688 1 96.69 46 PHE B O 1
ATOM 3438 N N . SER B 1 47 ? -15.203 17.297 18.391 1 97.44 47 SER B N 1
ATOM 3439 C CA . SER B 1 47 ? -15.133 16.641 17.094 1 97.44 47 SER B CA 1
ATOM 3440 C C . SER B 1 47 ? -16.062 17.312 16.094 1 97.44 47 SER B C 1
ATOM 3442 O O . SER B 1 47 ? -15.891 17.156 14.875 1 97.44 47 SER B O 1
ATOM 3444 N N . ASP B 1 48 ? -17.062 18.078 16.594 1 98 48 ASP B N 1
ATOM 3445 C CA . ASP B 1 48 ? -18.047 18.688 15.703 1 98 48 ASP B CA 1
ATOM 3446 C C . ASP B 1 48 ? -18.266 20.156 16.047 1 98 48 ASP B C 1
ATOM 3448 O O . ASP B 1 48 ? -19.391 20.656 16 1 98 48 ASP B O 1
ATOM 3452 N N . TRP B 1 49 ? -17.25 20.844 16.484 1 98.5 49 TRP B N 1
ATOM 3453 C CA . TRP B 1 49 ? -17.406 22.203 17 1 98.5 49 TRP B CA 1
ATOM 3454 C C . TRP B 1 49 ? -17.766 23.172 15.867 1 98.5 49 TRP B C 1
ATOM 3456 O O . TRP B 1 49 ? -18.422 24.188 16.094 1 98.5 49 TRP B O 1
ATOM 3466 N N . MET B 1 50 ? -17.453 22.859 14.641 1 98.62 50 MET B N 1
ATOM 3467 C CA . MET B 1 50 ? -17.75 23.781 13.531 1 98.62 50 MET B CA 1
ATOM 3468 C C . MET B 1 50 ? -19.234 23.781 13.203 1 98.62 50 MET B C 1
ATOM 3470 O O . MET B 1 50 ? -19.719 24.672 12.516 1 98.62 50 MET B O 1
ATOM 3474 N N . LYS B 1 51 ? -19.906 22.766 13.617 1 97.81 51 LYS B N 1
ATOM 3475 C CA . LYS B 1 51 ? -21.344 22.688 13.406 1 97.81 51 LYS B CA 1
ATOM 3476 C C . LYS B 1 51 ? -22.047 23.906 14 1 97.81 51 LYS B C 1
ATOM 3478 O O . LYS B 1 51 ? -23.156 24.25 13.57 1 97.81 51 LYS B O 1
ATOM 3483 N N . ASN B 1 52 ? -21.438 24.531 14.906 1 97.31 52 ASN B N 1
ATOM 3484 C CA . ASN B 1 52 ? -22.047 25.656 15.625 1 97.31 52 ASN B CA 1
ATOM 3485 C C . ASN B 1 52 ? -21.875 26.953 14.859 1 97.31 52 ASN B C 1
ATOM 3487 O O . ASN B 1 52 ? -22.375 28 15.281 1 97.31 52 ASN B O 1
ATOM 3491 N N . TYR B 1 53 ? -21.25 26.984 13.734 1 98.12 53 TYR B N 1
ATOM 3492 C CA . TYR B 1 53 ? -21.047 28.156 12.898 1 98.12 53 TYR B CA 1
ATOM 3493 C C . TYR B 1 53 ? -21.953 28.125 11.68 1 98.12 53 TYR B C 1
ATOM 3495 O O . TYR B 1 53 ? -22.172 27.078 11.086 1 98.12 53 TYR B O 1
ATOM 3503 N N . PRO B 1 54 ? -22.484 29.266 11.305 1 98.25 54 PRO B N 1
ATOM 3504 C CA . PRO B 1 54 ? -23.312 29.312 10.094 1 98.25 54 PRO B CA 1
ATOM 3505 C C . PRO B 1 54 ? -22.5 29.062 8.82 1 98.25 54 PRO B C 1
ATOM 3507 O O . PRO B 1 54 ? -21.297 29.297 8.805 1 98.25 54 PRO B O 1
ATOM 3510 N N . ASP B 1 55 ? -23.172 28.703 7.82 1 98.5 55 ASP B N 1
ATOM 3511 C CA . ASP B 1 55 ? -22.562 28.359 6.539 1 98.5 55 ASP B CA 1
ATOM 3512 C C . ASP B 1 55 ? -21.906 29.562 5.895 1 98.5 55 ASP B C 1
ATOM 3514 O O . ASP B 1 55 ? -20.922 29.422 5.156 1 98.5 55 ASP B O 1
ATOM 3518 N N . ASP B 1 56 ? -22.344 30.688 6.199 1 98.5 56 ASP B N 1
ATOM 3519 C CA . ASP B 1 56 ? -21.844 31.875 5.527 1 98.5 56 ASP B CA 1
ATOM 3520 C C . ASP B 1 56 ? -20.609 32.438 6.242 1 98.5 56 ASP B C 1
ATOM 3522 O O . ASP B 1 56 ? -20.047 33.469 5.832 1 98.5 56 ASP B O 1
ATOM 3526 N N . THR B 1 57 ? -20.188 31.75 7.309 1 98.25 57 THR B N 1
ATOM 3527 C CA . THR B 1 57 ? -18.969 32.156 7.996 1 98.25 57 THR B CA 1
ATOM 3528 C C . THR B 1 57 ? -17.781 32.125 7.043 1 98.25 57 THR B C 1
ATOM 3530 O O . THR B 1 57 ? -17.516 31.109 6.402 1 98.25 57 THR B O 1
ATOM 3533 N N . LEU B 1 58 ? -17.109 33.312 6.957 1 98.19 58 LEU B N 1
ATOM 3534 C CA . LEU B 1 58 ? -15.898 33.344 6.156 1 98.19 58 LEU B CA 1
ATOM 3535 C C . LEU B 1 58 ? -14.773 32.562 6.848 1 98.19 58 LEU B C 1
ATOM 3537 O O . LEU B 1 58 ? -14.523 32.75 8.039 1 98.19 58 LEU B O 1
ATOM 3541 N N . LEU B 1 59 ? -14.094 31.719 6.133 1 98.5 59 LEU B N 1
ATOM 3542 C CA . LEU B 1 59 ? -13.039 30.891 6.707 1 98.5 59 LEU B CA 1
ATOM 3543 C C . LEU B 1 59 ? -11.914 31.766 7.27 1 98.5 59 LEU B C 1
ATOM 3545 O O . LEU B 1 59 ? -11.328 31.422 8.305 1 98.5 59 LEU B O 1
ATOM 3549 N N . VAL B 1 60 ? -11.656 32.938 6.668 1 97.88 60 VAL B N 1
ATOM 3550 C CA . VAL B 1 60 ? -10.57 33.812 7.098 1 97.88 60 VAL B CA 1
ATOM 3551 C C . VAL B 1 60 ? -10.906 34.438 8.445 1 97.88 60 VAL B C 1
ATOM 3553 O O . VAL B 1 60 ? -10.039 35.031 9.102 1 97.88 60 VAL B O 1
ATOM 3556 N N . HIS B 1 61 ? -12.172 34.312 8.93 1 97.19 61 HIS B N 1
ATOM 3557 C CA . HIS B 1 61 ? -12.594 34.875 10.195 1 97.19 61 HIS B CA 1
ATOM 3558 C C . HIS B 1 61 ? -12.57 33.844 11.312 1 97.19 61 HIS B C 1
ATOM 3560 O O . HIS B 1 61 ? -12.789 34.188 12.484 1 97.19 61 HIS B O 1
ATOM 3566 N N . MET B 1 62 ? -12.219 32.688 10.977 1 97.88 62 MET B N 1
AT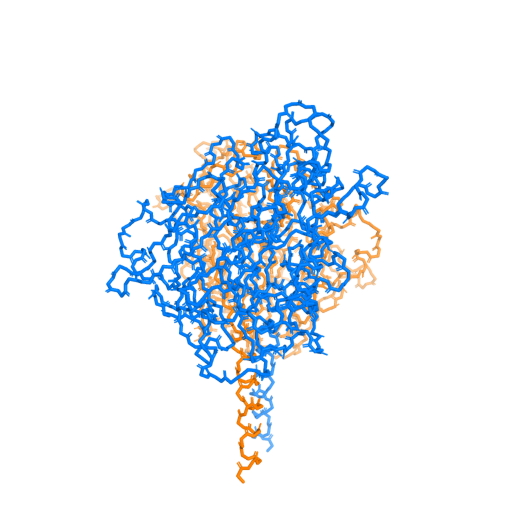OM 3567 C CA . MET B 1 62 ? -12.328 31.609 11.961 1 97.88 62 MET B CA 1
ATOM 3568 C C . MET B 1 62 ? -11.008 31.422 12.703 1 97.88 62 MET B C 1
ATOM 3570 O O . MET B 1 62 ? -9.945 31.766 12.195 1 97.88 62 MET B O 1
ATOM 3574 N N . ASN B 1 63 ? -11.133 30.984 13.938 1 98.5 63 ASN B N 1
ATOM 3575 C CA . ASN B 1 63 ? -9.992 30.5 14.703 1 98.5 63 ASN B CA 1
ATOM 3576 C C . ASN B 1 63 ? -9.82 28.984 14.562 1 98.5 63 ASN B C 1
ATOM 3578 O O . ASN B 1 63 ? -10.648 28.219 15.039 1 98.5 63 ASN B O 1
ATOM 3582 N N . ILE B 1 64 ? -8.742 28.547 13.93 1 98.88 64 ILE B N 1
ATOM 3583 C CA . ILE B 1 64 ? -8.531 27.156 13.547 1 98.88 64 ILE B CA 1
ATOM 3584 C C . ILE B 1 64 ? -7.309 26.594 14.266 1 98.88 64 ILE B C 1
ATOM 3586 O O . ILE B 1 64 ? -6.172 26.953 13.938 1 98.88 64 ILE B O 1
ATOM 3590 N N . PRO B 1 65 ? -7.48 25.734 15.258 1 98.94 65 PRO B N 1
ATOM 3591 C CA . PRO B 1 65 ? -6.309 25.094 15.852 1 98.94 65 PRO B CA 1
ATOM 3592 C C . PRO B 1 65 ? -5.652 24.078 14.914 1 98.94 65 PRO B C 1
ATOM 3594 O O . PRO B 1 65 ? -6.352 23.312 14.242 1 98.94 65 PRO B O 1
ATOM 3597 N N . GLY B 1 66 ? -4.359 24.109 14.836 1 98.94 66 GLY B N 1
ATOM 3598 C CA . GLY B 1 66 ? -3.584 23.203 14 1 98.94 66 GLY B CA 1
ATOM 3599 C C . GLY B 1 66 ? -2.371 22.625 14.711 1 98.94 66 GLY B C 1
ATOM 3600 O O . GLY B 1 66 ? -2.098 22.969 15.859 1 98.94 66 GLY B O 1
ATOM 3601 N N . THR B 1 67 ? -1.725 21.703 14.016 1 98.94 67 THR B N 1
ATOM 3602 C CA . THR B 1 67 ? -0.521 21.094 14.57 1 98.94 67 THR B CA 1
ATOM 3603 C C . THR B 1 67 ? 0.629 21.156 13.57 1 98.94 67 THR B C 1
ATOM 3605 O O . THR B 1 67 ? 0.424 20.984 12.367 1 98.94 67 THR B O 1
ATOM 3608 N N . HIS B 1 68 ? 1.756 21.547 14.102 1 98.56 68 HIS B N 1
ATOM 3609 C CA . HIS B 1 68 ? 3.006 21.547 13.352 1 98.56 68 HIS B CA 1
ATOM 3610 C C . HIS B 1 68 ? 3.609 20.156 13.289 1 98.56 68 HIS B C 1
ATOM 3612 O O . HIS B 1 68 ? 3.566 19.406 14.273 1 98.56 68 HIS B O 1
ATOM 3618 N N . ASP B 1 69 ? 4.125 19.766 12.078 1 98.38 69 ASP B N 1
ATOM 3619 C CA . ASP B 1 69 ? 4.703 18.438 11.922 1 98.38 69 ASP B CA 1
ATOM 3620 C C . ASP B 1 69 ? 3.811 17.375 12.555 1 98.38 69 ASP B C 1
ATOM 3622 O O . ASP B 1 69 ? 4.277 16.562 13.359 1 98.38 69 ASP B O 1
ATOM 3626 N N . SER B 1 70 ? 2.703 17.281 12.062 1 98.69 70 SER B N 1
ATOM 3627 C CA . SER B 1 70 ? 1.582 16.625 12.719 1 98.69 70 SER B CA 1
ATOM 3628 C C . SER B 1 70 ? 1.794 15.117 12.797 1 98.69 70 SER B C 1
ATOM 3630 O O . SER B 1 70 ? 1.266 14.453 13.695 1 98.69 70 SER B O 1
ATOM 3632 N N . SER B 1 71 ? 2.576 14.555 11.938 1 98.56 71 SER B N 1
ATOM 3633 C CA . SER B 1 71 ? 2.693 13.109 11.789 1 98.56 71 SER B CA 1
ATOM 3634 C C . SER B 1 71 ? 3.742 12.539 12.742 1 98.56 71 SER B C 1
ATOM 3636 O O . SER B 1 71 ? 3.994 11.336 12.742 1 98.56 71 SER B O 1
ATOM 3638 N N . THR B 1 72 ? 4.332 13.281 13.617 1 98.69 72 THR B N 1
ATOM 3639 C CA . THR B 1 72 ? 5.562 12.891 14.297 1 98.69 72 THR B CA 1
ATOM 3640 C C . THR B 1 72 ? 5.25 12.203 15.625 1 98.69 72 THR B C 1
ATOM 3642 O O . THR B 1 72 ? 6.164 11.852 16.375 1 98.69 72 THR B O 1
ATOM 3645 N N . TRP B 1 73 ? 4.02 11.906 15.906 1 98.31 73 TRP B N 1
ATOM 3646 C CA . TRP B 1 73 ? 3.598 11.445 17.234 1 98.31 73 TRP B CA 1
ATOM 3647 C C . TRP B 1 73 ? 4.254 10.117 17.578 1 98.31 73 TRP B C 1
ATOM 3649 O O . TRP B 1 73 ? 4.551 9.852 18.75 1 98.31 73 TRP B O 1
ATOM 3659 N N . ASN B 1 74 ? 4.504 9.328 16.578 1 97 74 ASN B N 1
ATOM 3660 C CA . ASN B 1 74 ? 4.934 7.953 16.828 1 97 74 ASN B CA 1
ATOM 3661 C C . ASN B 1 74 ? 6.453 7.844 16.891 1 97 74 ASN B C 1
ATOM 3663 O O . ASN B 1 74 ? 6.996 6.754 17.078 1 97 74 ASN B O 1
ATOM 3667 N N . TYR B 1 75 ? 7.15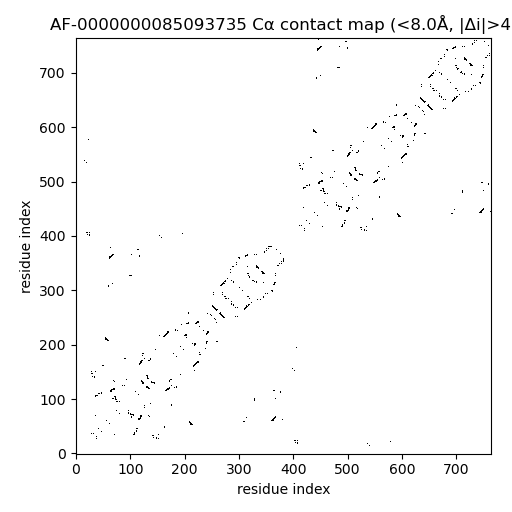2 8.914 16.75 1 98.12 75 TYR B N 1
ATOM 3668 C CA . TYR B 1 75 ? 8.594 8.82 16.562 1 98.12 75 TYR B CA 1
ATOM 3669 C C . TYR B 1 75 ? 9.328 8.781 17.891 1 98.12 75 TYR B C 1
ATOM 3671 O O . TYR B 1 75 ? 9.953 9.766 18.297 1 98.12 75 TYR B O 1
ATOM 3679 N N . THR B 1 76 ? 9.383 7.641 18.5 1 97.69 76 THR B N 1
ATOM 3680 C CA . THR B 1 76 ? 10.125 7.328 19.719 1 97.69 76 THR B CA 1
ATOM 3681 C C . THR B 1 76 ? 11.445 6.641 19.391 1 97.69 76 THR B C 1
ATOM 3683 O O . THR B 1 76 ? 11.734 6.383 18.219 1 97.69 76 THR B O 1
ATOM 3686 N N . GLN B 1 77 ? 12.203 6.406 20.469 1 97.56 77 GLN B N 1
ATOM 3687 C CA . GLN B 1 77 ? 13.438 5.652 20.266 1 97.56 77 GLN B CA 1
ATOM 3688 C C . GLN B 1 77 ? 13.148 4.266 19.703 1 97.56 77 GLN B C 1
ATOM 3690 O O . GLN B 1 77 ? 13.867 3.787 18.812 1 97.56 77 GLN B O 1
ATOM 3695 N N . ALA B 1 78 ? 12.148 3.648 20.172 1 96.69 78 ALA B N 1
ATOM 3696 C CA . ALA B 1 78 ? 11.766 2.326 19.688 1 96.69 78 ALA B CA 1
ATOM 3697 C C . ALA B 1 78 ? 11.43 2.363 18.203 1 96.69 78 ALA B C 1
ATOM 3699 O O . ALA B 1 78 ? 11.859 1.488 17.438 1 96.69 78 ALA B O 1
ATOM 3700 N N . THR B 1 79 ? 10.664 3.371 17.797 1 96.19 79 THR B N 1
ATOM 3701 C CA . THR B 1 79 ? 10.305 3.527 16.391 1 96.19 79 THR B CA 1
ATOM 3702 C C . THR B 1 79 ? 11.547 3.787 15.539 1 96.19 79 THR B C 1
ATOM 3704 O O . THR B 1 79 ? 11.727 3.18 14.484 1 96.19 79 THR B O 1
ATOM 3707 N N . GLN B 1 80 ? 12.383 4.668 15.977 1 97.06 80 GLN B N 1
ATOM 3708 C CA . GLN B 1 80 ? 13.617 4.957 15.266 1 97.06 80 GLN B CA 1
ATOM 3709 C C . GLN B 1 80 ? 14.453 3.693 15.07 1 97.06 80 GLN B C 1
ATOM 3711 O O . GLN B 1 80 ? 14.984 3.453 13.984 1 97.06 80 GLN B O 1
ATOM 3716 N N . ASN B 1 81 ? 14.57 2.885 16.156 1 96.31 81 ASN B N 1
ATOM 3717 C CA . ASN B 1 81 ? 15.32 1.636 16.094 1 96.31 81 ASN B CA 1
ATOM 3718 C C . ASN B 1 81 ? 14.695 0.659 15.102 1 96.31 81 ASN B C 1
ATOM 3720 O O . ASN B 1 81 ? 15.398 0.03 14.312 1 96.31 81 ASN B O 1
ATOM 3724 N N . SER B 1 82 ? 13.414 0.572 15.141 1 93.69 82 SER B N 1
ATOM 3725 C CA . SER B 1 82 ? 12.719 -0.395 14.297 1 93.69 82 SER B CA 1
ATOM 3726 C C . SER B 1 82 ? 12.828 -0.024 12.82 1 93.69 82 SER B C 1
ATOM 3728 O O . SER B 1 82 ? 12.789 -0.898 11.953 1 93.69 82 SER B O 1
ATOM 3730 N N . LEU B 1 83 ? 13 1.227 12.492 1 94.88 83 LEU B N 1
ATOM 3731 C CA . LEU B 1 83 ? 13.039 1.711 11.117 1 94.88 83 LEU B CA 1
ATOM 3732 C C . LEU B 1 83 ? 14.469 1.91 10.648 1 94.88 83 LEU B C 1
ATOM 3734 O O . LEU B 1 83 ? 14.703 2.355 9.516 1 94.88 83 LEU B O 1
ATOM 3738 N N . ARG B 1 84 ? 15.422 1.529 11.438 1 93.44 84 ARG B N 1
ATOM 3739 C CA . ARG B 1 84 ? 16.828 1.821 11.148 1 93.44 84 ARG B CA 1
ATOM 3740 C C . ARG B 1 84 ? 17.266 1.147 9.859 1 93.44 84 ARG B C 1
ATOM 3742 O O . ARG B 1 84 ? 18 1.741 9.062 1 93.44 84 ARG B O 1
ATOM 3749 N N . GLY B 1 85 ? 16.859 -0.109 9.672 1 88.56 85 GLY B N 1
ATOM 3750 C CA . GLY B 1 85 ? 17.203 -0.812 8.453 1 88.56 85 GLY B CA 1
ATOM 3751 C C . GLY B 1 85 ? 16.766 -0.08 7.195 1 88.56 85 GLY B C 1
ATOM 3752 O O . GLY B 1 85 ? 17.469 -0.087 6.188 1 88.56 85 GLY B O 1
ATOM 3753 N N . ILE B 1 86 ? 15.68 0.591 7.281 1 91 86 ILE B N 1
ATOM 3754 C CA . ILE B 1 86 ? 15.117 1.328 6.156 1 91 86 ILE B CA 1
ATOM 3755 C C . ILE B 1 86 ? 15.805 2.686 6.035 1 91 86 ILE B C 1
ATOM 3757 O O . ILE B 1 86 ? 16.203 3.096 4.938 1 91 86 ILE B O 1
ATOM 3761 N N . THR B 1 87 ? 15.945 3.369 7.141 1 93.44 87 THR B N 1
ATOM 3762 C CA . THR B 1 87 ? 16.531 4.707 7.117 1 93.44 87 THR B CA 1
ATOM 3763 C C . THR B 1 87 ? 18 4.652 6.695 1 93.44 87 THR B C 1
ATOM 3765 O O . THR B 1 87 ? 18.516 5.617 6.141 1 93.44 87 THR B O 1
ATOM 3768 N N . ASN B 1 88 ? 18.672 3.533 6.91 1 92.44 88 ASN B N 1
ATOM 3769 C CA . ASN B 1 88 ? 20.062 3.375 6.477 1 92.44 88 ASN B CA 1
ATOM 3770 C C . ASN B 1 88 ? 20.172 3.441 4.953 1 92.44 88 ASN B C 1
ATOM 3772 O O . ASN B 1 88 ? 21.203 3.871 4.43 1 92.44 88 ASN B O 1
ATOM 3776 N N . LEU B 1 89 ? 19.172 3.084 4.312 1 90.5 89 LEU B N 1
ATOM 3777 C CA . LEU B 1 89 ? 19.172 3.152 2.854 1 90.5 89 LEU B CA 1
ATOM 3778 C C . LEU B 1 89 ? 19.234 4.602 2.379 1 90.5 89 LEU B C 1
ATOM 3780 O O . LEU B 1 89 ? 19.641 4.875 1.251 1 90.5 89 LEU B O 1
ATOM 3784 N N . ASN B 1 90 ? 18.797 5.523 3.215 1 94.12 90 ASN B N 1
ATOM 3785 C CA . ASN B 1 90 ? 18.797 6.949 2.9 1 94.12 90 ASN B CA 1
ATOM 3786 C C . ASN B 1 90 ? 20.188 7.566 3.086 1 94.12 90 ASN B C 1
ATOM 3788 O O . ASN B 1 90 ? 20.438 8.672 2.609 1 94.12 90 ASN B O 1
ATOM 3792 N N . GLN B 1 91 ? 21.062 6.91 3.783 1 94 91 GLN B N 1
ATOM 3793 C CA . GLN B 1 91 ? 22.453 7.305 3.965 1 94 91 GLN B CA 1
ATOM 3794 C C . GLN B 1 91 ? 22.562 8.688 4.605 1 94 91 GLN B C 1
ATOM 3796 O O . GLN B 1 91 ? 23.297 9.547 4.113 1 94 91 GLN B O 1
ATOM 3801 N N . VAL B 1 92 ? 21.75 8.891 5.684 1 94.25 92 VAL B N 1
ATOM 3802 C CA . VAL B 1 92 ? 21.812 10.133 6.438 1 94.25 92 VAL B CA 1
ATOM 3803 C C . VAL B 1 92 ? 22.031 9.836 7.918 1 94.25 92 VAL B C 1
ATOM 3805 O O . VAL B 1 92 ? 21.766 8.719 8.375 1 94.25 92 VAL B O 1
ATOM 3808 N N . LEU B 1 93 ? 22.547 10.852 8.648 1 94.19 93 LEU B N 1
ATOM 3809 C CA . LEU B 1 93 ? 22.703 10.75 10.094 1 94.19 93 LEU B CA 1
ATOM 3810 C C . LEU B 1 93 ? 21.453 11.211 10.812 1 94.19 93 LEU B C 1
ATOM 3812 O O . LEU B 1 93 ? 20.812 12.195 10.406 1 94.19 93 LEU B O 1
ATOM 3816 N N . LEU B 1 94 ? 21.125 10.5 11.867 1 95.38 94 LEU B N 1
ATOM 3817 C CA . LEU B 1 94 ? 19.906 10.812 12.633 1 95.38 94 LEU B CA 1
ATOM 3818 C C . LEU B 1 94 ? 20.266 11.406 13.992 1 95.38 94 LEU B C 1
ATOM 3820 O O . LEU B 1 94 ? 21.234 10.969 14.633 1 95.38 94 LEU B O 1
ATOM 3824 N N . TRP B 1 95 ? 19.5 12.438 14.391 1 95.19 95 TRP B N 1
ATOM 3825 C CA . TRP B 1 95 ? 19.516 12.914 15.766 1 95.19 95 TRP B CA 1
ATOM 3826 C C . TRP B 1 95 ? 18.672 12.016 16.672 1 95.19 95 TRP B C 1
ATOM 3828 O O . TRP B 1 95 ? 18.078 11.039 16.203 1 95.19 95 TRP B O 1
ATOM 3838 N N . THR B 1 96 ? 18.703 12.344 17.953 1 97.06 96 THR B N 1
ATOM 3839 C CA . THR B 1 96 ? 17.781 11.695 18.875 1 97.06 96 THR B CA 1
ATOM 3840 C C . THR B 1 96 ? 16.328 12 18.5 1 97.06 96 THR B C 1
ATOM 3842 O O . THR B 1 96 ? 16.047 13.055 17.922 1 97.06 96 THR B O 1
ATOM 3845 N N . PRO B 1 97 ? 15.43 11.07 18.797 1 98.06 97 PRO B N 1
ATOM 3846 C CA . PRO B 1 97 ? 14.023 11.297 18.453 1 98.06 97 PRO B CA 1
ATOM 3847 C C . PRO B 1 97 ? 13.461 12.578 19.062 1 98.06 97 PRO B C 1
ATOM 3849 O O . PRO B 1 97 ? 12.547 13.188 18.5 1 98.06 97 PRO B O 1
ATOM 3852 N N . LEU B 1 98 ? 14.008 13.055 20.109 1 97.81 98 LEU B N 1
ATOM 3853 C CA . LEU B 1 98 ? 13.547 14.25 20.812 1 97.81 98 LEU B CA 1
ATOM 3854 C C . LEU B 1 98 ? 13.641 15.477 19.906 1 97.81 98 LEU B C 1
ATOM 3856 O O . LEU B 1 98 ? 12.867 16.422 20.062 1 97.81 98 LEU B O 1
ATOM 3860 N N . ALA B 1 99 ? 14.531 15.406 19 1 97.75 99 ALA B N 1
ATOM 3861 C CA . ALA B 1 99 ? 14.758 16.531 18.094 1 97.75 99 ALA B CA 1
ATOM 3862 C C . ALA B 1 99 ? 13.672 16.594 17.016 1 97.75 99 ALA B C 1
ATOM 3864 O O . ALA B 1 99 ? 13.469 17.641 16.391 1 97.75 99 ALA B O 1
ATOM 3865 N N . TYR B 1 100 ? 12.969 15.461 16.844 1 98.06 100 TYR B N 1
ATOM 3866 C CA . TYR B 1 100 ? 12.078 15.344 15.688 1 98.06 100 TYR B CA 1
ATOM 3867 C C . TYR B 1 100 ? 10.625 15.352 16.125 1 98.06 100 TYR B C 1
ATOM 3869 O O . TYR B 1 100 ? 9.742 15.781 15.375 1 98.06 100 TYR B O 1
ATOM 3877 N N . ARG B 1 101 ? 10.352 14.844 17.281 1 98.5 101 ARG B N 1
ATOM 3878 C CA . ARG B 1 101 ? 8.984 14.617 17.719 1 98.5 101 ARG B CA 1
ATOM 3879 C C . ARG B 1 101 ? 8.312 15.93 18.141 1 98.5 101 ARG B C 1
ATOM 3881 O O . ARG B 1 101 ? 8.828 16.641 19 1 98.5 101 ARG B O 1
ATOM 3888 N N . CYS B 1 102 ? 7.129 16.156 17.562 1 98.75 102 CYS B N 1
ATOM 3889 C CA . CYS B 1 102 ? 6.441 17.422 17.797 1 98.75 102 CYS B CA 1
ATOM 3890 C C . CYS B 1 102 ? 5.027 17.172 18.312 1 98.75 102 CYS B C 1
ATOM 3892 O O . CYS B 1 102 ? 4.305 18.125 18.641 1 98.75 102 CYS B O 1
ATOM 3894 N N . GLN B 1 103 ? 4.609 15.961 18.375 1 98.81 103 GLN B N 1
ATOM 3895 C CA . GLN B 1 103 ? 3.264 15.617 18.812 1 98.81 103 GLN B CA 1
ATOM 3896 C C . GLN B 1 103 ? 3.271 14.328 19.641 1 98.81 103 GLN B C 1
ATOM 3898 O O . GLN B 1 103 ? 4.18 13.508 19.516 1 98.81 103 GLN B O 1
ATOM 3903 N N . GLU B 1 104 ? 2.191 14.188 20.375 1 98.12 104 GLU B N 1
ATOM 3904 C CA . GLU B 1 104 ? 2.098 13.016 21.25 1 98.12 104 GLU B CA 1
ATOM 3905 C C . GLU B 1 104 ? 1.022 12.047 20.75 1 98.12 104 GLU B C 1
ATOM 3907 O O . GLU B 1 104 ? 1.11 10.844 20.984 1 98.12 104 GLU B O 1
ATOM 3912 N N . LEU B 1 105 ? 0.043 12.562 20.109 1 98.38 105 LEU B N 1
ATOM 3913 C CA . LEU B 1 105 ? -1.107 11.75 19.719 1 98.38 105 LEU B CA 1
ATOM 3914 C C . LEU B 1 105 ? -1.303 11.766 18.219 1 98.38 105 LEU B C 1
ATOM 3916 O O . LEU B 1 105 ? -0.923 12.727 17.531 1 98.38 105 LEU B O 1
ATOM 3920 N N . PRO B 1 106 ? -1.905 10.719 17.672 1 98.62 106 PRO B N 1
ATOM 3921 C CA . PRO B 1 106 ? -2.07 10.609 16.219 1 98.62 106 PRO B CA 1
ATOM 3922 C C . PRO B 1 106 ? -3.188 11.508 15.688 1 98.62 106 PRO B C 1
ATOM 3924 O O . PRO B 1 106 ? -3.898 12.148 16.469 1 98.62 106 PRO B O 1
ATOM 3927 N N . PHE B 1 107 ? -3.336 11.508 14.383 1 98.88 107 PHE B N 1
ATOM 3928 C CA . PHE B 1 107 ? -4.273 12.383 13.68 1 98.88 107 PHE B CA 1
ATOM 3929 C C . PHE B 1 107 ? -5.691 12.172 14.188 1 98.88 107 PHE B C 1
ATOM 3931 O O . PHE B 1 107 ? -6.438 13.133 14.383 1 98.88 107 PHE B O 1
ATOM 3938 N N . ILE B 1 108 ? -6.105 10.914 14.453 1 98.81 108 ILE B N 1
ATOM 3939 C CA . ILE B 1 108 ? -7.484 10.617 14.828 1 98.81 108 ILE B CA 1
ATOM 3940 C C . ILE B 1 108 ? -7.816 11.312 16.156 1 98.81 108 ILE B C 1
ATOM 3942 O O . ILE B 1 108 ? -8.898 11.875 16.312 1 98.81 108 ILE B O 1
ATOM 3946 N N . HIS B 1 109 ? -6.883 11.375 16.984 1 98.62 109 HIS B N 1
ATOM 3947 C CA . HIS B 1 109 ? -7.094 12.055 18.25 1 98.62 109 HIS B CA 1
ATOM 3948 C C . HIS B 1 109 ? -7.09 13.57 18.078 1 98.62 109 HIS B C 1
ATOM 3950 O O . HIS B 1 109 ? -7.895 14.273 18.688 1 98.62 109 HIS B O 1
ATOM 3956 N N . MET B 1 110 ? -6.168 14.047 17.281 1 98.81 110 MET B N 1
ATOM 3957 C CA . MET B 1 110 ? -6.125 15.477 17 1 98.81 110 MET B CA 1
ATOM 3958 C C . MET B 1 110 ? -7.473 15.969 16.484 1 98.81 110 MET B C 1
ATOM 3960 O O . MET B 1 110 ? -7.996 16.969 16.969 1 98.81 110 MET B O 1
ATOM 3964 N N . LEU B 1 111 ? -7.98 15.211 15.586 1 98.88 111 LEU B N 1
ATOM 3965 C CA . LEU B 1 111 ? -9.273 15.547 15 1 98.88 111 LEU B CA 1
ATOM 3966 C C . LEU B 1 111 ? -10.375 15.531 16.062 1 98.88 111 LEU B C 1
ATOM 3968 O O . LEU B 1 111 ? -11.164 16.469 16.156 1 98.88 111 LEU B O 1
ATOM 3972 N N . ASN B 1 112 ? -10.398 14.547 16.875 1 98.5 112 ASN B N 1
ATOM 3973 C CA . ASN B 1 112 ? -11.445 14.359 17.875 1 98.5 112 ASN B CA 1
ATOM 3974 C C . ASN B 1 112 ? -11.312 15.375 19.016 1 98.5 112 ASN B C 1
ATOM 3976 O O . ASN B 1 112 ? -12.273 15.602 19.75 1 98.5 112 ASN B O 1
ATOM 3980 N N . MET B 1 113 ? -10.133 15.992 19.047 1 98.25 113 MET B N 1
ATOM 3981 C CA . MET B 1 113 ? -9.883 16.953 20.109 1 98.25 113 MET B CA 1
ATOM 3982 C C . MET B 1 113 ? -9.977 18.391 19.578 1 98.25 113 MET B C 1
ATOM 3984 O O . MET B 1 113 ? -9.633 19.344 20.281 1 98.25 113 MET B O 1
ATOM 3988 N N . GLY B 1 114 ? -10.359 18.516 18.328 1 98.69 114 GLY B N 1
ATOM 3989 C CA . GLY B 1 114 ? -10.742 19.844 17.844 1 98.69 114 GLY B CA 1
ATOM 3990 C C . GLY B 1 114 ? -9.781 20.406 16.828 1 98.69 114 GLY B C 1
ATOM 3991 O O . GLY B 1 114 ? -10.07 21.422 16.188 1 98.69 114 GLY B O 1
ATOM 3992 N N . VAL B 1 115 ? -8.664 19.781 16.625 1 98.88 115 VAL B N 1
ATOM 3993 C CA . VAL B 1 115 ? -7.68 20.25 15.664 1 98.88 115 VAL B CA 1
ATOM 3994 C C . VAL B 1 115 ? -8.25 20.141 14.25 1 98.88 115 VAL B C 1
ATOM 3996 O O . VAL B 1 115 ? -8.922 19.156 13.922 1 98.88 115 VAL B O 1
ATOM 3999 N N . ARG B 1 116 ? -7.961 21.172 13.391 1 98.94 116 ARG B N 1
ATOM 4000 C CA . ARG B 1 116 ? -8.531 21.172 12.047 1 98.94 116 ARG B CA 1
ATOM 4001 C C . ARG B 1 116 ? -7.484 21.578 11.016 1 98.94 116 ARG B C 1
ATOM 4003 O O . ARG B 1 116 ? -7.773 21.609 9.812 1 98.94 116 ARG B O 1
ATOM 4010 N N . ALA B 1 117 ? -6.285 21.938 11.375 1 98.94 117 ALA B N 1
ATOM 4011 C CA . ALA B 1 117 ? -5.191 22.219 10.453 1 98.94 117 ALA B CA 1
ATOM 4012 C C . ALA B 1 117 ? -3.988 21.328 10.734 1 98.94 117 ALA B C 1
ATOM 4014 O O . ALA B 1 117 ? -3.59 21.156 11.883 1 98.94 117 ALA B O 1
ATOM 4015 N N . PHE B 1 118 ? -3.441 20.766 9.664 1 98.94 118 PHE B N 1
ATOM 4016 C CA . PHE B 1 118 ? -2.367 19.797 9.812 1 98.94 118 PHE B CA 1
ATOM 4017 C C . PHE B 1 118 ? -1.206 20.125 8.875 1 98.94 118 PHE B C 1
ATOM 4019 O O . PHE B 1 118 ? -1.415 20.453 7.707 1 98.94 118 PHE B O 1
ATOM 4026 N N . ASP B 1 119 ? -0.042 20.125 9.422 1 98.88 119 ASP B N 1
ATOM 4027 C CA . ASP B 1 119 ? 1.202 20.266 8.672 1 98.88 119 ASP B CA 1
ATOM 4028 C C . ASP B 1 119 ? 1.796 18.906 8.32 1 98.88 119 ASP B C 1
ATOM 4030 O O . ASP B 1 119 ? 2.307 18.203 9.188 1 98.88 119 ASP B O 1
ATOM 4034 N N . LEU B 1 120 ? 1.736 18.516 7.035 1 98.88 120 LEU B N 1
ATOM 4035 C CA . LEU B 1 120 ? 2.221 17.234 6.551 1 98.88 120 LEU B CA 1
ATOM 4036 C C . LEU B 1 120 ? 3.51 17.391 5.754 1 98.88 120 LEU B C 1
ATOM 4038 O O . LEU B 1 120 ? 3.559 18.188 4.805 1 98.88 120 LEU B O 1
ATOM 4042 N N . ARG B 1 121 ? 4.508 16.672 6.164 1 98.75 121 ARG B N 1
ATOM 4043 C CA . ARG B 1 121 ? 5.805 16.688 5.492 1 98.75 121 ARG B CA 1
ATOM 4044 C C . ARG B 1 121 ? 6.066 15.383 4.766 1 98.75 121 ARG B C 1
ATOM 4046 O O . ARG B 1 121 ? 6.168 14.328 5.398 1 98.75 121 ARG B O 1
ATOM 4053 N N . ILE B 1 122 ? 6.242 15.469 3.412 1 98.75 122 ILE B N 1
ATOM 4054 C CA . ILE B 1 122 ? 6.285 14.227 2.641 1 98.75 122 ILE B CA 1
ATOM 4055 C C . ILE B 1 122 ? 7.5 14.234 1.715 1 98.75 122 ILE B C 1
ATOM 4057 O O . ILE B 1 122 ? 7.977 15.305 1.315 1 98.75 122 ILE B O 1
ATOM 4061 N N . ALA B 1 123 ? 8.031 13.133 1.392 1 98.44 123 ALA B N 1
ATOM 4062 C CA . ALA B 1 123 ? 9.039 12.852 0.38 1 98.44 123 ALA B CA 1
ATOM 4063 C C . ALA B 1 123 ? 9 11.391 -0.046 1 98.44 123 ALA B C 1
ATOM 4065 O O . ALA B 1 123 ? 8.234 10.594 0.508 1 98.44 123 ALA B O 1
ATOM 4066 N N . PHE B 1 124 ? 9.719 11.07 -1.045 1 96.62 124 PHE B N 1
ATOM 4067 C CA . PHE B 1 124 ? 9.773 9.68 -1.491 1 96.62 124 PHE B CA 1
ATOM 4068 C C . PHE B 1 124 ? 10.461 8.805 -0.452 1 96.62 124 PHE B C 1
ATOM 4070 O O . PHE B 1 124 ? 11.375 9.258 0.24 1 96.62 124 PHE B O 1
ATOM 4077 N N . ASP B 1 125 ? 10 7.613 -0.382 1 94.75 125 ASP B N 1
ATOM 4078 C CA . ASP B 1 125 ? 10.664 6.605 0.439 1 94.75 125 ASP B CA 1
ATOM 4079 C C . ASP B 1 125 ? 12.016 6.215 -0.155 1 94.75 125 ASP B C 1
ATOM 4081 O O . ASP B 1 125 ? 12.352 6.633 -1.263 1 94.75 125 ASP B O 1
ATOM 4085 N N . PRO B 1 126 ? 12.773 5.414 0.543 1 92.44 126 PRO B N 1
ATOM 4086 C CA . PRO B 1 126 ? 14.133 5.105 0.093 1 92.44 126 PRO B CA 1
ATOM 4087 C C . PRO B 1 126 ? 14.164 4.398 -1.259 1 92.44 126 PRO B C 1
ATOM 4089 O O . PRO B 1 126 ? 15.195 4.379 -1.929 1 92.44 126 PRO B O 1
ATOM 4092 N N . THR B 1 127 ? 13.055 3.791 -1.712 1 90.38 127 THR B N 1
ATOM 4093 C CA . THR B 1 127 ? 12.992 3.115 -3.002 1 90.38 127 THR B CA 1
ATOM 4094 C C . THR B 1 127 ? 12.531 4.074 -4.094 1 90.38 127 THR B C 1
ATOM 4096 O O . THR B 1 127 ? 12.477 3.705 -5.27 1 90.38 127 THR B O 1
ATOM 4099 N N . ASN B 1 128 ? 12.117 5.301 -3.729 1 91.62 128 ASN B N 1
ATOM 4100 C CA . ASN B 1 128 ? 11.617 6.34 -4.621 1 91.62 128 ASN B CA 1
ATOM 4101 C C . ASN B 1 128 ? 10.32 5.918 -5.301 1 91.62 128 ASN B C 1
ATOM 4103 O O . ASN B 1 128 ? 10.109 6.195 -6.484 1 91.62 128 ASN B O 1
ATOM 4107 N N . THR B 1 129 ? 9.461 5.289 -4.512 1 89.5 129 THR B N 1
ATOM 4108 C CA . THR B 1 129 ? 8.25 4.758 -5.133 1 89.5 129 THR B CA 1
ATOM 4109 C C . THR B 1 129 ? 7.004 5.402 -4.527 1 89.5 129 THR B C 1
ATOM 4111 O O . THR B 1 129 ? 5.984 5.551 -5.207 1 89.5 129 THR B O 1
ATOM 4114 N N . THR B 1 130 ? 7.102 5.688 -3.311 1 93.56 130 THR B N 1
ATOM 4115 C CA . THR B 1 130 ? 5.91 6.145 -2.602 1 93.56 130 THR B CA 1
ATOM 4116 C C . THR B 1 130 ? 6.223 7.387 -1.771 1 93.56 130 THR B C 1
ATOM 4118 O O . THR B 1 130 ? 7.285 7.48 -1.154 1 93.56 130 THR B O 1
ATOM 4121 N N . LEU B 1 131 ? 5.246 8.352 -1.818 1 98 131 LEU B N 1
ATOM 4122 C CA . LEU B 1 131 ? 5.348 9.5 -0.928 1 98 131 LEU B CA 1
ATOM 4123 C C . LEU B 1 131 ? 4.98 9.117 0.502 1 98 131 LEU B C 1
ATOM 4125 O O . LEU B 1 131 ? 3.859 8.68 0.762 1 98 131 LEU B O 1
ATOM 4129 N N . ILE B 1 132 ? 5.957 9.242 1.393 1 97.88 132 ILE B N 1
ATOM 4130 C CA . ILE B 1 132 ? 5.727 8.906 2.795 1 97.88 132 ILE B CA 1
ATOM 4131 C C . ILE B 1 132 ? 6.043 10.117 3.67 1 97.88 132 ILE B C 1
ATOM 4133 O O . ILE B 1 132 ? 6.344 11.203 3.158 1 97.88 132 ILE B O 1
ATOM 4137 N N . PHE B 1 133 ? 5.891 10 4.98 1 98.62 133 PHE B N 1
ATOM 4138 C CA . PHE B 1 133 ? 5.984 11.117 5.914 1 98.62 133 PHE B CA 1
ATOM 4139 C C . PHE B 1 133 ? 7.359 11.164 6.566 1 98.62 133 PHE B C 1
ATOM 4141 O O . PHE B 1 133 ? 7.91 10.125 6.945 1 98.62 133 PHE B O 1
ATOM 4148 N N . TYR B 1 134 ? 7.879 12.367 6.637 1 98.44 134 TYR B N 1
ATOM 4149 C CA . TYR B 1 134 ? 9.164 12.633 7.281 1 98.44 134 TYR B CA 1
ATOM 4150 C C . TYR B 1 134 ? 9.07 13.844 8.203 1 98.44 134 TYR B C 1
ATOM 4152 O O . TYR B 1 134 ? 8.117 14.625 8.117 1 98.44 134 TYR B O 1
ATOM 4160 N N . HIS B 1 135 ? 9.922 13.977 9.055 1 98.38 135 HIS B N 1
ATOM 4161 C CA . HIS B 1 135 ? 10.414 15.227 9.641 1 98.38 135 HIS B CA 1
ATOM 4162 C C . HIS B 1 135 ? 11.938 15.32 9.539 1 98.38 135 HIS B C 1
ATOM 4164 O O . HIS B 1 135 ? 12.656 14.648 10.281 1 98.38 135 HIS B O 1
ATOM 4170 N N . ALA B 1 136 ? 12.359 16.125 8.617 1 96.81 136 ALA B N 1
ATOM 4171 C CA . ALA B 1 136 ? 13.773 16.109 8.258 1 96.81 136 ALA B CA 1
ATOM 4172 C C . ALA B 1 136 ? 14.234 14.703 7.883 1 96.81 136 ALA B C 1
ATOM 4174 O O . ALA B 1 136 ? 13.625 14.055 7.023 1 96.81 136 ALA B O 1
ATOM 4175 N N . GLN B 1 137 ? 15.242 14.125 8.586 1 97.12 137 GLN B N 1
ATOM 4176 C CA . GLN B 1 137 ? 15.789 12.805 8.273 1 97.12 137 GLN B CA 1
ATOM 4177 C C . GLN B 1 137 ? 14.938 11.695 8.891 1 97.12 137 GLN B C 1
ATOM 4179 O O . GLN B 1 137 ? 15.117 10.516 8.57 1 97.12 137 GLN B O 1
ATOM 4184 N N . ALA B 1 138 ? 14.039 12.055 9.734 1 97.88 138 ALA B N 1
ATOM 4185 C CA . ALA B 1 138 ? 13.25 11.055 10.453 1 97.88 138 ALA B CA 1
ATOM 4186 C C . ALA B 1 138 ? 12.133 10.516 9.57 1 97.88 138 ALA B C 1
ATOM 4188 O O . ALA B 1 138 ? 11.195 11.242 9.227 1 97.88 138 ALA B O 1
ATOM 4189 N N . LEU B 1 139 ? 12.266 9.281 9.18 1 97.56 139 LEU B N 1
ATOM 4190 C CA . LEU B 1 139 ? 11.203 8.562 8.5 1 97.56 139 LEU B CA 1
ATOM 4191 C C . LEU B 1 139 ? 10.188 8.008 9.492 1 97.56 139 LEU B C 1
ATOM 4193 O O . LEU B 1 139 ? 10.547 7.281 10.422 1 97.56 139 LEU B O 1
ATOM 4197 N N . LEU B 1 140 ? 8.945 8.367 9.227 1 98 140 LEU B N 1
ATOM 4198 C CA . LEU B 1 140 ? 7.977 8.148 10.297 1 98 140 LEU B CA 1
ATOM 4199 C C . LEU B 1 140 ? 7.219 6.844 10.086 1 98 140 LEU B C 1
ATOM 4201 O O . LEU B 1 140 ? 6.691 6.27 11.039 1 98 140 LEU B O 1
ATOM 4205 N N . SER B 1 141 ? 7.086 6.395 8.922 1 95.88 141 SER B N 1
ATOM 4206 C CA . SER B 1 141 ? 6.445 5.129 8.57 1 95.88 141 SER B CA 1
ATOM 4207 C C . SER B 1 141 ? 6.773 4.727 7.133 1 95.88 141 SER B C 1
ATOM 4209 O O . SER B 1 141 ? 6.777 5.566 6.23 1 95.88 141 SER B O 1
ATOM 4211 N N . GLN B 1 142 ? 7.062 3.502 6.996 1 91.38 142 GLN B N 1
ATOM 4212 C CA . GLN B 1 142 ? 7.273 2.99 5.648 1 91.38 142 GLN B CA 1
ATOM 4213 C C . GLN B 1 142 ? 5.953 2.572 5.004 1 91.38 142 GLN B C 1
ATOM 4215 O O . GLN B 1 142 ? 5.805 2.633 3.783 1 91.38 142 GLN B O 1
ATOM 4220 N N . LYS B 1 143 ? 5.027 2.225 5.789 1 90 143 LYS B N 1
ATOM 4221 C CA . LYS B 1 143 ? 3.795 1.618 5.289 1 90 143 LYS B CA 1
ATOM 4222 C C . LYS B 1 143 ? 2.744 2.682 4.984 1 90 143 LYS B C 1
ATOM 4224 O O . LYS B 1 143 ? 2.006 2.57 4.004 1 90 143 LYS B O 1
ATOM 4229 N N . ALA B 1 144 ? 2.68 3.705 5.781 1 96.44 144 ALA B N 1
ATOM 4230 C CA . ALA B 1 144 ? 1.624 4.707 5.668 1 96.44 144 ALA B CA 1
ATOM 4231 C C . ALA B 1 144 ? 2.057 5.863 4.766 1 96.44 144 ALA B C 1
ATOM 4233 O O . ALA B 1 144 ? 2.576 6.871 5.246 1 96.44 144 ALA B O 1
ATOM 4234 N N . GLY B 1 145 ? 1.737 5.762 3.502 1 97 145 GLY B N 1
ATOM 4235 C CA . GLY B 1 145 ? 2 6.828 2.553 1 97 145 GLY B CA 1
ATOM 4236 C C . GLY B 1 145 ? 0.902 7.875 2.51 1 97 145 GLY B C 1
ATOM 4237 O O . GLY B 1 145 ? -0.175 7.672 3.078 1 97 145 GLY B O 1
ATOM 4238 N N . LEU B 1 146 ? 1.184 8.938 1.856 1 98.75 146 LEU B N 1
ATOM 4239 C CA . LEU B 1 146 ? 0.234 10.039 1.743 1 98.75 146 LEU B CA 1
ATOM 4240 C C . LEU B 1 146 ? -1.081 9.562 1.135 1 98.75 146 LEU B C 1
ATOM 4242 O O . LEU B 1 146 ? -2.158 9.93 1.607 1 98.75 146 LEU B O 1
ATOM 4246 N N . ASP B 1 147 ? -0.995 8.711 0.115 1 97.31 147 ASP B N 1
ATOM 4247 C CA . ASP B 1 147 ? -2.172 8.258 -0.622 1 97.31 147 ASP B CA 1
ATOM 4248 C C . ASP B 1 147 ? -3.117 7.473 0.283 1 97.31 147 ASP B C 1
ATOM 4250 O O . ASP B 1 147 ? -4.336 7.516 0.104 1 97.31 147 ASP B O 1
ATOM 4254 N N . ILE B 1 148 ? -2.574 6.781 1.235 1 96.62 148 ILE B N 1
ATOM 4255 C CA . ILE B 1 148 ? -3.422 5.957 2.088 1 96.62 148 ILE B CA 1
ATOM 4256 C C . ILE B 1 148 ? -3.854 6.754 3.314 1 96.62 148 ILE B C 1
ATOM 4258 O O . ILE B 1 148 ? -4.977 6.598 3.803 1 96.62 148 ILE B O 1
ATOM 4262 N N . VAL B 1 149 ? -3.016 7.609 3.832 1 98.75 149 VAL B N 1
ATOM 4263 C CA . VAL B 1 149 ? -3.322 8.406 5.016 1 98.75 149 VAL B CA 1
ATOM 4264 C C . VAL B 1 149 ? -4.477 9.359 4.715 1 98.75 149 VAL B C 1
ATOM 4266 O O . VAL B 1 149 ? -5.316 9.617 5.578 1 98.75 149 VAL B O 1
ATOM 4269 N N . LEU B 1 150 ? -4.57 9.867 3.496 1 98.88 150 LEU B N 1
ATOM 4270 C CA . LEU B 1 150 ? -5.656 10.758 3.104 1 98.88 150 LEU B CA 1
ATOM 4271 C C . LEU B 1 150 ? -7.012 10.086 3.312 1 98.88 150 LEU B C 1
ATOM 4273 O O . LEU B 1 150 ? -7.996 10.75 3.639 1 98.88 150 LEU B O 1
ATOM 4277 N N . PHE B 1 151 ? -7.09 8.766 3.209 1 98.69 151 PHE B N 1
ATOM 4278 C CA . PHE B 1 151 ? -8.352 8.062 3.391 1 98.69 151 PHE B CA 1
ATOM 4279 C C . PHE B 1 151 ? -8.82 8.148 4.84 1 98.69 151 PHE B C 1
ATOM 4281 O O . PHE B 1 151 ? -10.023 8.102 5.113 1 98.69 151 PHE B O 1
ATOM 4288 N N . GLY B 1 152 ? -7.863 8.281 5.75 1 98.75 152 GLY B N 1
ATOM 4289 C CA . GLY B 1 152 ? -8.273 8.562 7.117 1 98.75 152 GLY B CA 1
ATOM 4290 C C . GLY B 1 152 ? -9.039 9.859 7.262 1 98.75 152 GLY B C 1
ATOM 4291 O O . GLY B 1 152 ? -10.078 9.906 7.922 1 98.75 152 GLY B O 1
ATOM 4292 N N . PHE B 1 153 ? -8.492 10.875 6.648 1 98.88 153 PHE B N 1
ATOM 4293 C CA . PHE B 1 153 ? -9.156 12.18 6.676 1 98.88 153 PHE B CA 1
ATOM 4294 C C . PHE B 1 153 ? -10.508 12.109 5.965 1 98.88 153 PHE B C 1
ATOM 4296 O O . PHE B 1 153 ? -11.492 12.68 6.441 1 98.88 153 PHE B O 1
ATOM 4303 N N . TYR B 1 154 ? -10.555 11.422 4.773 1 98.81 154 TYR B N 1
ATOM 4304 C CA . TYR B 1 154 ? -11.805 11.281 4.039 1 98.81 154 TYR B CA 1
ATOM 4305 C C . TYR B 1 154 ? -12.867 10.609 4.898 1 98.81 154 TYR B C 1
ATOM 4307 O O . TYR B 1 154 ? -14 11.102 5 1 98.81 154 TYR B O 1
ATOM 4315 N N . GLN B 1 155 ? -12.469 9.539 5.543 1 98.62 155 GLN B N 1
ATOM 4316 C CA . GLN B 1 155 ? -13.414 8.805 6.383 1 98.62 155 GLN B CA 1
ATOM 4317 C C . GLN B 1 155 ? -13.914 9.672 7.539 1 98.62 155 GLN B C 1
ATOM 4319 O O . GLN B 1 155 ? -15.102 9.656 7.863 1 98.62 155 GLN B O 1
ATOM 4324 N N . TRP B 1 156 ? -12.992 10.383 8.125 1 98.69 156 TRP B N 1
ATOM 4325 C CA . TRP B 1 156 ? -13.375 11.227 9.25 1 98.69 156 TRP B CA 1
ATOM 4326 C C . TRP B 1 156 ? -14.367 12.305 8.812 1 98.69 156 TRP B C 1
ATOM 4328 O O . TRP B 1 156 ? -15.328 12.602 9.523 1 98.69 156 TRP B O 1
ATOM 4338 N N . LEU B 1 157 ? -14.195 12.867 7.664 1 98.69 157 LEU B N 1
ATOM 4339 C CA . LEU B 1 157 ? -15.094 13.898 7.141 1 98.69 157 LEU B CA 1
ATOM 4340 C C . LEU B 1 157 ? -16.469 13.305 6.812 1 98.69 157 LEU B C 1
ATOM 4342 O O . LEU B 1 157 ? -17.484 13.977 6.977 1 98.69 157 LEU B O 1
ATOM 4346 N N . ASP B 1 158 ? -16.453 12.078 6.324 1 98 158 ASP B N 1
ATOM 4347 C CA . ASP B 1 158 ? -17.719 11.398 6.129 1 98 158 ASP B CA 1
ATOM 4348 C C . ASP B 1 158 ? -18.484 11.258 7.449 1 98 158 ASP B C 1
ATOM 4350 O O . ASP B 1 158 ? -19.703 11.398 7.492 1 98 158 ASP B O 1
ATOM 4354 N N . ASP B 1 159 ? -17.734 11 8.453 1 97.94 159 ASP B N 1
ATOM 4355 C CA . ASP B 1 159 ? -18.328 10.805 9.766 1 97.94 159 ASP B CA 1
ATOM 4356 C C . ASP B 1 159 ? -18.688 12.141 10.414 1 97.94 159 ASP B C 1
ATOM 4358 O O . ASP B 1 159 ? -19.531 12.195 11.32 1 97.94 159 ASP B O 1
ATOM 4362 N N . HIS B 1 160 ? -18.047 13.219 10.023 1 98.31 160 HIS B N 1
ATOM 4363 C CA . HIS B 1 160 ? -18.266 14.562 10.555 1 98.31 160 HIS B CA 1
ATOM 4364 C C . HIS B 1 160 ? -18.484 15.57 9.43 1 98.31 160 HIS B C 1
ATOM 4366 O O . HIS B 1 160 ? -17.688 16.5 9.25 1 98.31 160 HIS B O 1
ATOM 4372 N N . PRO B 1 161 ? -19.594 15.516 8.773 1 97.69 161 PRO B N 1
ATOM 4373 C CA . PRO B 1 161 ? -19.828 16.266 7.535 1 97.69 161 PRO B CA 1
ATOM 4374 C C . PRO B 1 161 ? -19.953 17.766 7.766 1 97.69 161 PRO B C 1
ATOM 4376 O O . PRO B 1 161 ? -19.922 18.547 6.809 1 97.69 161 PRO B O 1
ATOM 4379 N N . SER B 1 162 ? -20.109 18.219 9 1 98.44 162 SER B N 1
ATOM 4380 C CA . SER B 1 162 ? -20.219 19.641 9.297 1 98.44 162 SER B CA 1
ATOM 4381 C C . SER B 1 162 ? -18.844 20.312 9.336 1 98.44 162 SER B C 1
ATOM 4383 O O . SER B 1 162 ? -18.75 21.547 9.352 1 98.44 162 SER B O 1
ATOM 4385 N N . GLU B 1 163 ? -17.812 19.5 9.344 1 98.81 163 GLU B N 1
ATOM 4386 C CA . GLU B 1 163 ? -16.469 20.016 9.586 1 98.81 163 GLU B CA 1
ATOM 4387 C C . GLU B 1 163 ? -15.688 20.156 8.289 1 98.81 163 GLU B C 1
ATOM 4389 O O . GLU B 1 163 ? -16.078 19.594 7.258 1 98.81 163 GLU B O 1
ATOM 4394 N N . THR B 1 164 ? -14.703 20.984 8.328 1 98.88 164 THR B N 1
ATOM 4395 C CA . THR B 1 164 ? -13.664 21.062 7.305 1 98.88 164 THR B CA 1
ATOM 4396 C C . THR B 1 164 ? -12.281 20.922 7.926 1 98.88 164 THR B C 1
ATOM 4398 O O . THR B 1 164 ? -12.133 20.953 9.148 1 98.88 164 THR B O 1
ATOM 4401 N N . ILE B 1 165 ? -11.312 20.625 7.051 1 98.81 165 ILE B N 1
ATOM 4402 C CA . ILE B 1 165 ? -9.93 20.422 7.48 1 98.81 165 ILE B CA 1
ATOM 4403 C C . ILE B 1 165 ? -8.984 21.188 6.543 1 98.81 165 ILE B C 1
ATOM 4405 O O . ILE B 1 165 ? -9.219 21.25 5.336 1 98.81 165 ILE B O 1
ATOM 4409 N N . PHE B 1 166 ? -7.984 21.812 7.168 1 98.94 166 PHE B N 1
ATOM 4410 C CA . PHE B 1 166 ? -6.875 22.375 6.41 1 98.94 166 PHE B CA 1
ATOM 4411 C C . PHE B 1 166 ? -5.688 21.422 6.398 1 98.94 166 PHE B C 1
ATOM 4413 O O . PHE B 1 166 ? -5.203 21.016 7.457 1 98.94 166 PHE B O 1
ATOM 4420 N N . LEU B 1 167 ? -5.234 21 5.219 1 98.94 167 LEU B N 1
ATOM 4421 C CA . LEU B 1 167 ? -4.027 20.203 5.098 1 98.94 167 LEU B CA 1
ATOM 4422 C C . LEU B 1 167 ? -2.92 20.984 4.395 1 98.94 167 LEU B C 1
ATOM 4424 O O . LEU B 1 167 ? -3.029 21.281 3.209 1 98.94 167 LEU B O 1
ATOM 4428 N N . SER B 1 168 ? -1.959 21.359 5.152 1 98.94 168 SER B N 1
ATOM 4429 C CA . SER B 1 168 ? -0.744 21.938 4.59 1 98.94 168 SER B CA 1
ATOM 4430 C C . SER B 1 168 ? 0.271 20.859 4.234 1 98.94 168 SER B C 1
ATOM 4432 O O . SER B 1 168 ? 0.762 20.141 5.113 1 98.94 168 SER B O 1
ATOM 4434 N N . ILE B 1 169 ? 0.556 20.688 2.949 1 98.88 169 ILE B N 1
ATOM 4435 C CA . ILE B 1 169 ? 1.494 19.672 2.494 1 98.88 169 ILE B CA 1
ATOM 4436 C C . ILE B 1 169 ? 2.783 20.328 2.014 1 98.88 169 ILE B C 1
ATOM 4438 O O . ILE B 1 169 ? 2.746 21.266 1.219 1 98.88 169 ILE B O 1
ATOM 4442 N N . LYS B 1 170 ? 3.848 19.891 2.541 1 98.62 170 LYS B N 1
ATOM 4443 C CA . LYS B 1 170 ? 5.172 20.422 2.211 1 98.62 170 LYS B CA 1
ATOM 4444 C C . LYS B 1 170 ? 6.125 19.297 1.821 1 98.62 170 LYS B C 1
ATOM 4446 O O . LYS B 1 170 ? 6.117 18.219 2.438 1 98.62 170 LYS B O 1
ATOM 4451 N N . TYR B 1 171 ? 6.887 19.516 0.755 1 98.25 171 TYR B N 1
ATOM 4452 C CA . TYR B 1 171 ? 7.996 18.609 0.484 1 98.25 171 TYR B CA 1
ATOM 4453 C C . TYR B 1 171 ? 9.086 18.75 1.541 1 98.25 171 TYR B C 1
ATOM 4455 O O . TYR B 1 171 ? 9.508 19.859 1.863 1 98.25 171 TYR B O 1
ATOM 4463 N N . GLU B 1 172 ? 9.445 17.609 2.076 1 98 172 GLU B N 1
ATOM 4464 C CA . GLU B 1 172 ? 10.516 17.609 3.076 1 98 172 GLU B CA 1
ATOM 4465 C C . GLU B 1 172 ? 11.875 17.344 2.436 1 98 172 GLU B C 1
ATOM 4467 O O . GLU B 1 172 ? 12.055 16.344 1.739 1 98 172 GLU B O 1
ATOM 4472 N N . GLY B 1 173 ? 12.758 18.219 2.652 1 94.56 173 GLY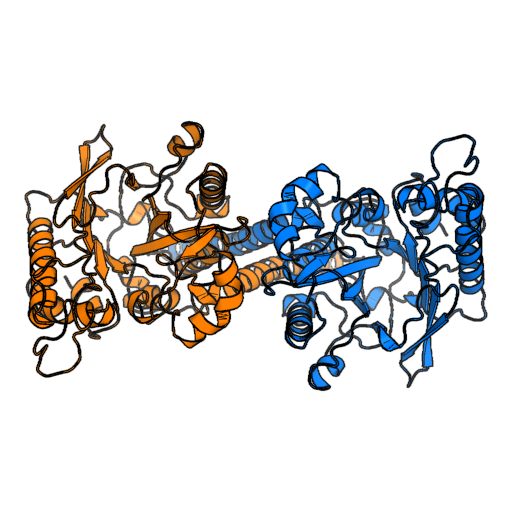 B N 1
ATOM 4473 C CA . GLY B 1 173 ? 14.125 18.016 2.191 1 94.56 173 GLY B CA 1
ATOM 4474 C C . GLY B 1 173 ? 15.008 17.328 3.215 1 94.56 173 GLY B C 1
ATOM 4475 O O . GLY B 1 173 ? 14.57 17.062 4.336 1 94.56 173 GLY B O 1
ATOM 4476 N N . SER B 1 174 ? 16.172 16.953 2.834 1 92.94 174 SER B N 1
ATOM 4477 C CA . SER B 1 174 ? 17.219 16.391 3.689 1 92.94 174 SER B CA 1
ATOM 4478 C C . SER B 1 174 ? 16.844 15.008 4.191 1 92.94 174 SER B C 1
ATOM 4480 O O . SER B 1 174 ? 17.359 14.547 5.207 1 92.94 174 SER B O 1
ATOM 4482 N N . THR B 1 175 ? 15.93 14.352 3.484 1 97 175 THR B N 1
ATOM 4483 C CA . THR B 1 175 ? 15.445 13.047 3.928 1 97 175 THR B CA 1
ATOM 4484 C C . THR B 1 175 ? 16.438 11.953 3.568 1 97 175 THR B C 1
ATOM 4486 O O . THR B 1 175 ? 16.531 10.93 4.254 1 97 175 THR B O 1
ATOM 4489 N N . ALA B 1 176 ? 17.125 12.117 2.504 1 96.12 176 ALA B N 1
ATOM 4490 C CA . ALA B 1 176 ? 18.125 11.18 2.012 1 96.12 176 ALA B CA 1
ATOM 4491 C C . ALA B 1 176 ? 19.297 11.914 1.346 1 96.12 176 ALA B C 1
ATOM 4493 O O . ALA B 1 176 ? 19.141 13.07 0.927 1 96.12 176 ALA B O 1
ATOM 4494 N N . ARG B 1 177 ? 20.391 11.219 1.2 1 94.62 177 ARG B N 1
ATOM 4495 C CA . ARG B 1 177 ? 21.609 11.812 0.66 1 94.62 177 ARG B CA 1
ATOM 4496 C C . ARG B 1 177 ? 21.359 12.414 -0.717 1 94.62 177 ARG B C 1
ATOM 4498 O O . ARG B 1 177 ? 21.844 13.508 -1.021 1 94.62 177 ARG B O 1
ATOM 4505 N N . HIS B 1 178 ? 20.531 11.82 -1.527 1 90.88 178 HIS B N 1
ATOM 4506 C CA . HIS B 1 178 ? 20.344 12.281 -2.896 1 90.88 178 HIS B CA 1
ATOM 4507 C C . HIS B 1 178 ? 18.891 12.641 -3.16 1 90.88 178 HIS B C 1
ATOM 4509 O O . HIS B 1 178 ? 18.453 12.672 -4.312 1 90.88 178 HIS B O 1
ATOM 4515 N N . ALA B 1 179 ? 18.156 12.859 -2.068 1 94.06 179 ALA B N 1
ATOM 4516 C CA . ALA B 1 179 ? 16.75 13.195 -2.234 1 94.06 179 ALA B CA 1
ATOM 4517 C C . ALA B 1 179 ? 16.594 14.578 -2.875 1 94.06 179 ALA B C 1
ATOM 4519 O O . ALA B 1 179 ? 17.344 15.5 -2.561 1 94.06 179 ALA B O 1
ATOM 4520 N N . GLN B 1 180 ? 15.695 14.695 -3.844 1 94.75 180 GLN B N 1
ATOM 4521 C CA . GLN B 1 180 ? 15.359 15.945 -4.52 1 94.75 180 GLN B CA 1
ATOM 4522 C C . GLN B 1 180 ? 13.867 16.016 -4.836 1 94.75 180 GLN B C 1
ATOM 4524 O O . GLN B 1 180 ? 13.227 14.984 -5.055 1 94.75 180 GLN B O 1
ATOM 4529 N N . ASN B 1 181 ? 13.398 17.219 -4.738 1 97.44 181 ASN B N 1
ATOM 4530 C CA . ASN B 1 181 ? 12.039 17.438 -5.23 1 97.44 181 ASN B CA 1
ATOM 4531 C C . ASN B 1 181 ? 11.984 17.438 -6.754 1 97.44 181 ASN B C 1
ATOM 4533 O O . ASN B 1 181 ? 11.617 18.438 -7.371 1 97.44 181 ASN B O 1
ATOM 4537 N N . ASN B 1 182 ? 12.281 16.266 -7.398 1 97.38 182 ASN B N 1
ATOM 4538 C CA . ASN B 1 182 ? 12.383 16.141 -8.844 1 97.38 182 ASN B CA 1
ATOM 4539 C C . ASN B 1 182 ? 11.016 15.891 -9.484 1 97.38 182 ASN B C 1
ATOM 4541 O O . ASN B 1 182 ? 9.992 15.914 -8.805 1 97.38 182 ASN B O 1
ATOM 4545 N N . ALA B 1 183 ? 10.977 15.758 -10.766 1 98.19 183 ALA B N 1
ATOM 4546 C CA . ALA B 1 183 ? 9.75 15.602 -11.531 1 98.19 183 ALA B CA 1
ATOM 4547 C C . ALA B 1 183 ? 8.945 14.391 -11.055 1 98.19 183 ALA B C 1
ATOM 4549 O O . ALA B 1 183 ? 7.719 14.438 -11 1 98.19 183 ALA B O 1
ATOM 4550 N N . ALA B 1 184 ? 9.656 13.32 -10.664 1 96.75 184 ALA B N 1
ATOM 4551 C CA . ALA B 1 184 ? 8.977 12.102 -10.219 1 96.75 184 ALA B CA 1
ATOM 4552 C C . ALA B 1 184 ? 8.211 12.344 -8.922 1 96.75 184 ALA B C 1
ATOM 4554 O O . ALA B 1 184 ? 7.066 11.914 -8.789 1 96.75 184 ALA B O 1
ATOM 4555 N N . VAL B 1 185 ? 8.852 13.016 -8.008 1 98.25 185 VAL B N 1
ATOM 4556 C CA . VAL B 1 185 ? 8.219 13.344 -6.738 1 98.25 185 VAL B CA 1
ATOM 4557 C C . VAL B 1 185 ? 6.992 14.227 -6.984 1 98.25 185 VAL B C 1
ATOM 4559 O O . VAL B 1 185 ? 5.914 13.953 -6.457 1 98.25 185 VAL B O 1
ATOM 4562 N N . GLN B 1 186 ? 7.168 15.273 -7.789 1 98.69 186 GLN B N 1
ATOM 4563 C CA . GLN B 1 186 ? 6.105 16.234 -8.055 1 98.69 186 GLN B CA 1
ATOM 4564 C C . GLN B 1 186 ? 4.938 15.586 -8.789 1 98.69 186 GLN B C 1
ATOM 4566 O O . GLN B 1 186 ? 3.775 15.867 -8.492 1 98.69 186 GLN B O 1
ATOM 4571 N N . LEU B 1 187 ? 5.262 14.727 -9.711 1 98.5 187 LEU B N 1
ATOM 4572 C CA . LEU B 1 187 ? 4.207 14.023 -10.43 1 98.5 187 LEU B CA 1
ATOM 4573 C C . LEU B 1 187 ? 3.428 13.109 -9.484 1 98.5 187 LEU B C 1
ATOM 4575 O O . LEU B 1 187 ? 2.199 13.039 -9.555 1 98.5 187 LEU B O 1
ATOM 4579 N N . SER B 1 188 ? 4.172 12.383 -8.641 1 98 188 SER B N 1
ATOM 4580 C CA . SER B 1 188 ? 3.518 11.523 -7.66 1 98 188 SER B CA 1
ATOM 4581 C C . SER B 1 188 ? 2.584 12.32 -6.754 1 98 188 SER B C 1
ATOM 4583 O O . SER B 1 188 ? 1.476 11.875 -6.449 1 98 188 SER B O 1
ATOM 4585 N N . LEU B 1 189 ? 3.031 13.445 -6.316 1 98.75 189 LEU B N 1
ATOM 4586 C CA . LEU B 1 189 ? 2.217 14.312 -5.473 1 98.75 189 LEU B CA 1
ATOM 4587 C C . LEU B 1 189 ? 0.97 14.781 -6.219 1 98.75 189 LEU B C 1
ATOM 4589 O O . LEU B 1 189 ? -0.138 14.727 -5.68 1 98.75 189 LEU B O 1
ATOM 4593 N N . TYR B 1 190 ? 1.144 15.219 -7.461 1 98.69 190 TYR B N 1
ATOM 4594 C CA . TYR B 1 190 ? 0.025 15.625 -8.305 1 98.69 190 TYR B CA 1
ATOM 4595 C C . TYR B 1 190 ? -0.994 14.5 -8.438 1 98.69 190 TYR B C 1
ATOM 4597 O O . TYR B 1 190 ? -2.199 14.719 -8.297 1 98.69 190 TYR B O 1
ATOM 4605 N N . GLU B 1 191 ? -0.523 13.336 -8.672 1 98 191 GLU B N 1
ATOM 4606 C CA . GLU B 1 191 ? -1.396 12.188 -8.898 1 98 191 GLU B CA 1
ATOM 4607 C C . GLU B 1 191 ? -2.201 11.859 -7.645 1 98 191 GLU B C 1
ATOM 4609 O O . GLU B 1 191 ? -3.396 11.562 -7.727 1 98 191 GLU B O 1
ATOM 4614 N N . VAL B 1 192 ? -1.585 11.906 -6.512 1 98.31 192 VAL B N 1
ATOM 4615 C CA . VAL B 1 192 ? -2.252 11.602 -5.25 1 98.31 192 VAL B CA 1
ATOM 4616 C C . VAL B 1 192 ? -3.354 12.625 -4.984 1 98.31 192 VAL B C 1
ATOM 4618 O O . VAL B 1 192 ? -4.41 12.289 -4.453 1 98.31 192 VAL B O 1
ATOM 4621 N N . LEU B 1 193 ? -3.152 13.844 -5.438 1 98.62 193 LEU B N 1
ATOM 4622 C CA . LEU B 1 193 ? -4.055 14.938 -5.102 1 98.62 193 LEU B CA 1
ATOM 4623 C C . LEU B 1 193 ? -5.117 15.117 -6.18 1 98.62 193 LEU B C 1
ATOM 4625 O O . LEU B 1 193 ? -5.957 16.016 -6.09 1 98.62 193 LEU B O 1
ATOM 4629 N N . THR B 1 194 ? -5.121 14.281 -7.23 1 97.94 194 THR B N 1
ATOM 4630 C CA . THR B 1 194 ? -6.094 14.445 -8.305 1 97.94 194 THR B CA 1
ATOM 4631 C C . THR B 1 194 ? -6.816 13.133 -8.586 1 97.94 194 THR B C 1
ATOM 4633 O O . THR B 1 194 ? -7.371 12.938 -9.672 1 97.94 194 THR B O 1
ATOM 4636 N N . THR B 1 195 ? -6.719 12.172 -7.703 1 97.44 195 THR B N 1
ATOM 4637 C CA . THR B 1 195 ? -7.523 10.961 -7.82 1 97.44 195 THR B CA 1
ATOM 4638 C C . THR B 1 195 ? -9.016 11.297 -7.758 1 97.44 195 THR B C 1
ATOM 4640 O O . THR B 1 195 ? -9.391 12.383 -7.324 1 97.44 195 THR B O 1
ATOM 4643 N N . PRO B 1 196 ? -9.891 10.359 -8.109 1 96 196 PRO B N 1
ATOM 4644 C CA . PRO B 1 196 ? -11.328 10.586 -7.941 1 96 196 PRO B CA 1
ATOM 4645 C C . PRO B 1 196 ? -11.719 10.859 -6.492 1 96 196 PRO B C 1
ATOM 4647 O O . PRO B 1 196 ? -12.562 11.727 -6.23 1 96 196 PRO B O 1
ATOM 4650 N N . ALA B 1 197 ? -11.094 10.172 -5.598 1 97.69 197 ALA B N 1
ATOM 4651 C CA . ALA B 1 197 ? -11.359 10.414 -4.184 1 97.69 197 ALA B CA 1
ATOM 4652 C C . ALA B 1 197 ? -10.938 11.828 -3.787 1 97.69 197 ALA B C 1
ATOM 4654 O O . ALA B 1 197 ? -11.695 12.539 -3.117 1 97.69 197 ALA B O 1
ATOM 4655 N N . ALA B 1 198 ? -9.727 12.219 -4.219 1 98.19 198 ALA B N 1
ATOM 4656 C CA . ALA B 1 198 ? -9.258 13.562 -3.902 1 98.19 198 ALA B CA 1
ATOM 4657 C C . ALA B 1 198 ? -10.211 14.625 -4.453 1 98.19 198 ALA B C 1
ATOM 4659 O O . ALA B 1 198 ? -10.539 15.594 -3.766 1 98.19 198 ALA B O 1
ATOM 4660 N N . HIS B 1 199 ? -10.68 14.414 -5.652 1 97.69 199 HIS B N 1
ATOM 4661 C CA . HIS B 1 199 ? -11.617 15.367 -6.254 1 97.69 199 HIS B CA 1
ATOM 4662 C C . HIS B 1 199 ? -12.891 15.484 -5.426 1 97.69 199 HIS B C 1
ATOM 4664 O O . HIS B 1 199 ? -13.453 16.578 -5.305 1 97.69 199 HIS B O 1
ATOM 4670 N N . ALA B 1 200 ? -13.289 14.391 -4.871 1 97.88 200 ALA B N 1
ATOM 4671 C CA . ALA B 1 200 ? -14.531 14.359 -4.105 1 97.88 200 ALA B CA 1
ATOM 4672 C C . ALA B 1 200 ? -14.352 15.008 -2.736 1 97.88 200 ALA B C 1
ATOM 4674 O O . ALA B 1 200 ? -15.281 15.617 -2.201 1 97.88 200 ALA B O 1
ATOM 4675 N N . TYR B 1 201 ? -13.125 15.023 -2.172 1 98.62 201 TYR B N 1
ATOM 4676 C CA . TYR B 1 201 ? -12.992 15.367 -0.76 1 98.62 201 TYR B CA 1
ATOM 4677 C C . TYR B 1 201 ? -12.172 16.641 -0.581 1 98.62 201 TYR B C 1
ATOM 4679 O O . TYR B 1 201 ? -12.023 17.141 0.538 1 98.62 201 TYR B O 1
ATOM 4687 N N . PHE B 1 202 ? -11.648 17.172 -1.64 1 98.75 202 PHE B N 1
ATOM 4688 C CA . PHE B 1 202 ? -10.977 18.469 -1.573 1 98.75 202 PHE B CA 1
ATOM 4689 C C . PHE B 1 202 ? -11.859 19.562 -2.146 1 98.75 202 PHE B C 1
ATOM 4691 O O . PHE B 1 202 ? -12.547 19.359 -3.152 1 98.75 202 PHE B O 1
ATOM 4698 N N . VAL B 1 203 ? -11.859 20.688 -1.464 1 98.75 203 VAL B N 1
ATOM 4699 C CA . VAL B 1 203 ? -12.438 21.875 -2.082 1 98.75 203 VAL B CA 1
ATOM 4700 C C . VAL B 1 203 ? -11.719 22.172 -3.391 1 98.75 203 VAL B C 1
ATOM 4702 O O . VAL B 1 203 ? -10.484 22.203 -3.434 1 98.75 203 VAL B O 1
ATOM 4705 N N . GLN B 1 204 ? -12.445 22.359 -4.445 1 97.81 204 GLN B N 1
ATOM 4706 C CA . GLN B 1 204 ? -11.836 22.484 -5.766 1 97.81 204 GLN B CA 1
ATOM 4707 C C . GLN B 1 204 ? -11.523 23.938 -6.105 1 97.81 204 GLN B C 1
ATOM 4709 O O . GLN B 1 204 ? -10.898 24.219 -7.133 1 97.81 204 GLN B O 1
ATOM 4714 N N . LYS B 1 205 ? -11.797 24.828 -5.211 1 96.06 205 LYS B N 1
ATOM 4715 C CA . LYS B 1 205 ? -11.484 26.234 -5.41 1 96.06 205 LYS B CA 1
ATOM 4716 C C . LYS B 1 205 ? -9.977 26.469 -5.406 1 96.06 205 LYS B C 1
ATOM 4718 O O . LYS B 1 205 ? -9.25 25.859 -4.621 1 96.06 205 LYS B O 1
ATOM 4723 N N . LYS B 1 206 ? -9.578 27.391 -6.266 1 96.31 206 LYS B N 1
ATOM 4724 C CA . LYS B 1 206 ? -8.156 27.688 -6.406 1 96.31 206 LYS B CA 1
ATOM 4725 C C . LYS B 1 206 ? -7.828 29.078 -5.871 1 96.31 206 LYS B C 1
ATOM 4727 O O . LYS B 1 206 ? -8.492 30.062 -6.227 1 96.31 206 LYS B O 1
ATOM 4732 N N . ASP B 1 207 ? -6.898 29.109 -4.977 1 97.31 207 ASP B N 1
ATOM 4733 C CA . ASP B 1 207 ? -6.242 30.328 -4.484 1 97.31 207 ASP B CA 1
ATOM 4734 C C . ASP B 1 207 ? -7.258 31.281 -3.879 1 97.31 207 ASP B C 1
ATOM 4736 O O . ASP B 1 207 ? -7.168 32.5 -4.086 1 97.31 207 ASP B O 1
ATOM 4740 N N . GLU B 1 208 ? -8.18 30.734 -3.238 1 97.25 208 GLU B N 1
ATOM 4741 C CA . GLU B 1 208 ? -9.172 31.531 -2.525 1 97.25 208 GLU B CA 1
ATOM 4742 C C . GLU B 1 208 ? -9.867 30.719 -1.44 1 97.25 208 GLU B C 1
ATOM 4744 O O . GLU B 1 208 ? -10.164 29.531 -1.643 1 97.25 208 GLU B O 1
ATOM 4749 N N . LEU B 1 209 ? -10.055 31.359 -0.335 1 97.94 209 LEU B N 1
ATOM 4750 C CA . LEU B 1 209 ? -10.844 30.75 0.733 1 97.94 209 LEU B CA 1
ATOM 4751 C C . LEU B 1 209 ? -12.281 31.25 0.695 1 97.94 209 LEU B C 1
ATOM 4753 O O . LEU B 1 209 ? -12.523 32.469 0.585 1 97.94 209 LEU B O 1
ATOM 4757 N N . GLY B 1 210 ? -13.242 30.406 0.734 1 97.69 210 GLY B N 1
ATOM 4758 C CA . GLY B 1 210 ? -14.648 30.766 0.771 1 97.69 210 GLY B CA 1
ATOM 4759 C C . GLY B 1 210 ? -15.25 30.672 2.162 1 97.69 210 GLY B C 1
ATOM 4760 O O . GLY B 1 210 ? -14.664 31.172 3.127 1 97.69 210 GLY B O 1
ATOM 4761 N N . THR B 1 211 ? -16.422 30.141 2.18 1 98.69 211 THR B N 1
ATOM 4762 C CA . THR B 1 211 ? -17.172 30.031 3.43 1 98.69 211 THR B CA 1
ATOM 4763 C C . THR B 1 211 ? -17.062 28.625 4.012 1 98.69 211 THR B C 1
ATOM 4765 O O . THR B 1 211 ? -16.656 27.688 3.318 1 98.69 211 THR B O 1
ATOM 4768 N N . LEU B 1 212 ? -17.344 28.562 5.309 1 98.81 212 LEU B N 1
ATOM 4769 C CA . LEU B 1 212 ? -17.406 27.266 5.957 1 98.81 212 LEU B CA 1
ATOM 4770 C C . LEU B 1 212 ? -18.391 26.344 5.254 1 98.81 212 LEU B C 1
ATOM 4772 O O . LEU B 1 212 ? -18.109 25.156 5.059 1 98.81 212 LEU B O 1
ATOM 4776 N N . GLY B 1 213 ? -19.516 26.859 4.855 1 98.75 213 GLY B N 1
ATOM 4777 C CA . GLY B 1 213 ? -20.516 26.078 4.156 1 98.75 213 GLY B CA 1
ATOM 4778 C C . GLY B 1 213 ? -19.984 25.438 2.887 1 98.75 213 GLY B C 1
ATOM 4779 O O . GLY B 1 213 ? -20.297 24.281 2.598 1 98.75 213 GLY B O 1
ATOM 4780 N N . GLU B 1 214 ? -19.203 26.156 2.16 1 98.38 214 GLU B N 1
ATOM 4781 C CA . GLU B 1 214 ? -18.625 25.656 0.909 1 98.38 214 GLU B CA 1
ATOM 4782 C C . GLU B 1 214 ? -17.609 24.547 1.166 1 98.38 214 GLU B C 1
ATOM 4784 O O . GLU B 1 214 ? -17.375 23.703 0.302 1 98.38 214 GLU B O 1
ATOM 4789 N N . ALA B 1 215 ? -17.078 24.578 2.387 1 98.81 215 ALA B N 1
ATOM 4790 C CA . ALA B 1 215 ? -15.93 23.703 2.65 1 98.81 215 ALA B CA 1
ATOM 4791 C C . ALA B 1 215 ? -16.344 22.5 3.494 1 98.81 215 ALA B C 1
ATOM 4793 O O . ALA B 1 215 ? -15.555 21.562 3.689 1 98.81 215 ALA B O 1
ATOM 4794 N N . ARG B 1 216 ? -17.625 22.469 4.043 1 98.75 216 ARG B N 1
ATOM 4795 C CA . ARG B 1 216 ? -18.031 21.375 4.914 1 98.75 216 ARG B CA 1
ATOM 4796 C C . ARG B 1 216 ? -17.875 20.031 4.215 1 98.75 216 ARG B C 1
ATOM 4798 O O . ARG B 1 216 ? -18.219 19.891 3.039 1 98.75 216 ARG B O 1
ATOM 4805 N N . GLY B 1 217 ? -17.266 19.094 4.91 1 98.56 217 GLY B N 1
ATOM 4806 C CA . GLY B 1 217 ? -17.094 17.734 4.398 1 98.56 217 GLY B CA 1
ATOM 4807 C C . GLY B 1 217 ? -15.898 17.609 3.471 1 98.56 217 GLY B C 1
ATOM 4808 O O . GLY B 1 217 ? -15.695 16.547 2.867 1 98.56 217 GLY B O 1
ATOM 4809 N N . LYS B 1 218 ? -15.078 18.688 3.391 1 98.81 218 LYS B N 1
ATOM 4810 C CA . LYS B 1 218 ? -13.969 18.656 2.439 1 98.81 218 LYS B CA 1
ATOM 4811 C C . LYS B 1 218 ? -12.695 19.219 3.066 1 98.81 218 LYS B C 1
ATOM 4813 O O . LYS B 1 218 ? -12.734 19.781 4.156 1 98.81 218 LYS B O 1
ATOM 4818 N N . ILE B 1 219 ? -11.656 18.984 2.352 1 98.94 219 ILE B N 1
ATOM 4819 C CA . ILE B 1 219 ? -10.336 19.438 2.77 1 98.94 219 ILE B CA 1
ATOM 4820 C C . ILE B 1 219 ? -9.938 20.688 1.98 1 98.94 219 ILE B C 1
ATOM 4822 O O . ILE B 1 219 ? -10.156 20.75 0.769 1 98.94 219 ILE B O 1
ATOM 4826 N N . ILE B 1 220 ? -9.484 21.656 2.666 1 98.94 220 ILE B N 1
ATOM 4827 C CA . ILE B 1 220 ? -8.82 22.781 2.037 1 98.94 220 ILE B CA 1
ATOM 4828 C C . ILE B 1 220 ? -7.32 22.531 1.955 1 98.94 220 ILE B C 1
ATOM 4830 O O . ILE B 1 220 ? -6.652 22.375 2.98 1 98.94 220 ILE B O 1
ATOM 4834 N N . LEU B 1 221 ? -6.809 22.484 0.723 1 98.88 221 LEU B N 1
ATOM 4835 C CA . LEU B 1 221 ? -5.402 22.172 0.483 1 98.88 221 LEU B CA 1
ATOM 4836 C C . LEU B 1 221 ? -4.555 23.438 0.554 1 98.88 221 LEU B C 1
ATOM 4838 O O . LEU B 1 221 ? -4.848 24.438 -0.122 1 98.88 221 LEU B O 1
ATOM 4842 N N . MET B 1 222 ? -3.611 23.453 1.425 1 98.81 222 MET B N 1
ATOM 4843 C CA . MET B 1 222 ? -2.557 24.469 1.459 1 98.81 222 MET B CA 1
ATOM 4844 C C . MET B 1 222 ? -1.242 23.906 0.936 1 98.81 222 MET B C 1
ATOM 4846 O O . MET B 1 222 ? -0.636 23.031 1.572 1 98.81 222 MET B O 1
ATOM 4850 N N . ARG B 1 223 ? -0.853 24.422 -0.201 1 98.69 223 ARG B N 1
ATOM 4851 C CA . ARG B 1 223 ? 0.279 23.859 -0.93 1 98.69 223 ARG B CA 1
ATOM 4852 C C . ARG B 1 223 ? 1.576 24.578 -0.563 1 98.69 223 ARG B C 1
ATOM 4854 O O . ARG B 1 223 ? 1.883 25.641 -1.11 1 98.69 223 ARG B O 1
ATOM 4861 N N . ARG B 1 224 ? 2.32 23.984 0.282 1 98.56 224 ARG B N 1
ATOM 4862 C CA . ARG B 1 224 ? 3.684 24.453 0.508 1 98.56 224 ARG B CA 1
ATOM 4863 C C . ARG B 1 224 ? 4.684 23.656 -0.324 1 98.56 224 ARG B C 1
ATOM 4865 O O . ARG B 1 224 ? 5.68 23.156 0.202 1 98.56 224 ARG B O 1
ATOM 4872 N N . PHE B 1 225 ? 4.363 23.5 -1.565 1 98.44 225 PHE B N 1
ATOM 4873 C CA . PHE B 1 225 ? 5.172 22.828 -2.584 1 98.44 225 PHE B CA 1
ATOM 4874 C C . PHE B 1 225 ? 4.93 23.453 -3.955 1 98.44 225 PHE B C 1
ATOM 4876 O O . PHE B 1 225 ? 3.906 24.109 -4.176 1 98.44 225 PHE B O 1
ATOM 4883 N N . ASP B 1 226 ? 5.895 23.312 -4.797 1 98 226 ASP B N 1
ATOM 4884 C CA . ASP B 1 226 ? 5.789 23.672 -6.207 1 98 226 ASP B CA 1
ATOM 4885 C C . ASP B 1 226 ? 5.773 22.438 -7.09 1 98 226 ASP B C 1
ATOM 4887 O O . ASP B 1 226 ? 6.195 21.359 -6.668 1 98 226 ASP B O 1
ATOM 4891 N N . LEU B 1 227 ? 5.176 22.562 -8.25 1 98.38 227 LEU B N 1
ATOM 4892 C CA . LEU B 1 227 ? 5.289 21.562 -9.312 1 98.38 227 LEU B CA 1
ATOM 4893 C C . LEU B 1 227 ? 6.07 22.109 -10.5 1 98.38 227 LEU B C 1
ATOM 4895 O O . LEU B 1 227 ? 5.629 21.984 -11.641 1 98.38 227 LEU B O 1
ATOM 4899 N N . ASP B 1 228 ? 7.188 22.734 -10.172 1 98 228 ASP B N 1
ATOM 4900 C CA . ASP B 1 228 ? 7.914 23.531 -11.148 1 98 228 ASP B CA 1
ATOM 4901 C C . ASP B 1 228 ? 8.844 22.672 -11.992 1 98 228 ASP B C 1
ATOM 4903 O O . ASP B 1 228 ? 9.5 23.156 -12.914 1 98 228 ASP B O 1
ATOM 4907 N N . GLN B 1 229 ? 8.984 21.375 -11.695 1 98.19 229 GLN B N 1
ATOM 4908 C CA . GLN B 1 229 ? 9.727 20.438 -12.531 1 98.19 229 GLN B CA 1
ATOM 4909 C C . GLN B 1 229 ? 8.805 19.766 -13.547 1 98.19 229 GLN B C 1
ATOM 4911 O O . GLN B 1 229 ? 9.219 18.859 -14.266 1 98.19 229 GLN B O 1
ATOM 4916 N N . LEU B 1 230 ? 7.5 20.172 -13.547 1 98.5 230 LEU B N 1
ATOM 4917 C CA . LEU B 1 230 ? 6.48 19.688 -14.477 1 98.5 230 LEU B CA 1
ATOM 4918 C C . LEU B 1 230 ? 5.945 20.828 -15.336 1 98.5 230 LEU B C 1
ATOM 4920 O O . LEU B 1 230 ? 6.141 22 -15.008 1 98.5 230 LEU B O 1
ATOM 4924 N N . PRO B 1 231 ? 5.227 20.5 -16.484 1 98.19 231 PRO B N 1
ATOM 4925 C CA . PRO B 1 231 ? 4.547 21.547 -17.234 1 98.19 231 PRO B CA 1
ATOM 4926 C C . PRO B 1 231 ? 3.59 22.375 -16.375 1 98.19 231 PRO B C 1
ATOM 4928 O O . PRO B 1 231 ? 2.988 21.844 -15.438 1 98.19 231 PRO B O 1
ATOM 4931 N N . ARG B 1 232 ? 3.4 23.594 -16.719 1 96.62 232 ARG B N 1
ATOM 4932 C CA . ARG B 1 232 ? 2.674 24.578 -15.93 1 96.62 232 ARG B CA 1
ATOM 4933 C C . ARG B 1 232 ? 1.24 24.125 -15.672 1 96.62 232 ARG B C 1
ATOM 4935 O O . ARG B 1 232 ? 0.652 24.469 -14.641 1 96.62 232 ARG B O 1
ATOM 4942 N N . TRP B 1 233 ? 0.725 23.375 -16.562 1 96.38 233 TRP B N 1
ATOM 4943 C CA . TRP B 1 233 ? -0.672 22.969 -16.453 1 96.38 233 TRP B CA 1
ATOM 4944 C C . TRP B 1 233 ? -0.904 22.156 -15.18 1 96.38 233 TRP B C 1
ATOM 4946 O O . TRP B 1 233 ? -1.996 22.188 -14.609 1 96.38 233 TRP B O 1
ATOM 4956 N N . TYR B 1 234 ? 0.143 21.406 -14.672 1 97.25 234 TYR B N 1
ATOM 4957 C CA . TYR B 1 234 ? 0.008 20.656 -13.438 1 97.25 234 TYR B CA 1
ATOM 4958 C C . TYR B 1 234 ? -0.29 21.578 -12.258 1 97.25 234 TYR B C 1
ATOM 4960 O O . TYR B 1 234 ? -1.18 21.297 -11.453 1 97.25 234 TYR B O 1
ATOM 4968 N N . THR B 1 235 ? 0.448 22.703 -12.188 1 96.31 235 THR B N 1
ATOM 4969 C CA . THR B 1 235 ? 0.217 23.688 -11.133 1 96.31 235 THR B CA 1
ATOM 4970 C C . THR B 1 235 ? -1.153 24.344 -11.297 1 96.31 235 THR B C 1
ATOM 4972 O O . THR B 1 235 ? -1.88 24.516 -10.32 1 96.31 235 THR B O 1
ATOM 4975 N N . GLU B 1 236 ? -1.531 24.594 -12.492 1 95.31 236 GLU B N 1
ATOM 4976 C CA . GLU B 1 236 ? -2.76 25.328 -12.789 1 95.31 236 GLU B CA 1
ATOM 4977 C C . GLU B 1 236 ? -3.992 24.484 -12.5 1 95.31 236 GLU B C 1
ATOM 4979 O O . GLU B 1 236 ? -5.066 25.016 -12.211 1 95.31 236 GLU B O 1
ATOM 4984 N N . ASN B 1 237 ? -3.811 23.172 -12.508 1 96.06 237 ASN B N 1
ATOM 4985 C CA . ASN B 1 237 ? -4.965 22.297 -12.375 1 96.06 237 ASN B CA 1
ATOM 4986 C C . ASN B 1 237 ? -5.074 21.719 -10.961 1 96.06 237 ASN B C 1
ATOM 4988 O O . ASN B 1 237 ? -5.898 20.844 -10.711 1 96.06 237 ASN B O 1
ATOM 4992 N N . LEU B 1 238 ? -4.312 22.172 -10.055 1 97.56 238 LEU B N 1
ATOM 4993 C CA . LEU B 1 238 ? -4.418 21.75 -8.664 1 97.56 238 LEU B CA 1
ATOM 4994 C C . LEU B 1 238 ? -5.195 22.766 -7.84 1 97.56 238 LEU B C 1
ATOM 4996 O O . LEU B 1 238 ? -4.953 23.969 -7.945 1 97.56 238 LEU B O 1
ATOM 5000 N N . PRO B 1 239 ? -6.203 22.328 -7.074 1 97.94 239 PRO B N 1
ATOM 5001 C CA . PRO B 1 239 ? -6.918 23.266 -6.199 1 97.94 239 PRO B CA 1
ATOM 5002 C C . PRO B 1 239 ? -6.094 23.688 -4.984 1 97.94 239 PRO B C 1
ATOM 5004 O O . PRO B 1 239 ? -4.941 23.266 -4.844 1 97.94 239 PRO B O 1
ATOM 5007 N N . GLY B 1 240 ? -6.711 24.531 -4.16 1 98.44 240 GLY B N 1
ATOM 5008 C CA . GLY B 1 240 ? -6.094 24.922 -2.898 1 98.44 240 GLY B CA 1
ATOM 5009 C C . GLY B 1 240 ? -5.328 26.219 -2.982 1 98.44 240 GLY B C 1
ATOM 5010 O O . GLY B 1 240 ? -5.426 26.938 -3.98 1 98.44 240 GLY B O 1
ATOM 5011 N N . LEU B 1 241 ? -4.695 26.547 -1.903 1 98.69 241 LEU B N 1
ATOM 5012 C CA . LEU B 1 241 ? -3.898 27.766 -1.766 1 98.69 241 LEU B CA 1
ATOM 5013 C C . LEU B 1 241 ? -2.422 27.469 -2.016 1 98.69 241 LEU B C 1
ATOM 5015 O O . LEU B 1 241 ? -1.85 26.562 -1.405 1 98.69 241 LEU B O 1
ATOM 5019 N N . HIS B 1 242 ? -1.854 28.266 -2.902 1 98.12 242 HIS B N 1
ATOM 5020 C CA . HIS B 1 242 ? -0.462 28.016 -3.264 1 98.12 242 HIS B CA 1
ATOM 5021 C C . HIS B 1 242 ? 0.48 28.922 -2.479 1 98.12 242 HIS B C 1
ATOM 5023 O O . HIS B 1 242 ? 0.447 30.141 -2.635 1 98.12 242 HIS B O 1
ATOM 5029 N N . PHE B 1 243 ? 1.221 28.297 -1.621 1 98.31 243 PHE B N 1
ATOM 5030 C CA . PHE B 1 243 ? 2.287 28.953 -0.87 1 98.31 243 PHE B CA 1
ATOM 5031 C C . PHE B 1 243 ? 3.65 28.406 -1.278 1 98.31 243 PHE B C 1
ATOM 5033 O O . PHE B 1 243 ? 4.188 27.516 -0.622 1 98.31 243 PHE B O 1
ATOM 5040 N N . SER B 1 244 ? 4.242 29 -2.26 1 97.5 244 SER B N 1
ATOM 5041 C CA . SER B 1 244 ? 5.484 28.5 -2.842 1 97.5 244 SER B CA 1
ATOM 5042 C C . SER B 1 244 ? 6.617 28.516 -1.821 1 97.5 244 SER B C 1
ATOM 5044 O O . SER B 1 244 ? 6.855 29.531 -1.163 1 97.5 244 SER B O 1
ATOM 5046 N N . PRO B 1 245 ? 7.344 27.375 -1.823 1 97 245 PRO B N 1
ATOM 5047 C CA . PRO B 1 245 ? 8.508 27.359 -0.938 1 97 245 PRO B CA 1
ATOM 5048 C C . PRO B 1 245 ? 9.555 28.406 -1.316 1 97 245 PRO B C 1
ATOM 5050 O O . PRO B 1 245 ? 10.305 28.859 -0.457 1 97 245 PRO B O 1
ATOM 5053 N N . ASN B 1 246 ? 9.594 28.812 -2.531 1 95.94 246 ASN B N 1
ATOM 5054 C CA . ASN B 1 246 ? 10.562 29.797 -3 1 95.94 246 ASN B CA 1
ATOM 5055 C C . ASN B 1 246 ? 10.273 31.188 -2.449 1 95.94 246 ASN B C 1
ATOM 5057 O O . ASN B 1 246 ? 11.148 32.062 -2.434 1 95.94 246 ASN B O 1
ATOM 5061 N N . LEU B 1 247 ? 9.07 31.406 -2.002 1 97.5 247 LEU B N 1
ATOM 5062 C CA . LEU B 1 247 ? 8.672 32.719 -1.472 1 97.5 247 LEU B CA 1
ATOM 5063 C C . LEU B 1 247 ? 8.562 32.656 0.049 1 97.5 247 LEU B C 1
ATOM 5065 O O . LEU B 1 247 ? 8.445 33.719 0.696 1 97.5 247 LEU B O 1
ATOM 5069 N N . TRP B 1 248 ? 8.578 31.438 0.591 1 98.19 248 TRP B N 1
ATOM 5070 C CA . TRP B 1 248 ? 8.461 31.266 2.035 1 98.19 248 TRP B CA 1
ATOM 5071 C C . TRP B 1 248 ? 9.719 31.766 2.746 1 98.19 248 TRP B C 1
ATOM 5073 O O . TRP B 1 248 ? 10.828 31.328 2.439 1 98.19 248 TRP B O 1
ATOM 5083 N N . ILE B 1 249 ? 9.562 32.656 3.684 1 97.94 249 ILE B N 1
ATOM 5084 C CA . ILE B 1 249 ? 10.719 33.219 4.387 1 97.94 249 ILE B CA 1
ATOM 5085 C C . ILE B 1 249 ? 11.141 32.25 5.504 1 97.94 249 ILE B C 1
ATOM 5087 O O . ILE B 1 249 ? 10.375 32 6.434 1 97.94 249 ILE B O 1
ATOM 5091 N N . ASP B 1 250 ? 12.375 31.828 5.379 1 96.44 250 ASP B N 1
ATOM 5092 C CA . ASP B 1 250 ? 12.922 30.891 6.359 1 96.44 250 ASP B CA 1
ATOM 5093 C C . ASP B 1 250 ? 13.039 31.531 7.734 1 96.44 250 ASP B C 1
ATOM 5095 O O . ASP B 1 250 ? 13.617 32.625 7.871 1 96.44 250 ASP B O 1
ATOM 5099 N N . ASN B 1 2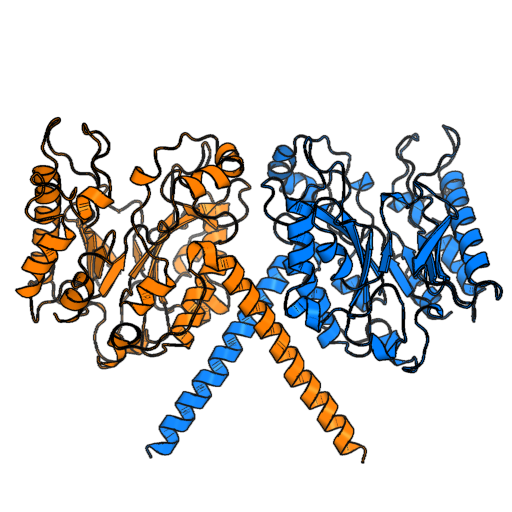51 ? 12.438 30.891 8.727 1 97.94 251 ASN B N 1
ATOM 5100 C CA . ASN B 1 251 ? 12.484 31.312 10.125 1 97.94 251 ASN B CA 1
ATOM 5101 C C . ASN B 1 251 ? 11.922 32.719 10.305 1 97.94 251 ASN B C 1
ATOM 5103 O O . ASN B 1 251 ? 12.43 33.5 11.117 1 97.94 251 ASN B O 1
ATOM 5107 N N . GLY B 1 252 ? 10.875 33.062 9.562 1 98.12 252 GLY B N 1
ATOM 5108 C CA . GLY B 1 252 ? 10.289 34.375 9.602 1 98.12 252 GLY B CA 1
ATOM 5109 C C . GLY B 1 252 ? 9.305 34.562 10.742 1 98.12 252 GLY B C 1
ATOM 5110 O O . GLY B 1 252 ? 8.383 33.781 10.914 1 98.12 252 GLY B O 1
ATOM 5111 N N . ALA B 1 253 ? 9.484 35.656 11.484 1 98 253 ALA B N 1
ATOM 5112 C CA . ALA B 1 253 ? 8.602 35.969 12.617 1 98 253 ALA B CA 1
ATOM 5113 C C . ALA B 1 253 ? 7.34 36.688 12.156 1 98 253 ALA B C 1
ATOM 5115 O O . ALA B 1 253 ? 6.355 36.75 12.898 1 98 253 ALA B O 1
ATOM 5116 N N . ASP B 1 254 ? 7.371 37.281 11.047 1 98.38 254 ASP B N 1
ATOM 5117 C CA . ASP B 1 254 ? 6.262 38 10.438 1 98.38 254 ASP B CA 1
ATOM 5118 C C . ASP B 1 254 ? 6.531 38.281 8.961 1 98.38 254 ASP B C 1
ATOM 5120 O O . ASP B 1 254 ? 7.402 39.094 8.625 1 98.38 254 ASP B O 1
ATOM 5124 N N . PHE B 1 255 ? 5.824 37.625 8.094 1 98.5 255 PHE B N 1
ATOM 5125 C CA . PHE B 1 255 ? 5.949 37.875 6.664 1 98.5 255 PHE B CA 1
ATOM 5126 C C . PHE B 1 255 ? 4.617 37.625 5.957 1 98.5 255 PHE B C 1
ATOM 5128 O O . PHE B 1 255 ? 3.668 37.125 6.562 1 98.5 255 PHE B O 1
ATOM 5135 N N . THR B 1 256 ? 4.562 38.125 4.727 1 98.38 256 THR B N 1
ATOM 5136 C CA . THR B 1 256 ? 3.309 38.062 3.982 1 98.38 256 THR B CA 1
ATOM 5137 C C . THR B 1 256 ? 3.502 37.375 2.637 1 98.38 256 THR B C 1
ATOM 5139 O O . THR B 1 256 ? 4.516 37.594 1.968 1 98.38 256 THR B O 1
ATOM 5142 N N . LEU B 1 257 ? 2.613 36.5 2.285 1 98.5 257 LEU B N 1
ATOM 5143 C CA . LEU B 1 257 ? 2.535 35.906 0.959 1 98.5 257 LEU B CA 1
ATOM 5144 C C . LEU B 1 257 ? 1.207 36.25 0.289 1 98.5 257 LEU B C 1
ATOM 5146 O O . LEU B 1 257 ? 0.159 36.219 0.939 1 98.5 257 LEU B O 1
ATOM 5150 N N . VAL B 1 258 ? 1.266 36.562 -0.975 1 97.56 258 VAL B N 1
ATOM 5151 C CA . VAL B 1 258 ? 0.064 36.781 -1.778 1 97.56 258 VAL B CA 1
ATOM 5152 C C . VAL B 1 258 ? -0.305 35.469 -2.49 1 97.56 258 VAL B C 1
ATOM 5154 O O . VAL B 1 258 ? 0.458 34.969 -3.322 1 97.56 258 VAL B O 1
ATOM 5157 N N . TYR B 1 259 ? -1.472 34.906 -2.152 1 96.75 259 TYR B N 1
ATOM 5158 C CA . TYR B 1 259 ? -1.831 33.625 -2.756 1 96.75 259 TYR B CA 1
ATOM 5159 C C . TYR B 1 259 ? -2.881 33.812 -3.844 1 96.75 259 TYR B C 1
ATOM 5161 O O . TYR B 1 259 ? -3.264 32.875 -4.516 1 96.75 259 TYR B O 1
ATOM 5169 N N . ASN B 1 260 ? -3.365 35 -4.051 1 97.19 260 ASN B N 1
ATOM 5170 C CA . ASN B 1 260 ? -4.195 35.406 -5.172 1 97.19 260 ASN B CA 1
ATOM 5171 C C . ASN B 1 260 ? -3.871 36.844 -5.609 1 97.19 260 ASN B C 1
ATOM 5173 O O . ASN B 1 260 ? -4.34 37.812 -4.996 1 97.19 260 ASN B O 1
ATOM 5177 N N . THR B 1 261 ? -3.182 36.969 -6.625 1 95.44 261 THR B N 1
ATOM 5178 C CA . THR B 1 261 ? -2.691 38.25 -7.066 1 95.44 261 THR B CA 1
ATOM 5179 C C . THR B 1 261 ? -3.832 39.125 -7.613 1 95.44 261 THR B C 1
ATOM 5181 O O . THR B 1 261 ? -3.891 40.312 -7.363 1 95.44 261 THR B O 1
ATOM 5184 N N . GLU B 1 262 ? -4.699 38.531 -8.312 1 96.12 262 GLU B N 1
ATOM 5185 C CA . GLU B 1 262 ? -5.801 39.25 -8.93 1 96.12 262 GLU B CA 1
ATOM 5186 C C . GLU B 1 262 ? -6.699 39.906 -7.879 1 96.12 262 GLU B C 1
ATOM 5188 O O . GLU B 1 262 ? -7.109 41.062 -8.023 1 96.12 262 GLU B O 1
ATOM 5193 N N . LYS B 1 263 ? -6.969 39.188 -6.824 1 96.25 263 LYS B N 1
ATOM 5194 C CA . LYS B 1 263 ? -7.871 39.688 -5.785 1 96.25 263 LYS B CA 1
ATOM 5195 C C . LYS B 1 263 ? -7.086 40.25 -4.605 1 96.25 263 LYS B C 1
ATOM 5197 O O . LYS B 1 263 ? -7.676 40.719 -3.623 1 96.25 263 LYS B O 1
ATOM 5202 N N . ASN B 1 264 ? -5.828 40.156 -4.672 1 96 264 ASN B N 1
ATOM 5203 C CA . ASN B 1 264 ? -4.914 40.625 -3.633 1 96 264 ASN B CA 1
ATOM 5204 C C . ASN B 1 264 ? -5.207 39.969 -2.291 1 96 264 ASN B C 1
ATOM 5206 O O . ASN B 1 264 ? -5.32 40.625 -1.27 1 96 264 ASN B O 1
ATOM 5210 N N . LEU B 1 265 ? -5.438 38.656 -2.365 1 97.44 265 LEU B N 1
ATOM 5211 C CA . LEU B 1 265 ? -5.605 37.875 -1.143 1 97.44 265 LEU B CA 1
ATOM 5212 C C . LEU B 1 265 ? -4.254 37.5 -0.55 1 97.44 265 LEU B C 1
ATOM 5214 O O . LEU B 1 265 ? -3.379 37 -1.262 1 97.44 265 LEU B O 1
ATOM 5218 N N . ARG B 1 266 ? -4.105 37.75 0.817 1 97.62 266 ARG B N 1
ATOM 5219 C CA . ARG B 1 266 ? -2.809 37.625 1.476 1 97.62 266 ARG B CA 1
ATOM 5220 C C . ARG B 1 266 ? -2.9 36.719 2.697 1 97.62 266 ARG B C 1
ATOM 5222 O O . ARG B 1 266 ? -3.949 36.625 3.34 1 97.62 266 ARG B O 1
ATOM 5229 N N . ALA B 1 267 ? -1.806 36.031 2.857 1 98.69 267 ALA B N 1
ATOM 5230 C CA . ALA B 1 267 ? -1.58 35.312 4.109 1 98.69 267 ALA B CA 1
ATOM 5231 C C . ALA B 1 267 ? -0.459 35.969 4.918 1 98.69 267 ALA B C 1
ATOM 5233 O O . ALA B 1 267 ? 0.638 36.188 4.402 1 98.69 267 ALA B O 1
ATOM 5234 N N . TYR B 1 268 ? -0.809 36.344 6.113 1 98.75 268 TYR B N 1
ATOM 5235 C CA . TYR B 1 268 ? 0.194 36.781 7.078 1 98.75 268 TYR B CA 1
ATOM 5236 C C . TYR B 1 268 ? 0.668 35.625 7.938 1 98.75 268 TYR B C 1
ATOM 5238 O O . TYR B 1 268 ? -0.144 34.906 8.547 1 98.75 268 TYR B O 1
ATOM 5246 N N . ILE B 1 269 ? 2.029 35.406 7.965 1 98.88 269 ILE B N 1
ATOM 5247 C CA . ILE B 1 269 ? 2.543 34.156 8.484 1 98.88 269 ILE B CA 1
ATOM 5248 C C . ILE B 1 269 ? 3.648 34.406 9.5 1 98.88 269 ILE B C 1
ATOM 5250 O O . ILE B 1 269 ? 4.48 35.312 9.305 1 98.88 269 ILE B O 1
ATOM 5254 N N . GLU B 1 270 ? 3.607 33.781 10.633 1 98.88 270 GLU B N 1
ATOM 5255 C CA . GLU B 1 270 ? 4.711 33.656 11.578 1 98.88 270 GLU B CA 1
ATOM 5256 C C . GLU B 1 270 ? 5.238 32.219 11.617 1 98.88 270 GLU B C 1
ATOM 5258 O O . GLU B 1 270 ? 4.496 31.297 11.922 1 98.88 270 GLU B O 1
ATOM 5263 N N . ASP B 1 271 ? 6.496 32 11.273 1 98.69 271 ASP B N 1
ATOM 5264 C CA . ASP B 1 271 ? 7.164 30.703 11.297 1 98.69 271 ASP B CA 1
ATOM 5265 C C . ASP B 1 271 ? 8.586 30.828 11.844 1 98.69 271 ASP B C 1
ATOM 5267 O O . ASP B 1 271 ? 9.539 30.391 11.203 1 98.69 271 ASP B O 1
ATOM 5271 N N . TYR B 1 272 ? 8.68 31.516 13 1 98.5 272 TYR B N 1
ATOM 5272 C CA . TYR B 1 272 ? 9.938 31.656 13.727 1 98.5 272 TYR B CA 1
ATOM 5273 C C . TYR B 1 272 ? 10.242 30.391 14.523 1 98.5 272 TYR B C 1
ATOM 5275 O O . TYR B 1 272 ? 10.031 30.344 15.734 1 98.5 272 TYR B O 1
ATOM 5283 N N . PHE B 1 273 ? 10.836 29.406 13.859 1 98 273 PHE B N 1
ATOM 5284 C CA . PHE B 1 273 ? 10.898 28.062 14.414 1 98 273 PHE B CA 1
ATOM 5285 C C . PHE B 1 273 ? 12.273 27.797 15.023 1 98 273 PHE B C 1
ATOM 5287 O O . PHE B 1 273 ? 12.43 26.875 15.836 1 98 273 PHE B O 1
ATOM 5294 N N . MET B 1 274 ? 13.273 28.469 14.594 1 96.88 274 MET B N 1
ATOM 5295 C CA . MET B 1 274 ? 14.617 28.344 15.148 1 96.88 274 MET B CA 1
ATOM 5296 C C . MET B 1 274 ? 14.969 29.547 16 1 96.88 274 MET B C 1
ATOM 5298 O O . MET B 1 274 ? 15.359 30.594 15.469 1 96.88 274 MET B O 1
ATOM 5302 N N . ILE B 1 275 ? 15.008 29.359 17.281 1 96.31 275 ILE B N 1
ATOM 5303 C CA . ILE B 1 275 ? 15.266 30.453 18.188 1 96.31 275 ILE B CA 1
ATOM 5304 C C . ILE B 1 275 ? 16.75 30.797 18.188 1 96.31 275 ILE B C 1
ATOM 5306 O O . ILE B 1 275 ? 17.594 29.906 18.281 1 96.31 275 ILE B O 1
ATOM 5310 N N . GLN B 1 276 ? 16.984 32.031 18.109 1 92.06 276 GLN B N 1
ATOM 5311 C CA . GLN B 1 276 ? 18.359 32.469 17.938 1 92.06 276 GLN B CA 1
ATOM 5312 C C . GLN B 1 276 ? 18.828 33.281 19.141 1 92.06 276 GLN B C 1
ATOM 5314 O O . GLN B 1 276 ? 19.406 34.344 18.984 1 92.06 276 GLN B O 1
ATOM 5319 N N . THR B 1 277 ? 18.547 32.812 20.266 1 92.44 277 THR B N 1
ATOM 5320 C CA . THR B 1 277 ? 19.109 33.438 21.469 1 92.44 277 THR B CA 1
ATOM 5321 C C . THR B 1 277 ? 20.625 33.219 21.531 1 92.44 277 THR B C 1
ATOM 5323 O O . THR B 1 277 ? 21.156 32.312 20.891 1 92.44 277 THR B O 1
ATOM 5326 N N . PRO B 1 278 ? 21.312 34.125 22.344 1 90.69 278 PRO B N 1
ATOM 5327 C CA . PRO B 1 278 ? 22.766 33.875 22.5 1 90.69 278 PRO B CA 1
ATOM 5328 C C . PRO B 1 278 ? 23.078 32.531 23.141 1 90.69 278 PRO B C 1
ATOM 5330 O O . PRO B 1 278 ? 22.281 32 23.922 1 90.69 278 PRO B O 1
ATOM 5333 N N . PHE B 1 279 ? 24.266 32.094 22.734 1 88.12 279 PHE B N 1
ATOM 5334 C CA . PHE B 1 279 ? 24.734 30.844 23.328 1 88.12 279 PHE B CA 1
ATOM 5335 C C . PHE B 1 279 ? 24.719 30.922 24.844 1 88.12 279 PHE B C 1
ATOM 5337 O O . PHE B 1 279 ? 25.109 31.953 25.422 1 88.12 279 PHE B O 1
ATOM 5344 N N . GLY B 1 280 ? 24.188 29.953 25.484 1 84.06 280 GLY B N 1
ATOM 5345 C CA . GLY B 1 280 ? 24.172 29.891 26.938 1 84.06 280 GLY B CA 1
ATOM 5346 C C . GLY B 1 280 ? 22.891 30.484 27.516 1 84.06 280 GLY B C 1
ATOM 5347 O O . GLY B 1 280 ? 22.703 30.453 28.734 1 84.06 280 GLY B O 1
ATOM 5348 N N . SER B 1 281 ? 22.016 30.922 26.641 1 91.81 281 SER B N 1
ATOM 5349 C CA . SER B 1 281 ? 20.734 31.422 27.141 1 91.81 281 SER B CA 1
ATOM 5350 C C . SER B 1 281 ? 19.938 30.328 27.828 1 91.81 281 SER B C 1
ATOM 5352 O O . SER B 1 281 ? 20.109 29.141 27.516 1 91.81 281 SER B O 1
ATOM 5354 N N . THR B 1 282 ? 19.125 30.766 28.75 1 94.25 282 THR B N 1
ATOM 5355 C CA . THR B 1 282 ? 18.328 29.812 29.516 1 94.25 282 THR B CA 1
ATOM 5356 C C . THR B 1 282 ? 17.172 29.266 28.672 1 94.25 282 THR B C 1
ATOM 5358 O O . THR B 1 282 ? 16.812 29.859 27.656 1 94.25 282 THR B O 1
ATOM 5361 N N . VAL B 1 283 ? 16.672 28.156 29.125 1 96.25 283 VAL B N 1
ATOM 5362 C CA . VAL B 1 283 ? 15.484 27.562 28.516 1 96.25 283 VAL B CA 1
ATOM 5363 C C . VAL B 1 283 ? 14.328 28.562 28.547 1 96.25 283 VAL B C 1
ATOM 5365 O O . VAL B 1 283 ? 13.617 28.734 27.562 1 96.25 283 VAL B O 1
ATOM 5368 N N . ALA B 1 284 ? 14.164 29.25 29.625 1 96.75 284 ALA B N 1
ATOM 5369 C CA . ALA B 1 284 ? 13.086 30.203 29.812 1 96.75 284 ALA B CA 1
ATOM 5370 C C . ALA B 1 284 ? 13.195 31.359 28.812 1 96.75 284 ALA B C 1
ATOM 5372 O O . ALA B 1 284 ? 12.188 31.844 28.297 1 96.75 284 ALA B O 1
ATOM 5373 N N . GLU B 1 285 ? 14.383 31.75 28.578 1 96.62 285 GLU B N 1
ATOM 5374 C CA . GLU B 1 285 ? 14.602 32.844 27.625 1 96.62 285 GLU B CA 1
ATOM 5375 C C . GLU B 1 285 ? 14.211 32.406 26.219 1 96.62 285 GLU B C 1
ATOM 5377 O O . GLU B 1 285 ? 13.617 33.188 25.469 1 96.62 285 GLU B O 1
ATOM 5382 N N . ASN B 1 286 ? 14.617 31.25 25.844 1 97.12 286 ASN B N 1
ATOM 5383 C CA . ASN B 1 286 ? 14.242 30.719 24.531 1 97.12 286 ASN B CA 1
ATOM 5384 C C . ASN B 1 286 ? 12.727 30.625 24.375 1 97.12 286 ASN B C 1
ATOM 5386 O O . ASN B 1 286 ? 12.18 31.031 23.359 1 97.12 286 ASN B O 1
ATOM 5390 N N . ILE B 1 287 ? 12.086 30.109 25.375 1 98.25 287 ILE B N 1
ATOM 5391 C CA . ILE B 1 287 ? 10.625 30 25.391 1 98.25 287 ILE B CA 1
ATOM 5392 C C . ILE B 1 287 ? 10.008 31.391 25.266 1 98.25 287 ILE B C 1
ATOM 5394 O O . ILE B 1 287 ? 9.078 31.594 24.484 1 98.25 287 ILE B O 1
ATOM 5398 N N . GLN B 1 288 ? 10.562 32.344 25.984 1 97.94 288 GLN B N 1
ATOM 5399 C CA . GLN B 1 288 ? 10.031 33.719 26 1 97.94 288 GLN B CA 1
ATOM 5400 C C . GLN B 1 288 ? 10.141 34.344 24.609 1 97.94 288 GLN B C 1
ATOM 5402 O O . GLN B 1 288 ? 9.234 35.062 24.172 1 97.94 288 GLN B O 1
ATOM 5407 N N . TRP B 1 289 ? 11.219 34.094 23.938 1 98.12 289 TRP B N 1
ATOM 5408 C CA . TRP B 1 289 ? 11.398 34.656 22.609 1 98.12 289 TRP B CA 1
ATOM 5409 C C . TRP B 1 289 ? 10.352 34.156 21.641 1 98.12 289 TRP B C 1
ATOM 5411 O O . TRP B 1 289 ? 9.781 34.906 20.859 1 98.12 289 TRP B O 1
ATOM 5421 N N . LYS B 1 290 ? 10.172 32.906 21.688 1 98.56 290 LYS B N 1
ATOM 5422 C CA . LYS B 1 290 ? 9.141 32.344 20.828 1 98.56 290 LYS B CA 1
ATOM 5423 C C . LYS B 1 290 ? 7.762 32.875 21.203 1 98.56 290 LYS B C 1
ATOM 5425 O O . LYS B 1 290 ? 6.973 33.25 20.328 1 98.56 290 LYS B O 1
ATOM 5430 N N . TYR B 1 291 ? 7.488 32.844 22.484 1 98.62 291 TYR B N 1
ATOM 5431 C CA . TYR B 1 291 ? 6.223 33.375 22.969 1 98.62 291 TYR B CA 1
ATOM 5432 C C . TYR B 1 291 ? 6.004 34.812 22.469 1 98.62 291 TYR B C 1
ATOM 5434 O O . TYR B 1 291 ? 4.918 35.156 21.984 1 98.62 291 TYR B O 1
ATOM 5442 N N . ASN B 1 292 ? 7.012 35.594 22.531 1 98.75 292 ASN B N 1
ATOM 5443 C CA . ASN B 1 292 ? 6.914 37 22.109 1 98.75 292 ASN B CA 1
ATOM 5444 C C . ASN B 1 292 ? 6.582 37.094 20.625 1 98.75 292 ASN B C 1
ATOM 5446 O O . ASN B 1 292 ? 5.723 37.906 20.234 1 98.75 292 ASN B O 1
ATOM 5450 N N . ALA B 1 293 ? 7.277 36.344 19.844 1 98.75 293 ALA B N 1
ATOM 5451 C CA . ALA B 1 293 ? 7.023 36.375 18.406 1 98.75 293 ALA B CA 1
ATOM 5452 C C . ALA B 1 293 ? 5.602 35.906 18.094 1 98.75 293 ALA B C 1
ATOM 5454 O O . ALA B 1 293 ? 4.914 36.531 17.266 1 98.75 293 ALA B O 1
ATOM 5455 N N . THR B 1 294 ? 5.191 34.906 18.75 1 98.88 294 THR B N 1
ATOM 5456 C CA . THR B 1 294 ? 3.863 34.312 18.547 1 98.88 294 THR B CA 1
ATOM 5457 C C . THR B 1 294 ? 2.779 35.312 18.938 1 98.88 294 THR B C 1
ATOM 5459 O O . THR B 1 294 ? 1.865 35.594 18.141 1 98.88 294 THR B O 1
ATOM 5462 N N . VAL B 1 295 ? 2.92 35.906 20.078 1 98.81 295 VAL B N 1
ATOM 5463 C CA . VAL B 1 295 ? 1.913 36.844 20.594 1 98.81 295 VAL B CA 1
ATOM 5464 C C . VAL B 1 295 ? 1.868 38.094 19.734 1 98.81 295 VAL B C 1
ATOM 5466 O O . VAL B 1 295 ? 0.792 38.625 19.469 1 98.81 295 VAL B O 1
ATOM 5469 N N . ALA B 1 296 ? 3.002 38.531 19.344 1 98.81 296 ALA B N 1
ATOM 5470 C CA . ALA B 1 296 ? 3.027 39.688 18.453 1 98.81 296 ALA B CA 1
ATOM 5471 C C . ALA B 1 296 ? 2.215 39.438 17.188 1 98.81 296 ALA B C 1
ATOM 5473 O O . ALA B 1 296 ? 1.453 40.312 16.75 1 98.81 296 ALA B O 1
ATOM 5474 N N . HIS B 1 297 ? 2.395 38.344 16.641 1 98.81 297 HIS B N 1
ATOM 5475 C CA . HIS B 1 297 ? 1.682 38 15.422 1 98.81 297 HIS B CA 1
ATOM 5476 C C . HIS B 1 297 ? 0.193 37.812 15.68 1 98.81 297 HIS B C 1
ATOM 5478 O O . HIS B 1 297 ? -0.642 38.156 14.844 1 98.81 297 HIS B O 1
ATOM 5484 N N . LEU B 1 298 ? -0.148 37.219 16.812 1 98.81 298 LEU B N 1
ATOM 5485 C CA . LEU B 1 298 ? -1.549 37 17.156 1 98.81 298 LEU B CA 1
ATOM 5486 C C . LEU B 1 298 ? -2.242 38.344 17.438 1 98.81 298 LEU B C 1
ATOM 5488 O O . LEU B 1 298 ? -3.418 38.5 17.109 1 98.81 298 LEU B O 1
ATOM 5492 N N . LYS B 1 299 ? -1.538 39.25 18 1 98.44 299 LYS B N 1
ATOM 5493 C CA . LYS B 1 299 ? -2.098 40.594 18.188 1 98.44 299 LYS B CA 1
ATOM 5494 C C . LYS B 1 299 ? -2.373 41.25 16.844 1 98.44 299 LYS B C 1
ATOM 5496 O O . LYS B 1 299 ? -3.379 41.969 16.688 1 98.44 299 LYS B O 1
ATOM 5501 N N . LYS B 1 300 ? -1.485 41.031 15.953 1 98.38 300 LYS B N 1
ATOM 5502 C CA . LYS B 1 300 ? -1.714 41.5 14.594 1 98.38 300 LYS B CA 1
ATOM 5503 C C . LYS B 1 300 ? -2.965 40.875 13.984 1 98.38 300 LYS B C 1
ATOM 5505 O O . LYS B 1 300 ? -3.764 41.562 13.344 1 98.38 300 LYS B O 1
ATOM 5510 N N . ALA B 1 301 ? -3.129 39.656 14.188 1 98.38 301 ALA B N 1
ATOM 5511 C CA . ALA B 1 301 ? -4.285 38.938 13.672 1 98.38 301 ALA B CA 1
ATOM 5512 C C . ALA B 1 301 ? -5.586 39.469 14.258 1 98.38 301 ALA B C 1
ATOM 5514 O O . ALA B 1 301 ? -6.617 39.5 13.586 1 98.38 301 ALA B O 1
ATOM 5515 N N . ALA B 1 302 ? -5.562 39.906 15.492 1 97.06 302 ALA B N 1
ATOM 5516 C CA . ALA B 1 302 ? -6.742 40.375 16.203 1 97.06 302 ALA B CA 1
ATOM 5517 C C . ALA B 1 302 ? -7.121 41.781 15.758 1 97.06 302 ALA B C 1
ATOM 5519 O O . ALA B 1 302 ? -8.227 42.25 16.031 1 97.06 302 ALA B O 1
ATOM 5520 N N . SER B 1 303 ? -6.223 42.344 15.078 1 94.88 303 SER B N 1
ATOM 5521 C CA . SER B 1 303 ? -6.438 43.75 14.68 1 94.88 303 SER B CA 1
ATOM 5522 C C . SER B 1 303 ? -7.508 43.844 13.602 1 94.88 303 SER B C 1
ATOM 5524 O O . SER B 1 303 ? -7.613 42.969 12.742 1 94.88 303 SER B O 1
ATOM 5526 N N . SER B 1 304 ? -8.258 44.969 13.562 1 92.06 304 SER B N 1
ATOM 5527 C CA . SER B 1 304 ? -9.289 45.219 12.562 1 92.06 304 SER B CA 1
ATOM 5528 C C . SER B 1 304 ? -8.68 45.594 11.219 1 92.06 304 SER B C 1
ATOM 5530 O O . SER B 1 304 ? -9.336 45.5 10.18 1 92.06 304 SER B O 1
ATOM 5532 N N . THR B 1 305 ? -7.449 45.906 11.234 1 92.69 305 THR B N 1
ATOM 5533 C CA . THR B 1 305 ? -6.738 46.344 10.039 1 92.69 305 THR B CA 1
ATOM 5534 C C . THR B 1 305 ? -6.66 45.188 9.016 1 92.69 305 THR B C 1
ATOM 5536 O O . THR B 1 305 ? -6.691 45.438 7.809 1 92.69 305 THR B O 1
ATOM 5539 N N . TYR B 1 306 ? -6.637 43.938 9.516 1 92.62 306 TYR B N 1
ATOM 5540 C CA . TYR B 1 306 ? -6.367 42.812 8.648 1 92.62 306 TYR B CA 1
ATOM 5541 C C . TYR B 1 306 ? -7.555 41.844 8.609 1 92.62 306 TYR B C 1
ATOM 5543 O O . TYR B 1 306 ? -7.391 40.656 8.359 1 92.62 306 TYR B O 1
ATOM 5551 N N . LYS B 1 307 ? -8.734 42.281 8.914 1 86.81 307 LYS B N 1
ATOM 5552 C CA . LYS B 1 307 ? -9.914 41.469 9.164 1 86.81 307 LYS B CA 1
ATOM 5553 C C . LYS B 1 307 ? -10.195 40.531 7.992 1 86.81 307 LYS B C 1
ATOM 5555 O O . LYS B 1 307 ? -10.695 39.438 8.18 1 86.81 307 LYS B O 1
ATOM 5560 N N . GLY B 1 308 ? -9.82 40.719 6.828 1 91.31 308 GLY B N 1
ATOM 5561 C CA . GLY B 1 308 ? -10.148 39.906 5.684 1 91.31 308 GLY B CA 1
ATOM 5562 C C . GLY B 1 308 ? -8.992 39.031 5.211 1 91.31 308 GLY B C 1
ATOM 5563 O O . GLY B 1 308 ? -9.109 38.312 4.223 1 91.31 308 GLY B O 1
ATOM 5564 N N . SER B 1 309 ? -7.941 38.969 6.004 1 96.62 309 SER B N 1
ATOM 5565 C CA . SER B 1 309 ? -6.734 38.25 5.574 1 96.62 309 SER B CA 1
ATOM 5566 C C . SER B 1 309 ? -6.562 36.938 6.332 1 96.62 309 SER B C 1
ATOM 5568 O O . SER B 1 309 ? -7.098 36.781 7.43 1 96.62 309 SER B O 1
ATOM 5570 N N . LEU B 1 310 ? -5.906 36.031 5.652 1 98.31 310 LEU B N 1
ATOM 5571 C CA . LEU B 1 310 ? -5.551 34.75 6.297 1 98.31 310 LEU B CA 1
ATOM 5572 C C . LEU B 1 310 ? -4.359 34.938 7.23 1 98.31 310 LEU B C 1
ATOM 5574 O O . LEU B 1 310 ? -3.342 35.531 6.836 1 98.31 310 LEU B O 1
ATOM 5578 N N . PHE B 1 311 ? -4.5 34.625 8.469 1 98.69 311 PHE B N 1
ATOM 5579 C CA . PHE B 1 311 ? -3.383 34.594 9.406 1 98.69 311 PHE B CA 1
ATOM 5580 C C . PHE B 1 311 ? -2.994 33.156 9.742 1 98.69 311 PHE B C 1
ATOM 5582 O O . PHE B 1 311 ? -3.861 32.281 9.953 1 98.69 311 PHE B O 1
ATOM 5589 N N . TRP B 1 312 ? -1.749 32.812 9.719 1 98.88 312 TRP B N 1
ATOM 5590 C CA . TRP B 1 312 ? -1.158 31.5 9.938 1 98.88 312 TRP B CA 1
ATOM 5591 C C . TRP B 1 312 ? 0.056 31.594 10.859 1 98.88 312 TRP B C 1
ATOM 5593 O O . TRP B 1 312 ? 1.131 32.031 10.43 1 98.88 312 TRP B O 1
ATOM 5603 N N . THR B 1 313 ? -0.137 31.234 12.125 1 98.94 313 THR B N 1
ATOM 5604 C CA . THR B 1 313 ? 0.87 31.422 13.164 1 98.94 313 THR B CA 1
ATOM 5605 C C . THR B 1 313 ? 1.367 30.062 13.68 1 98.94 313 THR B C 1
ATOM 5607 O O . THR B 1 313 ? 0.569 29.219 14.07 1 98.94 313 THR B O 1
ATOM 5610 N N . PHE B 1 314 ? 2.646 29.859 13.688 1 98.88 314 PHE B N 1
ATOM 5611 C CA . PHE B 1 314 ? 3.246 28.672 14.273 1 98.88 314 PHE B CA 1
ATOM 5612 C C . PHE B 1 314 ? 3.748 28.953 15.688 1 98.88 314 PHE B C 1
ATOM 5614 O O . PHE B 1 314 ? 4.609 29.812 15.875 1 98.88 314 PHE B O 1
ATOM 5621 N N . ALA B 1 315 ? 3.264 28.188 16.609 1 98.81 315 ALA B N 1
ATOM 5622 C CA . ALA B 1 315 ? 3.717 28.344 17.984 1 98.81 315 ALA B CA 1
ATOM 5623 C C . ALA B 1 315 ? 4.918 27.438 18.266 1 98.81 315 ALA B C 1
ATOM 5625 O O . ALA B 1 315 ? 5.484 27.484 19.375 1 98.81 315 ALA B O 1
ATOM 5626 N N . SER B 1 316 ? 5.34 26.672 17.297 1 98.56 316 SER B N 1
ATOM 5627 C CA . SER B 1 316 ? 6.395 25.672 17.406 1 98.56 316 SER B CA 1
ATOM 5628 C C . SER B 1 316 ? 7.773 26.297 17.281 1 98.56 316 SER B C 1
ATOM 5630 O O . SER B 1 316 ? 7.949 27.297 16.578 1 98.56 316 SER B O 1
ATOM 5632 N N . SER B 1 317 ? 8.75 25.719 18.016 1 98.38 317 SER B N 1
ATOM 5633 C CA . SER B 1 317 ? 10.133 26.141 17.859 1 98.38 317 SER B CA 1
ATOM 5634 C C . SER B 1 317 ? 11.094 25.125 18.469 1 98.38 317 SER B C 1
ATOM 5636 O O . SER B 1 317 ? 10.664 24.156 19.094 1 98.38 317 SER B O 1
ATOM 5638 N N . VAL B 1 318 ? 12.336 25.344 18.141 1 97.25 318 VAL B N 1
ATOM 5639 C CA . VAL B 1 318 ? 13.438 24.562 18.703 1 97.25 318 VAL B CA 1
ATOM 5640 C C . VAL B 1 318 ? 14.68 25.438 18.828 1 97.25 318 VAL B C 1
ATOM 5642 O O . VAL B 1 318 ? 14.742 26.531 18.266 1 97.25 318 VAL B O 1
ATOM 5645 N N . ASN B 1 319 ? 15.586 25.016 19.641 1 96.44 319 ASN B N 1
ATOM 5646 C CA . ASN B 1 319 ? 16.984 25.469 19.656 1 96.44 319 ASN B CA 1
ATOM 5647 C C . ASN B 1 319 ? 17.938 24.297 19.891 1 96.44 319 ASN B C 1
ATOM 5649 O O . ASN B 1 319 ? 18.359 24.062 21.031 1 96.44 319 ASN B O 1
ATOM 5653 N N . LEU B 1 320 ? 18.391 23.672 18.812 1 91.62 320 LEU B N 1
ATOM 5654 C CA . LEU B 1 320 ? 19.109 22.422 18.906 1 91.62 320 LEU B CA 1
ATOM 5655 C C . LEU B 1 320 ? 20.594 22.672 19.141 1 91.62 320 LEU B C 1
ATOM 5657 O O . LEU B 1 320 ? 21.328 21.766 19.547 1 91.62 320 LEU B O 1
ATOM 5661 N N . LEU B 1 321 ? 21.016 23.859 18.875 1 87.94 321 LEU B N 1
ATOM 5662 C CA . LEU B 1 321 ? 22.453 24.109 18.891 1 87.94 321 LEU B CA 1
ATOM 5663 C C . LEU B 1 321 ? 22.891 24.672 20.234 1 87.94 321 LEU B C 1
ATOM 5665 O O . LEU B 1 321 ? 24.094 24.828 20.484 1 87.94 321 LEU B O 1
ATOM 5669 N N . THR B 1 322 ? 21.953 24.938 21.078 1 89.75 322 THR B N 1
ATOM 5670 C CA . THR B 1 322 ? 22.312 25.359 22.422 1 89.75 322 THR B CA 1
ATOM 5671 C C . THR B 1 322 ? 22.641 24.172 23.312 1 89.75 322 THR B C 1
ATOM 5673 O O . THR B 1 322 ? 22.547 23.016 22.875 1 89.75 322 THR B O 1
ATOM 5676 N N . LEU B 1 323 ? 23.25 24.5 24.594 1 87.62 323 LEU B N 1
ATOM 5677 C CA . LEU B 1 323 ? 23.641 23.438 25.516 1 87.62 323 LEU B CA 1
ATOM 5678 C C . LEU B 1 323 ? 22.953 23.625 26.859 1 87.62 323 LEU B C 1
ATOM 5680 O O . LEU B 1 323 ? 23.172 24.625 27.547 1 87.62 323 LEU B O 1
ATOM 5684 N N . PRO B 1 324 ? 22.188 22.703 27.219 1 89.88 324 PRO B N 1
ATOM 5685 C CA . PRO B 1 324 ? 21.703 21.547 26.469 1 89.88 324 PRO B CA 1
ATOM 5686 C C . PRO B 1 324 ? 20.719 21.938 25.375 1 89.88 324 PRO B C 1
ATOM 5688 O O . PRO B 1 324 ? 20.125 23.016 25.422 1 89.88 324 PRO B O 1
ATOM 5691 N N . PRO B 1 325 ? 20.547 21.016 24.391 1 93.31 325 PRO B N 1
ATOM 5692 C CA . PRO B 1 325 ? 19.594 21.328 23.312 1 93.31 325 PRO B CA 1
ATOM 5693 C C . PRO B 1 325 ? 18.172 21.547 23.844 1 93.31 325 PRO B C 1
ATOM 5695 O O . PRO B 1 325 ? 17.75 20.859 24.781 1 93.31 325 PRO B O 1
ATOM 5698 N N . ILE B 1 326 ? 17.516 22.422 23.234 1 96.31 326 ILE B N 1
ATOM 5699 C CA . ILE B 1 326 ? 16.125 22.672 23.562 1 96.31 326 ILE B CA 1
ATOM 5700 C C . ILE B 1 326 ? 15.219 22.047 22.5 1 96.31 326 ILE B C 1
ATOM 5702 O O . ILE B 1 326 ? 15.125 22.547 21.375 1 96.31 326 ILE B O 1
ATOM 5706 N N . TRP B 1 327 ? 14.57 21 22.922 1 97.12 327 TRP B N 1
ATOM 5707 C CA . TRP B 1 327 ? 13.734 20.188 22.031 1 97.12 327 TRP B CA 1
ATOM 5708 C C . TRP B 1 327 ? 12.367 20.844 21.828 1 97.12 327 TRP B C 1
ATOM 5710 O O . TRP B 1 327 ? 11.977 21.734 22.594 1 97.12 327 TRP B O 1
ATOM 5720 N N . PRO B 1 328 ? 11.625 20.328 20.766 1 98.38 328 PRO B N 1
ATOM 5721 C CA . PRO B 1 328 ? 10.281 20.875 20.547 1 98.38 328 PRO B CA 1
ATOM 5722 C C . PRO B 1 328 ? 9.398 20.766 21.781 1 98.38 328 PRO B C 1
ATOM 5724 O O . PRO B 1 328 ? 8.664 21.703 22.109 1 98.38 328 PRO B O 1
ATOM 5727 N N . GLN B 1 329 ? 9.531 19.688 22.469 1 98.38 329 GLN B N 1
ATOM 5728 C CA . GLN B 1 329 ? 8.695 19.484 23.641 1 98.38 329 GLN B CA 1
ATOM 5729 C C . GLN B 1 329 ? 9.023 20.484 24.734 1 98.38 329 GLN B C 1
ATOM 5731 O O . GLN B 1 329 ? 8.133 20.984 25.422 1 98.38 329 GLN B O 1
ATOM 5736 N N . ILE B 1 330 ? 10.266 20.75 24.906 1 98 330 ILE B N 1
ATOM 5737 C CA . ILE B 1 330 ? 10.703 21.688 25.922 1 98 330 ILE B CA 1
ATOM 5738 C C . ILE B 1 330 ? 10.18 23.094 25.578 1 98 330 ILE B C 1
ATOM 5740 O O . ILE B 1 330 ? 9.695 23.812 26.469 1 98 330 ILE B O 1
ATOM 5744 N N . GLN B 1 331 ? 10.273 23.484 24.328 1 98.38 331 GLN B N 1
ATOM 5745 C CA . GLN B 1 331 ? 9.75 24.781 23.906 1 98.38 331 GLN B CA 1
ATOM 5746 C C . GLN B 1 331 ? 8.25 24.891 24.172 1 98.38 331 GLN B C 1
ATOM 5748 O O . GLN B 1 331 ? 7.766 25.906 24.672 1 98.38 331 GLN B O 1
ATOM 5753 N N . ALA B 1 332 ? 7.543 23.812 23.906 1 98.81 332 ALA B N 1
ATOM 5754 C CA . ALA B 1 332 ? 6.082 23.828 23.969 1 98.81 332 ALA B CA 1
ATOM 5755 C C . ALA B 1 332 ? 5.586 23.734 25.406 1 98.81 332 ALA B C 1
ATOM 5757 O O . ALA B 1 332 ? 4.602 24.375 25.766 1 98.81 332 ALA B O 1
ATOM 5758 N N . LEU B 1 333 ? 6.336 22.922 26.281 1 98.5 333 LEU B N 1
ATOM 5759 C CA . LEU B 1 333 ? 5.742 22.547 27.562 1 98.5 333 LEU B CA 1
ATOM 5760 C C . LEU B 1 333 ? 6.633 22.969 28.734 1 98.5 333 LEU B C 1
ATOM 5762 O O . LEU B 1 333 ? 6.234 22.875 29.891 1 98.5 333 LEU B O 1
ATOM 5766 N N . GLY B 1 334 ? 7.754 23.406 28.422 1 97.19 334 GLY B N 1
ATOM 5767 C CA . GLY B 1 334 ? 8.734 23.594 29.484 1 97.19 334 GLY B CA 1
ATOM 5768 C C . GLY B 1 334 ? 9.477 22.312 29.828 1 97.19 334 GLY B C 1
ATOM 5769 O O . GLY B 1 334 ? 9.227 21.266 29.25 1 97.19 334 GLY B O 1
ATOM 5770 N N . ASN B 1 335 ? 10.422 22.438 30.766 1 88.69 335 ASN B N 1
ATOM 5771 C CA . ASN B 1 335 ? 11.203 21.266 31.141 1 88.69 335 ASN B CA 1
ATOM 5772 C C . ASN B 1 335 ? 10.719 20.672 32.469 1 88.69 335 ASN B C 1
ATOM 5774 O O . ASN B 1 335 ? 11.344 19.75 33 1 88.69 335 ASN B O 1
ATOM 5778 N N . GLY B 1 336 ? 9.625 21.203 32.969 1 87.38 336 GLY B N 1
ATOM 5779 C CA . GLY B 1 336 ? 8.984 20.641 34.156 1 87.38 336 GLY B CA 1
ATOM 5780 C C . GLY B 1 336 ? 9.711 21 35.438 1 87.38 336 GLY B C 1
ATOM 5781 O O . GLY B 1 336 ? 9.438 20.406 36.5 1 87.38 336 GLY B O 1
ATOM 5782 N N . THR B 1 337 ? 10.656 21.891 35.375 1 90.12 337 THR B N 1
ATOM 5783 C CA . THR B 1 337 ? 11.445 22.266 36.531 1 90.12 337 THR B CA 1
ATOM 5784 C C . THR B 1 337 ? 11.203 23.734 36.906 1 90.12 337 THR B C 1
ATOM 5786 O O . THR B 1 337 ? 10.414 24.406 36.25 1 90.12 337 THR B O 1
ATOM 5789 N N . GLU B 1 338 ? 11.938 24.156 37.906 1 90.69 338 GLU B N 1
ATOM 5790 C CA . GLU B 1 338 ? 11.844 25.547 38.375 1 90.69 338 GLU B CA 1
ATOM 5791 C C . GLU B 1 338 ? 12.445 26.5 37.344 1 90.69 338 GLU B C 1
ATOM 5793 O O . GLU B 1 338 ? 12.211 27.703 37.406 1 90.69 338 GLU B O 1
ATOM 5798 N N . TYR B 1 339 ? 13.102 25.953 36.406 1 90.25 339 TYR B N 1
ATOM 5799 C CA . TYR B 1 339 ? 13.766 26.781 35.406 1 90.25 339 TYR B CA 1
ATOM 5800 C C . TYR B 1 339 ? 12.789 27.219 34.312 1 90.25 339 TYR B C 1
ATOM 5802 O O . TYR B 1 339 ? 13.109 28.094 33.5 1 90.25 339 TYR B O 1
ATOM 5810 N N . THR B 1 340 ? 11.648 26.625 34.25 1 95.62 340 THR B N 1
ATOM 5811 C CA . THR B 1 340 ? 10.547 27.062 33.406 1 95.62 340 THR B CA 1
ATOM 5812 C C . THR B 1 340 ? 9.266 27.219 34.219 1 95.62 340 THR B C 1
ATOM 5814 O O . THR B 1 340 ? 8.289 26.5 34 1 95.62 340 THR B O 1
ATOM 5817 N N . PRO B 1 341 ? 9.289 28.172 35.062 1 93.06 341 PRO B N 1
ATOM 5818 C CA . PRO B 1 341 ? 8.203 28.297 36.031 1 93.06 341 PRO B CA 1
ATOM 5819 C C . PRO B 1 341 ? 6.844 28.547 35.375 1 93.06 341 PRO B C 1
ATOM 5821 O O . PRO B 1 341 ? 5.805 28.188 35.938 1 93.06 341 PRO B O 1
ATOM 5824 N N . ASN B 1 342 ? 6.785 29.125 34.25 1 95.12 342 ASN B N 1
ATOM 5825 C CA . ASN B 1 342 ? 5.535 29.438 33.562 1 95.12 342 ASN B CA 1
ATOM 5826 C C . ASN B 1 342 ? 5.184 28.359 32.531 1 95.12 342 ASN B C 1
ATOM 5828 O O . ASN B 1 342 ? 4.305 28.578 31.688 1 95.12 342 ASN B O 1
ATOM 5832 N N . GLY B 1 343 ? 5.98 27.266 32.531 1 97.38 343 GLY B N 1
ATOM 5833 C CA . GLY B 1 343 ? 5.797 26.25 31.5 1 97.38 343 GLY B CA 1
ATOM 5834 C C . GLY B 1 343 ? 6.41 26.641 30.172 1 97.38 343 GLY B C 1
ATOM 5835 O O . GLY B 1 343 ? 7.469 27.266 30.125 1 97.38 343 GLY B O 1
ATOM 5836 N N . GLY B 1 344 ? 5.855 26.109 29.094 1 98.5 344 GLY B N 1
ATOM 5837 C CA . GLY B 1 344 ? 6.312 26.438 27.766 1 98.5 344 GLY B CA 1
ATOM 5838 C C . GLY B 1 344 ? 5.406 27.406 27.047 1 98.5 344 GLY B C 1
ATOM 5839 O O . GLY B 1 344 ? 4.586 28.078 27.672 1 98.5 344 GLY B O 1
ATOM 5840 N N . VAL B 1 345 ? 5.637 27.531 25.766 1 98.81 345 VAL B N 1
ATOM 5841 C CA . VAL B 1 345 ? 4.891 28.453 24.922 1 98.81 345 VAL B CA 1
ATOM 5842 C C . VAL B 1 345 ? 3.395 28.188 25.062 1 98.81 345 VAL B C 1
ATOM 5844 O O . VAL B 1 345 ? 2.59 29.125 25.141 1 98.81 345 VAL B O 1
ATOM 5847 N N . ASN B 1 346 ? 3.008 26.891 25.156 1 98.88 346 ASN B N 1
ATOM 5848 C CA . ASN B 1 346 ? 1.599 26.516 25.234 1 98.88 346 ASN B CA 1
ATOM 5849 C C . ASN B 1 346 ? 0.936 27.078 26.484 1 98.88 346 ASN B C 1
ATOM 5851 O O . ASN B 1 346 ? -0.155 27.656 26.406 1 98.88 346 ASN B O 1
ATOM 5855 N N . HIS B 1 347 ? 1.569 26.906 27.625 1 98.56 347 HIS B N 1
ATOM 5856 C CA . HIS B 1 347 ? 1.031 27.406 28.891 1 98.56 347 HIS B CA 1
ATOM 5857 C C . HIS B 1 347 ? 0.875 28.922 28.875 1 98.56 347 HIS B C 1
ATOM 5859 O O . HIS B 1 347 ? -0.147 29.453 29.312 1 98.56 347 HIS B O 1
ATOM 5865 N N . MET B 1 348 ? 1.844 29.531 28.375 1 98.69 348 MET B N 1
ATOM 5866 C CA . MET B 1 348 ? 1.826 30.984 28.312 1 98.69 348 MET B CA 1
ATOM 5867 C C . MET B 1 348 ? 0.749 31.484 27.344 1 98.69 348 MET B C 1
ATOM 5869 O O . MET B 1 348 ? 0.077 32.469 27.609 1 98.69 348 MET B O 1
ATOM 5873 N N . LEU B 1 349 ? 0.57 30.781 26.297 1 98.81 349 LEU B N 1
ATOM 5874 C CA . LEU B 1 349 ? -0.448 31.156 25.328 1 98.81 349 LEU B CA 1
ATOM 5875 C C . LEU B 1 349 ? -1.847 30.984 25.906 1 98.81 349 LEU B C 1
ATOM 5877 O O . LEU B 1 349 ? -2.756 31.766 25.594 1 98.81 349 LEU B O 1
ATOM 5881 N N . VAL B 1 350 ? -2.039 29.953 26.719 1 98.69 350 VAL B N 1
ATOM 5882 C CA . VAL B 1 350 ? -3.346 29.781 27.344 1 98.69 350 VAL B CA 1
ATOM 5883 C C . VAL B 1 350 ? -3.74 31.047 28.094 1 98.69 350 VAL B C 1
ATOM 5885 O O . VAL B 1 350 ? -4.867 31.531 27.969 1 98.69 350 VAL B O 1
ATOM 5888 N N . GLN B 1 351 ? -2.828 31.625 28.797 1 98.12 351 GLN B N 1
ATOM 5889 C CA . GLN B 1 351 ? -3.09 32.844 29.562 1 98.12 351 GLN B CA 1
ATOM 5890 C C . GLN B 1 351 ? -3.379 34 28.641 1 98.12 351 GLN B C 1
ATOM 5892 O O . GLN B 1 351 ? -4.301 34.781 28.875 1 98.12 351 GLN B O 1
ATOM 5897 N N . PHE B 1 352 ? -2.621 34.094 27.656 1 98.44 352 PHE B N 1
ATOM 5898 C CA . PHE B 1 352 ? -2.826 35.156 26.672 1 98.44 352 PHE B CA 1
ATOM 5899 C C . PHE B 1 352 ? -4.184 35 26 1 98.44 352 PHE B C 1
ATOM 5901 O O . PHE B 1 352 ? -4.938 35.969 25.891 1 98.44 352 PHE B O 1
ATOM 5908 N N . LEU B 1 353 ? -4.531 33.812 25.609 1 98.69 353 LEU B N 1
ATOM 5909 C CA . LEU B 1 353 ? -5.738 33.531 24.828 1 98.69 353 LEU B CA 1
ATOM 5910 C C . LEU B 1 353 ? -6.988 33.781 25.672 1 98.69 353 LEU B C 1
ATOM 5912 O O . LEU B 1 353 ? -8.016 34.188 25.141 1 98.69 353 LEU B O 1
ATOM 5916 N N . LYS B 1 354 ? -6.902 33.531 26.938 1 98 354 LYS B N 1
ATOM 5917 C CA . LYS B 1 354 ? -8.031 33.781 27.828 1 98 354 LYS B CA 1
ATOM 5918 C C . LYS B 1 354 ? -8.461 35.25 27.781 1 98 354 LYS B C 1
ATOM 5920 O O . LYS B 1 354 ? -9.625 35.562 28.062 1 98 354 LYS B O 1
ATOM 5925 N N . GLN B 1 355 ? -7.598 36.031 27.359 1 97.62 355 GLN B N 1
ATOM 5926 C CA . GLN B 1 355 ? -7.879 37.469 27.312 1 97.62 355 GLN B CA 1
ATOM 5927 C C . GLN B 1 355 ? -8.273 37.906 25.906 1 97.62 355 GLN B C 1
ATOM 5929 O O . GLN B 1 355 ? -8.445 39.094 25.656 1 97.62 355 GLN B O 1
ATOM 5934 N N . GLN B 1 356 ? -8.43 37.031 25.016 1 97.44 356 GLN B N 1
ATOM 5935 C CA . GLN B 1 356 ? -8.656 37.375 23.609 1 97.44 356 GLN B CA 1
ATOM 5936 C C . GLN B 1 356 ? -10.047 36.969 23.156 1 97.44 356 GLN B C 1
ATOM 5938 O O . GLN B 1 356 ? -10.273 36.719 21.969 1 97.44 356 GLN B O 1
ATOM 5943 N N . ARG B 1 357 ? -10.977 36.844 24.062 1 96.25 357 ARG B N 1
ATOM 5944 C CA . ARG B 1 357 ? -12.336 36.438 23.703 1 96.25 357 ARG B CA 1
ATOM 5945 C C . ARG B 1 357 ? -12.93 37.406 22.688 1 96.25 357 ARG B C 1
ATOM 5947 O O . ARG B 1 357 ? -12.875 38.625 22.875 1 96.25 357 ARG B O 1
ATOM 5954 N N . GLY B 1 358 ? -13.438 36.844 21.594 1 95.31 358 GLY B N 1
ATOM 5955 C CA . GLY B 1 358 ? -14.07 37.656 20.562 1 95.31 358 GLY B CA 1
ATOM 5956 C C . GLY B 1 358 ? -13.109 38.062 19.453 1 95.31 358 GLY B C 1
ATOM 5957 O O . GLY B 1 358 ? -13.523 38.656 18.453 1 95.31 358 GLY B O 1
ATOM 5958 N N . ASN B 1 359 ? -11.852 37.75 19.609 1 96.94 359 ASN B N 1
ATOM 5959 C CA . ASN B 1 359 ? -10.859 38.156 18.625 1 96.94 359 ASN B CA 1
ATOM 5960 C C . ASN B 1 359 ? -10.477 37 17.703 1 96.94 359 ASN B C 1
ATOM 5962 O O . ASN B 1 359 ? -10.453 35.844 18.125 1 96.94 359 ASN B O 1
ATOM 5966 N N . ARG B 1 360 ? -10.195 37.375 16.531 1 97.06 360 ARG B N 1
ATOM 5967 C CA . ARG B 1 360 ? -9.719 36.438 15.531 1 97.06 360 ARG B CA 1
ATOM 5968 C C . ARG B 1 360 ? -8.219 36.188 15.672 1 97.06 360 ARG B C 1
ATOM 5970 O O . ARG B 1 360 ? -7.441 37.125 15.766 1 97.06 360 ARG B O 1
ATOM 5977 N N . MET B 1 361 ? -7.82 34.906 15.711 1 97.88 361 MET B N 1
ATOM 5978 C CA . MET B 1 361 ? -6.418 34.5 15.789 1 97.88 361 MET B CA 1
ATOM 5979 C C . MET B 1 361 ? -5.969 33.844 14.492 1 97.88 361 MET B C 1
ATOM 5981 O O . MET B 1 361 ? -4.77 33.75 14.219 1 97.88 361 MET B O 1
ATOM 5985 N N . GLY B 1 362 ? -6.938 33.375 13.648 1 98.5 362 GLY B N 1
ATOM 5986 C CA . GLY B 1 362 ? -6.59 32.625 12.453 1 98.5 362 GLY B CA 1
ATOM 5987 C C . GLY B 1 362 ? -6.191 31.188 12.75 1 98.5 362 GLY B C 1
ATOM 5988 O O . GLY B 1 362 ? -6.758 30.547 13.641 1 98.5 362 GLY B O 1
ATOM 5989 N N . ILE B 1 363 ? -5.336 30.625 11.867 1 98.88 363 ILE B N 1
ATOM 5990 C CA . ILE B 1 363 ? -4.789 29.281 12.078 1 98.88 363 ILE B CA 1
ATOM 5991 C C . ILE B 1 363 ? -3.594 29.359 13.023 1 98.88 363 ILE B C 1
ATOM 5993 O O . ILE B 1 363 ? -2.656 30.125 12.797 1 98.88 363 ILE B O 1
ATOM 5997 N N . VAL B 1 364 ? -3.623 28.656 14.055 1 98.94 364 VAL B N 1
ATOM 5998 C CA . VAL B 1 364 ? -2.49 28.594 14.977 1 98.94 364 VAL B CA 1
ATOM 5999 C C . VAL B 1 364 ? -2.016 27.141 15.102 1 98.94 364 VAL B C 1
ATOM 6001 O O . VAL B 1 364 ? -2.791 26.266 15.469 1 98.94 364 VAL B O 1
ATOM 6004 N N . MET B 1 365 ? -0.778 26.922 14.812 1 98.94 365 MET B N 1
ATOM 6005 C CA . MET B 1 365 ? -0.174 25.594 14.812 1 98.94 365 MET B CA 1
ATOM 6006 C C . MET B 1 365 ? 0.572 25.328 16.109 1 98.94 365 MET B C 1
ATOM 6008 O O . MET B 1 365 ? 1.501 26.062 16.453 1 98.94 365 MET B O 1
ATOM 6012 N N . PHE B 1 366 ? 0.24 24.25 16.781 1 98.88 366 PHE B N 1
ATOM 6013 C CA . PHE B 1 366 ? 0.823 23.953 18.078 1 98.88 366 PHE B CA 1
ATOM 6014 C C . PHE B 1 366 ? 1.694 22.703 18.016 1 98.88 366 PHE B C 1
ATOM 6016 O O . PHE B 1 366 ? 1.398 21.781 17.266 1 98.88 366 PHE B O 1
ATOM 6023 N N . ASP B 1 367 ? 2.76 22.656 18.781 1 98.88 367 ASP B N 1
ATOM 6024 C CA . ASP B 1 367 ? 3.428 21.422 19.203 1 98.88 367 ASP B CA 1
ATOM 6025 C C . ASP B 1 367 ? 2.834 20.891 20.516 1 98.88 367 ASP B C 1
ATOM 6027 O O . ASP B 1 367 ? 2.52 21.672 21.406 1 98.88 367 ASP B O 1
ATOM 6031 N N . PHE B 1 368 ? 2.688 19.578 20.547 1 98.69 368 PHE B N 1
ATOM 6032 C CA . PHE B 1 368 ? 2.166 18.953 21.75 1 98.69 368 PHE B CA 1
ATOM 6033 C C . PHE B 1 368 ? 0.89 19.656 22.219 1 98.69 368 PHE B C 1
ATOM 6035 O O . PHE B 1 368 ? 0.779 20.062 23.375 1 98.69 368 PHE B O 1
ATOM 6042 N N . TYR B 1 369 ? -0.003 19.672 21.281 1 98.62 369 TYR B N 1
ATOM 6043 C CA . TYR B 1 369 ? -1.234 20.438 21.375 1 98.62 369 TYR B CA 1
ATOM 6044 C C . TYR B 1 369 ? -2.078 19.984 22.562 1 98.62 369 TYR B C 1
ATOM 6046 O O . TYR B 1 369 ? -2.941 20.734 23.031 1 98.62 369 TYR B O 1
ATOM 6054 N N . ASP B 1 370 ? -1.914 18.75 23 1 98.25 370 ASP B N 1
ATOM 6055 C CA . ASP B 1 370 ? -2.775 18.141 24 1 98.25 370 ASP B CA 1
ATOM 6056 C C . ASP B 1 370 ? -2.395 18.609 25.406 1 98.25 370 ASP B C 1
ATOM 6058 O O . ASP B 1 370 ? -3.084 18.281 26.391 1 98.25 370 ASP B O 1
ATOM 6062 N N . GLN B 1 371 ? -1.354 19.438 25.469 1 97.88 371 GLN B N 1
ATOM 6063 C CA . GLN B 1 371 ? -0.902 19.953 26.766 1 97.88 371 GLN B CA 1
ATOM 6064 C C . GLN B 1 371 ? -0.64 21.453 26.688 1 97.88 371 GLN B C 1
ATOM 6066 O O . GLN B 1 371 ? -0.039 21.938 25.734 1 97.88 371 GLN B O 1
ATOM 6071 N N . PRO B 1 372 ? -0.952 22.219 27.703 1 97.69 372 PRO B N 1
ATOM 6072 C CA . PRO B 1 372 ? -1.816 21.797 28.812 1 97.69 372 PRO B CA 1
ATOM 6073 C C . PRO B 1 372 ? -3.221 21.422 28.359 1 97.69 372 PRO B C 1
ATOM 6075 O O . PRO B 1 372 ? -3.609 21.734 27.219 1 97.69 372 PRO B O 1
ATOM 6078 N N . SER B 1 373 ? -3.982 20.766 29.125 1 97.06 373 SER B N 1
ATOM 6079 C CA . SER B 1 373 ? -5.215 20.094 28.719 1 97.06 373 SER B CA 1
ATOM 6080 C C . SER B 1 373 ? -6.27 21.094 28.266 1 97.06 373 SER B C 1
ATOM 6082 O O . SER B 1 373 ? -7.195 20.734 27.531 1 97.06 373 SER B O 1
ATOM 6084 N N . ASP B 1 374 ? -6.184 22.312 28.641 1 97.81 374 ASP B N 1
ATOM 6085 C CA . ASP B 1 374 ? -7.223 23.266 28.312 1 97.81 374 ASP B CA 1
ATOM 6086 C C . ASP B 1 374 ? -6.797 24.156 27.141 1 97.81 374 ASP B C 1
ATOM 6088 O O . ASP B 1 374 ? -7.469 25.141 26.828 1 97.81 374 ASP B O 1
ATOM 6092 N N . LEU B 1 375 ? -5.688 23.891 26.516 1 98.62 375 LEU B N 1
ATOM 6093 C CA . LEU B 1 375 ? -5.164 24.719 25.438 1 98.62 375 LEU B CA 1
ATOM 6094 C C . LEU B 1 375 ? -6.164 24.812 24.281 1 98.62 375 LEU B C 1
ATOM 6096 O O . LEU B 1 375 ? -6.582 25.922 23.906 1 98.62 375 LEU B O 1
ATOM 6100 N N . ILE B 1 376 ? -6.57 23.688 23.766 1 98.69 376 ILE B N 1
ATOM 6101 C CA . ILE B 1 376 ? -7.449 23.656 22.594 1 98.69 376 ILE B CA 1
ATOM 6102 C C . ILE B 1 376 ? -8.828 24.188 22.984 1 98.69 376 ILE B C 1
ATOM 6104 O O . ILE B 1 376 ? -9.438 24.953 22.234 1 98.69 376 ILE B O 1
ATOM 6108 N N . GLU B 1 377 ? -9.289 23.797 24.141 1 98.19 377 GLU B N 1
ATOM 6109 C CA . GLU B 1 377 ? -10.57 24.297 24.625 1 98.19 377 GLU B CA 1
ATOM 6110 C C . GLU B 1 377 ? -10.562 25.828 24.734 1 98.19 377 GLU B C 1
ATOM 6112 O O . GLU B 1 377 ? -11.516 26.484 24.328 1 98.19 377 GLU B O 1
ATOM 6117 N N . THR B 1 378 ? -9.531 26.359 25.312 1 98.62 378 THR B N 1
ATOM 6118 C CA . THR B 1 378 ? -9.391 27.797 25.438 1 98.62 378 THR B CA 1
ATOM 6119 C C . THR B 1 378 ? -9.367 28.469 24.062 1 98.62 378 THR B C 1
ATOM 6121 O O . THR B 1 378 ? -10.047 29.469 23.844 1 98.62 378 THR B O 1
ATOM 6124 N N . PHE B 1 379 ? -8.648 27.922 23.172 1 98.62 379 PHE B N 1
ATOM 6125 C CA . PHE B 1 379 ? -8.539 28.453 21.828 1 98.62 379 PHE B CA 1
ATOM 6126 C C . PHE B 1 379 ? -9.898 28.469 21.141 1 98.62 379 PHE B C 1
ATOM 6128 O O . PHE B 1 379 ? -10.266 29.469 20.5 1 98.62 379 PHE B O 1
ATOM 6135 N N . LEU B 1 380 ? -10.648 27.406 21.297 1 98 380 LEU B N 1
ATOM 6136 C CA . LEU B 1 380 ? -11.938 27.266 20.625 1 98 380 LEU B CA 1
ATOM 6137 C C . LEU B 1 380 ? -12.992 28.156 21.266 1 98 380 LEU B C 1
ATOM 6139 O O . LEU B 1 380 ? -14.047 28.391 20.688 1 98 380 LEU B O 1
ATOM 6143 N N . SER B 1 381 ? -12.727 28.625 22.469 1 96.75 381 SER B N 1
ATOM 6144 C CA . SER B 1 381 ? -13.703 29.422 23.203 1 96.75 381 SER B CA 1
ATOM 6145 C C . SER B 1 381 ? -13.594 30.906 22.844 1 96.75 381 SER B C 1
ATOM 6147 O O . SER B 1 381 ? -14.391 31.719 23.297 1 96.75 381 SER B O 1
ATOM 6149 N N . LEU B 1 382 ? -12.617 31.219 22.031 1 95.94 382 LEU B N 1
ATOM 6150 C CA . LEU B 1 382 ? -12.422 32.625 21.672 1 95.94 382 LEU B CA 1
ATOM 6151 C C . LEU B 1 382 ? -13.617 33.156 20.891 1 95.94 382 LEU B C 1
ATOM 6153 O O . LEU B 1 382 ? -14.266 32.406 20.156 1 95.94 382 LEU B O 1
#

Nearest PDB structures (foldseek):
  4s3g-assembly1_A  TM=8.300E-01  e=1.006E-18  Staphylococcus aureus subsp. aureus str. Newman
  4rv3-assembly1_A  TM=8.160E-01  e=1.381E-17  Staphylococcus aureus subsp. aureus str. Newman
  4f2t-assembly1_A  TM=8.134E-01  e=2.332E-17  Staphylococcus aureus subsp. aureus str. Newman
  2zkm-assembly1_X  TM=6.316E-01  e=1.049E-03  Homo sapiens
  3qr0-assembly1_A  TM=4.593E-01  e=1.829E-04  Sepia officinalis